Protein AF-0000000084335610 (afdb_homodimer)

Solvent-accessible surface area (backbone atoms only — not comparable to full-atom values): 22487 Å² total; per-residue (Å²): 108,30,34,40,35,42,44,33,24,35,66,58,89,90,45,71,43,28,75,45,29,64,48,76,40,50,71,38,31,37,37,21,41,32,58,59,92,86,17,32,62,68,61,48,51,32,35,76,65,62,72,42,79,67,75,42,62,46,47,30,49,71,84,39,54,59,86,76,44,50,73,69,52,43,52,52,47,38,57,42,37,38,16,58,33,41,46,70,53,57,67,53,63,91,36,26,40,43,55,55,19,24,46,59,32,43,76,72,64,46,53,67,71,61,31,50,51,53,27,48,54,42,32,37,75,68,74,32,60,92,40,41,78,36,32,54,89,75,44,54,72,56,53,42,45,49,41,29,49,35,29,25,44,57,53,64,34,66,35,34,42,28,47,30,61,48,70,78,44,55,72,69,47,29,51,51,51,50,51,47,53,50,46,40,21,73,74,64,48,40,18,35,42,33,38,42,86,51,61,67,58,36,67,70,30,79,38,48,32,35,31,51,81,11,30,67,76,45,110,109,32,34,41,34,40,45,32,23,34,65,58,88,90,44,72,42,29,74,45,28,63,50,74,39,50,71,39,31,36,36,19,39,32,58,60,90,84,17,33,64,67,59,47,51,33,34,76,64,62,73,43,78,67,75,42,63,45,48,30,49,71,85,39,54,59,85,77,45,50,73,69,52,44,52,52,46,39,58,44,37,38,17,59,35,42,47,68,53,57,68,53,64,90,36,27,42,43,56,55,19,25,45,58,31,44,77,73,64,47,54,67,72,60,30,49,51,52,28,48,52,44,31,40,73,69,74,33,61,92,40,41,78,37,33,52,90,76,43,53,72,56,53,42,46,48,42,29,49,36,30,26,43,58,52,62,34,66,37,32,41,28,48,29,61,49,70,78,44,55,73,69,47,28,52,52,51,49,51,46,52,52,46,41,21,74,74,64,46,39,19,38,42,31,38,43,86,48,61,68,58,36,68,70,30,78,39,48,33,35,30,52,81,13,31,67,76,45,109

InterPro domains:
  IPR003439 ABC transporter-like, ATP-binding domain [PF00005] (18-166)
  IPR003439 ABC transporter-like, ATP-binding domain [PS50893] (3-219)
  IPR003593 AAA+ ATPase domain [SM00382] (27-215)
  IPR017871 ABC transporter-like, conserved site [PS00211] (139-153)
  IPR017911 MacB-like, ATP-binding domain [cd03255] (3-216)
  IPR027417 P-loop containing nucleoside triphosphate hydrolase [G3DSA:3.40.50.300] (1-219)
  IPR027417 P-loop containing nucleoside triphosphate hydrolase [SSF52540] (2-218)

pLDDT: mean 96.46, std 2.26, range [85.75, 98.81]

Secondary structure (DSSP, 8-state):
--EEEEEEEEEETTEEEEEEEEEEE-TT-EEEEEE-TTSSHHHHHHHHTTSS--SEEEEEETTEEGGGS-HHHHHHHHHHHEEEEESS----TTS-HHHHHHHHHHHHT--HHHHHHHHHHHHHHTT-GGGTT--GGGS-HHHHHHHHHHHHHTT--SEEEEESTTTTS-HHHHHHHHHHHHHHHHHH--EEEEE---HHHHHHSSEEEEEETTEEEE-/--EEEEEEEEEETTEEEEEEEEEEE-TT-EEEEEE-TTSSHHHHHHHHTTSS--SEEEEEETTEEGGGS-HHHHHHHHHHHEEEEESS----TTS-HHHHHHHHHHHHT--HHHHHHHHHHHHHHTT-GGGTT--GGGS-HHHHHHHHHHHHHTT--SEEEEESTTTTS-HHHHHHHHHHHHHHHHHH--EEEEE---HHHHHHSSEEEEEETTEEEE-

Structure (mmCIF, N/CA/C/O backbone):
data_AF-0000000084335610-model_v1
#
loop_
_entity.id
_entity.type
_entity.pdbx_description
1 polymer 'Lipoprotein-releasing system ATP-binding protein LolD'
#
loop_
_atom_site.group_PDB
_atom_site.id
_atom_site.type_symbol
_atom_site.label_atom_id
_atom_site.label_alt_id
_atom_site.label_comp_id
_atom_site.label_asym_id
_atom_site.label_entity_id
_atom_site.label_seq_id
_atom_site.pdbx_PDB_ins_code
_atom_site.Cartn_x
_atom_site.Cartn_y
_atom_site.Cartn_z
_atom_site.occupancy
_atom_site.B_iso_or_equiv
_atom_site.auth_seq_id
_atom_site.auth_comp_id
_atom_site.auth_asym_id
_atom_site.auth_atom_id
_atom_site.pdbx_PDB_model_num
ATOM 1 N N . MET A 1 1 ? 3.568 28.125 15.492 1 91.31 1 MET A N 1
ATOM 2 C CA . MET A 1 1 ? 2.588 27.859 14.445 1 91.31 1 MET A CA 1
ATOM 3 C C . MET A 1 1 ? 3.047 26.734 13.531 1 91.31 1 MET A C 1
ATOM 5 O O . MET A 1 1 ? 4.211 26.688 13.125 1 91.31 1 MET A O 1
ATOM 9 N N . MET A 1 2 ? 2.125 25.797 13.336 1 96.69 2 MET A N 1
ATOM 10 C CA . MET A 1 2 ? 2.512 24.641 12.547 1 96.69 2 MET A CA 1
ATOM 11 C C . MET A 1 2 ? 2.156 24.828 11.078 1 96.69 2 MET A C 1
ATOM 13 O O . MET A 1 2 ? 2.965 24.547 10.195 1 96.69 2 MET A O 1
ATOM 17 N N . LEU A 1 3 ? 1.013 25.359 10.805 1 98.38 3 LEU A N 1
ATOM 18 C CA . LEU A 1 3 ? 0.555 25.531 9.43 1 98.38 3 LEU A CA 1
ATOM 19 C C . LEU A 1 3 ? -0.14 26.891 9.258 1 98.38 3 LEU A C 1
ATOM 21 O O . LEU A 1 3 ? -0.935 27.281 10.109 1 98.38 3 LEU A O 1
ATOM 25 N N . LYS A 1 4 ? 0.219 27.609 8.234 1 98.38 4 LYS A N 1
ATOM 26 C CA . LYS A 1 4 ? -0.464 28.828 7.805 1 98.38 4 LYS A CA 1
ATOM 27 C C . LYS A 1 4 ? -0.86 28.75 6.336 1 98.38 4 LYS A C 1
ATOM 29 O O . LYS A 1 4 ? -0.006 28.562 5.465 1 98.38 4 LYS A O 1
ATOM 34 N N . ALA A 1 5 ? -2.078 28.797 6.062 1 98.12 5 ALA A N 1
ATOM 35 C CA . ALA A 1 5 ? -2.633 28.891 4.715 1 98.12 5 ALA A CA 1
ATOM 36 C C . ALA A 1 5 ? -3.23 30.266 4.473 1 98.12 5 ALA A C 1
ATOM 38 O O . ALA A 1 5 ? -4.078 30.734 5.242 1 98.12 5 ALA A O 1
ATOM 39 N N . LEU A 1 6 ? -2.779 30.891 3.455 1 98.06 6 LEU A N 1
ATOM 40 C CA . LEU A 1 6 ? -3.195 32.25 3.178 1 98.06 6 LEU A CA 1
ATOM 41 C C . LEU A 1 6 ? -3.83 32.375 1.796 1 98.06 6 LEU A C 1
ATOM 43 O O . LEU A 1 6 ? -3.156 32.156 0.781 1 98.06 6 LEU A O 1
ATOM 47 N N . ASP A 1 7 ? -5.09 32.656 1.798 1 98 7 ASP A N 1
ATOM 48 C CA . ASP A 1 7 ? -5.848 32.969 0.59 1 98 7 ASP A CA 1
ATOM 49 C C . ASP A 1 7 ? -5.715 31.859 -0.442 1 98 7 ASP A C 1
ATOM 51 O O . ASP A 1 7 ? -5.34 32.094 -1.59 1 98 7 ASP A O 1
ATOM 55 N N . ILE A 1 8 ? -5.98 30.641 -0.049 1 98.12 8 ILE A N 1
ATOM 56 C CA . ILE A 1 8 ? -5.844 29.484 -0.924 1 98.12 8 ILE A CA 1
ATOM 57 C C . ILE A 1 8 ? -6.961 29.484 -1.968 1 98.12 8 ILE A C 1
ATOM 59 O O . ILE A 1 8 ? -8.141 29.469 -1.621 1 98.12 8 ILE A O 1
ATOM 63 N N . GLN A 1 9 ? -6.574 29.484 -3.205 1 97.88 9 GLN A N 1
ATOM 64 C CA . GLN A 1 9 ? -7.516 29.453 -4.32 1 97.88 9 GLN A CA 1
ATOM 65 C C . GLN A 1 9 ? -7.258 28.25 -5.219 1 97.88 9 GLN A C 1
ATOM 67 O O . GLN A 1 9 ? -6.105 27.875 -5.457 1 97.88 9 GLN A O 1
ATOM 72 N N . LYS A 1 10 ? -8.25 27.594 -5.668 1 97.25 10 LYS A N 1
ATOM 73 C CA . LYS A 1 10 ? -8.156 26.453 -6.574 1 97.25 10 LYS A CA 1
ATOM 74 C C . LYS A 1 10 ? -9.367 26.391 -7.5 1 97.25 10 LYS A C 1
ATOM 76 O O . LYS A 1 10 ? -10.516 26.469 -7.043 1 97.25 10 LYS A O 1
ATOM 81 N N . LYS A 1 11 ? -9.164 26.297 -8.805 1 94.94 11 LYS A N 1
ATOM 82 C CA . LYS A 1 11 ? -10.203 26.094 -9.82 1 94.94 11 LYS A CA 1
ATOM 83 C C . LYS A 1 11 ? -10.016 24.766 -10.547 1 94.94 11 LYS A C 1
ATOM 85 O O . LYS A 1 11 ? -8.891 24.297 -10.727 1 94.94 11 LYS A O 1
ATOM 90 N N . PHE A 1 12 ? -10.992 24.109 -10.82 1 89.44 12 PHE A N 1
ATOM 91 C CA . PHE A 1 12 ? -11.047 22.969 -11.734 1 89.44 12 PHE A CA 1
ATOM 92 C C . PHE A 1 12 ? -11.883 23.297 -12.961 1 89.44 12 PHE A C 1
ATOM 94 O O . PHE A 1 12 ? -13.117 23.25 -12.906 1 89.44 12 PHE A O 1
ATOM 101 N N . GLY A 1 13 ? -11.219 23.453 -14.109 1 90.06 13 GLY A N 1
ATOM 102 C CA . GLY A 1 13 ? -11.945 24.016 -15.234 1 90.06 13 GLY A CA 1
ATOM 103 C C . GLY A 1 13 ? -12.617 25.328 -14.906 1 90.06 13 GLY A C 1
ATOM 104 O O . GLY A 1 13 ? -11.969 26.266 -14.445 1 90.06 13 GLY A O 1
ATOM 105 N N . ASN A 1 14 ? -13.953 25.312 -15.039 1 91.06 14 ASN A N 1
ATOM 106 C CA . ASN A 1 14 ? -14.703 26.531 -14.773 1 91.06 14 ASN A CA 1
ATOM 107 C C . ASN A 1 14 ? -15.25 26.547 -13.352 1 91.06 14 ASN A C 1
ATOM 109 O O . ASN A 1 14 ? -15.844 27.547 -12.922 1 91.06 14 ASN A O 1
ATOM 113 N N . LEU A 1 15 ? -14.992 25.531 -12.57 1 92.19 15 LEU A N 1
ATOM 114 C CA . LEU A 1 15 ? -15.516 25.438 -11.211 1 92.19 15 LEU A CA 1
ATOM 115 C C . LEU A 1 15 ? -14.508 25.969 -10.203 1 92.19 15 LEU A C 1
ATOM 117 O O . LEU A 1 15 ? -13.383 25.453 -10.109 1 92.19 15 LEU A O 1
ATOM 121 N N . HIS A 1 16 ? -14.883 27.016 -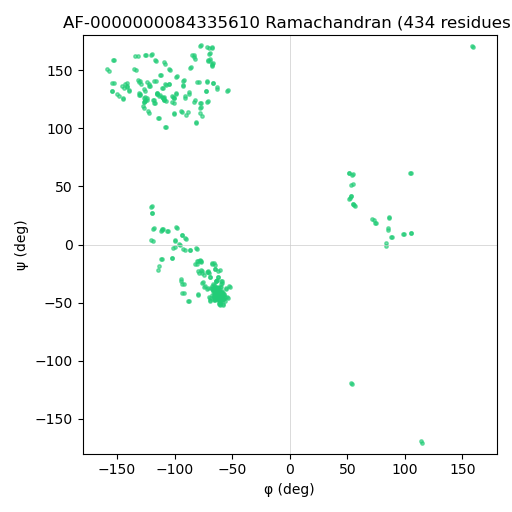9.586 1 95.38 16 HIS A N 1
ATOM 122 C CA . HIS A 1 16 ? -14.055 27.562 -8.516 1 95.38 16 HIS A CA 1
ATOM 123 C C . HIS A 1 16 ? -14.281 26.812 -7.207 1 95.38 16 HIS A C 1
ATOM 125 O O . HIS A 1 16 ? -15.203 27.141 -6.453 1 95.38 16 HIS A O 1
ATOM 131 N N . ILE A 1 17 ? -13.359 25.953 -6.77 1 96.19 17 ILE A N 1
ATOM 132 C CA . ILE A 1 17 ? -13.539 25.016 -5.668 1 96.19 17 ILE A CA 1
ATOM 133 C C . ILE A 1 17 ? -13.148 25.688 -4.352 1 96.19 17 ILE A C 1
ATOM 135 O O . ILE A 1 17 ? -13.867 25.562 -3.354 1 96.19 17 ILE A O 1
ATOM 139 N N . LEU A 1 18 ? -12.023 26.312 -4.316 1 97.81 18 LEU A N 1
ATOM 140 C CA . LEU A 1 18 ? -11.555 27.078 -3.172 1 97.81 18 LEU A CA 1
ATOM 141 C C . LEU A 1 18 ? -11.43 28.562 -3.525 1 97.81 18 LEU A C 1
ATOM 143 O O . LEU A 1 18 ? -10.766 28.906 -4.5 1 97.81 18 LEU A O 1
ATOM 147 N N . LYS A 1 19 ? -11.984 29.438 -2.719 1 97.19 19 LYS A N 1
ATOM 148 C CA . LYS A 1 19 ? -12.219 30.828 -3.102 1 97.19 19 LYS A CA 1
ATOM 149 C C . LYS A 1 19 ? -11.484 31.781 -2.166 1 97.19 19 LYS A C 1
ATOM 151 O O . LYS A 1 19 ? -12.008 32.844 -1.822 1 97.19 19 LYS A O 1
ATOM 156 N N . GLY A 1 20 ? -10.398 31.344 -1.719 1 97.12 20 GLY A N 1
ATOM 157 C CA . GLY A 1 20 ? -9.617 32.188 -0.834 1 97.12 20 GLY A CA 1
ATOM 158 C C . GLY A 1 20 ? -9.688 31.766 0.62 1 97.12 20 GLY A C 1
ATOM 159 O O . GLY A 1 20 ? -10.078 32.562 1.483 1 97.12 20 GLY A O 1
ATOM 160 N N . VAL A 1 21 ? -9.219 30.547 0.874 1 97.44 21 VAL A N 1
ATOM 161 C CA . VAL A 1 21 ? -9.344 29.953 2.203 1 97.44 21 VAL A CA 1
ATOM 162 C C . VAL A 1 21 ? -8.141 30.359 3.057 1 97.44 21 VAL A C 1
ATOM 164 O O . VAL A 1 21 ? -6.996 30.281 2.604 1 97.44 21 VAL A O 1
ATOM 167 N N . ASN A 1 22 ? -8.414 30.859 4.266 1 97.56 22 ASN A N 1
ATOM 168 C CA . ASN A 1 22 ? -7.406 31.094 5.293 1 97.56 22 ASN A CA 1
ATOM 169 C C . ASN A 1 22 ? -7.543 30.125 6.457 1 97.56 22 ASN A C 1
ATOM 171 O O . ASN A 1 22 ? -8.656 29.844 6.91 1 97.56 22 ASN A O 1
ATOM 175 N N . LEU A 1 23 ? -6.387 29.594 6.875 1 97.75 23 LEU A N 1
ATOM 176 C CA . LEU A 1 23 ? -6.406 28.641 7.988 1 97.75 23 LEU A CA 1
ATOM 177 C C . LEU A 1 23 ? -5.062 28.641 8.711 1 97.75 23 LEU A C 1
ATOM 179 O O . LEU A 1 23 ? -4.008 28.594 8.07 1 97.75 23 LEU A O 1
ATOM 183 N N . GLU A 1 24 ? -5.113 28.719 10 1 97.94 24 GLU A N 1
ATOM 184 C CA . GLU A 1 24 ? -3.928 28.562 10.836 1 97.94 24 GLU A CA 1
ATOM 185 C C . GLU A 1 24 ? -4.102 27.422 11.828 1 97.94 24 GLU A C 1
ATOM 187 O O . GLU A 1 24 ? -5.184 27.234 12.391 1 97.94 24 GLU A O 1
ATOM 192 N N . VAL A 1 25 ? -3.045 26.641 11.945 1 98.38 25 VAL A N 1
ATOM 193 C CA . VAL A 1 25 ? -3.066 25.516 12.875 1 98.38 25 VAL A CA 1
ATOM 194 C C . VAL A 1 25 ? -1.814 25.547 13.75 1 98.38 25 VAL A C 1
ATOM 196 O O . VAL A 1 25 ? -0.697 25.656 13.242 1 98.38 25 VAL A O 1
ATOM 199 N N . GLY A 1 26 ? -2.037 25.453 15.062 1 98.25 26 GLY A N 1
ATOM 200 C CA . GLY A 1 26 ? -0.925 25.438 16 1 98.25 26 GLY A CA 1
ATOM 201 C C . GLY A 1 26 ? -0.296 24.062 16.172 1 98.25 26 GLY A C 1
ATOM 202 O O . GLY A 1 26 ? -0.884 23.062 15.773 1 98.25 26 GLY A O 1
ATOM 203 N N . LYS A 1 27 ? 0.998 24.109 16.766 1 97.75 27 LYS A N 1
ATOM 204 C CA . LYS A 1 27 ? 1.646 22.844 17.094 1 97.75 27 LYS A CA 1
ATOM 205 C C . LYS A 1 27 ? 0.855 22.078 18.141 1 97.75 27 LYS A C 1
ATOM 207 O O . LYS A 1 27 ? 0.379 22.672 19.125 1 97.75 27 LYS A O 1
ATOM 212 N N . GLY A 1 28 ? 0.701 20.766 17.891 1 98 28 GLY A N 1
ATOM 213 C CA . GLY A 1 28 ? 0.012 19.906 18.859 1 98 28 GLY A CA 1
ATOM 214 C C . GLY A 1 28 ? -1.484 20.156 18.906 1 98 28 GLY A C 1
ATOM 215 O O . GLY A 1 28 ? -2.131 19.891 19.922 1 98 28 GLY A O 1
ATOM 216 N N . GLU A 1 29 ? -2.006 20.703 17.875 1 98.44 29 GLU A N 1
ATOM 217 C CA . GLU A 1 29 ? -3.438 20.969 17.781 1 98.44 29 GLU A CA 1
ATOM 218 C C . GLU A 1 29 ? -4.133 19.984 16.859 1 98.44 29 GLU A C 1
ATOM 220 O O . GLU A 1 29 ? -3.59 19.609 15.82 1 98.44 29 GLU A O 1
ATOM 225 N N . ILE A 1 30 ? -5.293 19.516 17.266 1 98.56 30 ILE A N 1
ATOM 226 C CA . ILE A 1 30 ? -6.168 18.75 16.375 1 98.56 30 ILE A CA 1
ATOM 227 C C . ILE A 1 30 ? -7.277 19.641 15.836 1 98.56 30 ILE A C 1
ATOM 229 O O . ILE A 1 30 ? -8.125 20.109 16.594 1 98.56 30 ILE A O 1
ATOM 233 N N . VAL A 1 31 ? -7.238 19.906 14.539 1 98.56 31 VAL A N 1
ATOM 234 C CA . VAL A 1 31 ? -8.258 20.719 13.883 1 98.56 31 VAL A CA 1
ATOM 235 C C . VAL A 1 31 ? -9.125 19.844 12.992 1 98.56 31 VAL A C 1
ATOM 237 O O . VAL A 1 31 ? -8.609 19.125 12.125 1 98.56 31 VAL A O 1
ATOM 240 N N . ALA A 1 32 ? -10.414 19.859 13.188 1 98.38 32 ALA A N 1
ATOM 241 C CA . ALA A 1 32 ? -11.375 19.156 12.344 1 98.38 32 ALA A CA 1
ATOM 242 C C . ALA A 1 32 ? -12.039 20.109 11.352 1 98.38 32 ALA A C 1
ATOM 244 O O . ALA A 1 32 ? -12.516 21.172 11.742 1 98.38 32 ALA A O 1
ATOM 245 N N . ILE A 1 33 ? -11.992 19.797 10.133 1 98.06 33 ILE A N 1
ATOM 246 C CA . ILE A 1 33 ? -12.688 20.531 9.094 1 98.06 33 ILE A CA 1
ATOM 247 C C . ILE A 1 33 ? -13.969 19.797 8.703 1 98.06 33 ILE A C 1
ATOM 249 O O . ILE A 1 33 ? -13.922 18.641 8.273 1 98.06 33 ILE A O 1
ATOM 253 N N . VAL A 1 34 ? -15.086 20.453 8.828 1 97.62 34 VAL A N 1
ATOM 254 C CA . VAL A 1 34 ? -16.375 19.859 8.531 1 97.62 34 VAL A CA 1
ATOM 255 C C . VAL A 1 34 ? -17.109 20.719 7.5 1 97.62 34 VAL A C 1
ATOM 257 O O . VAL A 1 34 ? -16.719 21.844 7.227 1 97.62 34 VAL A O 1
ATOM 260 N N . GLY A 1 35 ? -18.125 20.109 6.879 1 95.12 35 GLY A N 1
ATOM 261 C CA . GLY A 1 35 ? -18.906 20.766 5.848 1 95.12 35 GLY A CA 1
ATOM 262 C C . GLY A 1 35 ? -19.641 19.797 4.934 1 95.12 35 GLY A C 1
ATOM 263 O O . GLY A 1 35 ? -19.391 18.594 4.977 1 95.12 35 GLY A O 1
ATOM 264 N N . ALA A 1 36 ? -20.5 20.344 4.129 1 93.19 36 ALA A N 1
ATOM 265 C CA . ALA A 1 36 ? -21.297 19.516 3.232 1 93.19 36 ALA A CA 1
ATOM 266 C C . ALA A 1 36 ?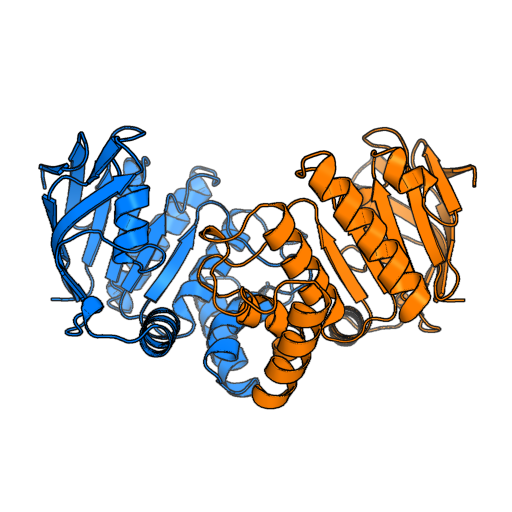 -20.422 18.891 2.141 1 93.19 36 ALA A C 1
ATOM 268 O O . ALA A 1 36 ? -19.297 19.328 1.926 1 93.19 36 ALA A O 1
ATOM 269 N N . SER A 1 37 ? -20.938 17.797 1.543 1 91.94 37 SER A N 1
ATOM 270 C CA . SER A 1 37 ? -20.266 17.234 0.374 1 91.94 37 SER A CA 1
ATOM 271 C C . SER A 1 37 ? -20.078 18.281 -0.716 1 91.94 37 SER A C 1
ATOM 273 O O . SER A 1 37 ? -20.984 19.078 -0.983 1 91.94 37 SER A O 1
ATOM 275 N N . GLY A 1 38 ? -18.938 18.359 -1.238 1 90.88 38 GLY A N 1
ATOM 276 C CA . GLY A 1 38 ? -18.672 19.297 -2.309 1 90.88 38 GLY A CA 1
ATOM 277 C C . GLY A 1 38 ? -18.219 20.656 -1.806 1 90.88 38 GLY A C 1
ATOM 278 O O . GLY A 1 38 ? -17.953 21.562 -2.6 1 90.88 38 GLY A O 1
ATOM 279 N N . ALA A 1 39 ? -18 20.781 -0.539 1 93.94 39 ALA A N 1
ATOM 280 C CA . ALA A 1 39 ? -17.656 22.078 0.035 1 93.94 39 ALA A CA 1
ATOM 281 C C . ALA A 1 39 ? -16.188 22.406 -0.233 1 93.94 39 ALA A C 1
ATOM 283 O O . ALA A 1 39 ? -15.766 23.562 -0.049 1 93.94 39 ALA A O 1
ATOM 284 N N . GLY A 1 40 ? -15.414 21.406 -0.66 1 95.19 40 GLY A N 1
ATOM 285 C CA . GLY A 1 40 ? -14.016 21.641 -0.978 1 95.19 40 GLY A CA 1
ATOM 286 C C . GLY A 1 40 ? -13.07 21.094 0.07 1 95.19 40 GLY A C 1
ATOM 287 O O . GLY A 1 40 ? -11.867 21.375 0.041 1 95.19 40 GLY A O 1
ATOM 288 N N . LYS A 1 41 ? -13.531 20.328 1.01 1 96.44 41 LYS A N 1
ATOM 289 C CA . LYS A 1 41 ? -12.75 19.844 2.145 1 96.44 41 LYS A CA 1
ATOM 290 C C . LYS A 1 41 ? -11.57 19 1.678 1 96.44 41 LYS A C 1
ATOM 292 O O . LYS A 1 41 ? -10.43 19.234 2.074 1 96.44 41 LYS A O 1
ATOM 297 N N . SER A 1 42 ? -11.875 18.016 0.846 1 94.94 42 SER A N 1
ATOM 298 C CA . SER A 1 42 ? -10.828 17.109 0.371 1 94.94 42 SER A CA 1
ATOM 299 C C . SER A 1 42 ? -9.828 17.859 -0.516 1 94.94 42 SER A C 1
ATOM 301 O O . SER A 1 42 ? -8.625 17.578 -0.475 1 94.94 42 SER A O 1
ATOM 303 N N . SER A 1 43 ? -10.312 18.75 -1.364 1 95.31 43 SER A N 1
ATOM 304 C CA . SER A 1 43 ? -9.422 19.562 -2.182 1 95.31 43 SER A CA 1
ATOM 305 C C . SER A 1 43 ? -8.469 20.391 -1.316 1 95.31 43 SER A C 1
ATOM 307 O O . SER A 1 43 ? -7.277 20.469 -1.604 1 95.31 43 SER A O 1
ATOM 309 N N . LEU A 1 44 ? -9.062 21 -0.283 1 97.31 44 LEU A N 1
ATOM 310 C CA . LEU A 1 44 ? -8.234 21.781 0.634 1 97.31 44 LEU A CA 1
ATOM 311 C C . LEU A 1 44 ? -7.188 20.906 1.301 1 97.31 44 LEU A C 1
ATOM 313 O O . LEU A 1 44 ? -6.008 21.266 1.347 1 97.31 44 LEU A O 1
ATOM 317 N N . LEU A 1 45 ? -7.605 19.75 1.803 1 97.44 45 LEU A N 1
ATOM 318 C CA . LEU A 1 45 ? -6.684 18.844 2.469 1 97.44 45 LEU A CA 1
ATOM 319 C C . LEU A 1 45 ? -5.559 18.422 1.529 1 97.44 45 LEU A C 1
ATOM 321 O O . LEU A 1 45 ? -4.391 18.391 1.927 1 97.44 45 LEU A O 1
ATOM 325 N N . ASN A 1 46 ? -5.895 18.109 0.333 1 96.38 46 ASN A N 1
ATOM 326 C CA . ASN A 1 46 ? -4.906 17.688 -0.65 1 96.38 46 ASN A CA 1
ATOM 327 C C . ASN A 1 46 ? -3.904 18.781 -0.964 1 96.38 46 ASN A C 1
ATOM 329 O O . ASN A 1 46 ? -2.721 18.516 -1.175 1 96.38 46 ASN A O 1
ATOM 333 N N . ILE A 1 47 ? -4.375 19.969 -1.041 1 96.69 47 ILE A N 1
ATOM 334 C CA . ILE A 1 47 ? -3.512 21.109 -1.327 1 96.69 47 ILE A CA 1
ATOM 335 C C . ILE A 1 47 ? -2.592 21.359 -0.138 1 96.69 47 ILE A C 1
ATOM 337 O O . ILE A 1 47 ? -1.377 21.5 -0.303 1 96.69 47 ILE A O 1
ATOM 341 N N . LEU A 1 48 ? -3.18 21.375 1.046 1 97.69 48 LEU A N 1
ATOM 342 C CA . LEU A 1 48 ? -2.375 21.594 2.244 1 97.69 48 LEU A CA 1
ATOM 343 C C . LEU A 1 48 ? -1.353 20.469 2.418 1 97.69 48 LEU A C 1
ATOM 345 O O . LEU A 1 48 ? -0.22 20.719 2.836 1 97.69 48 LEU A O 1
ATOM 349 N N . GLY A 1 49 ? -1.746 19.281 2.084 1 97.06 49 GLY A N 1
ATOM 350 C CA . GLY A 1 49 ? -0.874 18.125 2.201 1 97.06 49 GLY A CA 1
ATOM 351 C C . GLY A 1 49 ? 0.088 17.984 1.038 1 97.06 49 GLY A C 1
ATOM 352 O O . GLY A 1 49 ? 0.85 17.016 0.971 1 97.06 49 GLY A O 1
ATOM 353 N N . THR A 1 50 ? -0.004 18.844 0.078 1 96.06 50 THR A N 1
ATOM 354 C CA . THR A 1 50 ? 0.904 18.953 -1.058 1 96.06 50 THR A CA 1
ATOM 355 C C . THR A 1 50 ? 0.671 17.812 -2.045 1 96.06 50 THR A C 1
ATOM 357 O O . THR A 1 50 ? 1.562 17.469 -2.824 1 96.06 50 THR A O 1
ATOM 360 N N . LEU A 1 51 ? -0.404 17.188 -1.997 1 95.12 51 LEU A N 1
ATOM 361 C CA . LEU A 1 51 ? -0.792 16.172 -2.969 1 95.12 51 LEU A CA 1
ATOM 362 C C . LEU A 1 51 ? -1.318 16.812 -4.246 1 95.12 51 LEU A C 1
ATOM 364 O O . LEU A 1 51 ? -1.348 16.172 -5.301 1 95.12 51 LEU A O 1
ATOM 368 N N . ASP A 1 52 ? -1.78 18.047 -4.156 1 93.69 52 ASP A N 1
ATOM 369 C CA . ASP A 1 52 ? -2.242 18.859 -5.273 1 93.69 52 ASP A CA 1
ATOM 370 C C . ASP A 1 52 ? -1.67 20.281 -5.191 1 93.69 52 ASP A C 1
ATOM 372 O O . ASP A 1 52 ? -1.178 20.688 -4.141 1 93.69 52 ASP A O 1
ATOM 376 N N . LYS A 1 53 ? -1.727 20.953 -6.301 1 93.12 53 LYS A N 1
ATOM 377 C CA . LYS A 1 53 ? -1.176 22.312 -6.348 1 93.12 53 LYS A CA 1
ATOM 378 C C . LYS A 1 53 ? -2.275 23.359 -6.188 1 93.12 53 LYS A C 1
ATOM 380 O O . LYS A 1 53 ? -3.398 23.156 -6.656 1 93.12 53 LYS A O 1
ATOM 385 N N . LEU A 1 54 ? -1.891 24.406 -5.516 1 94.69 54 LEU A N 1
ATOM 386 C CA . LEU A 1 54 ? -2.797 25.547 -5.461 1 94.69 54 LEU A CA 1
ATOM 387 C C . LEU A 1 54 ? -2.605 26.453 -6.668 1 94.69 54 LEU A C 1
ATOM 389 O O . LEU A 1 54 ? -1.536 26.453 -7.285 1 94.69 54 LEU A O 1
ATOM 393 N N . ASP A 1 55 ? -3.717 27.172 -7.035 1 96.38 55 ASP A N 1
ATOM 394 C CA . ASP A 1 55 ? -3.609 28.141 -8.125 1 96.38 55 ASP A CA 1
ATOM 395 C C . ASP A 1 55 ? -2.982 29.438 -7.633 1 96.38 55 ASP A C 1
ATOM 397 O O . ASP A 1 55 ? -2.172 30.047 -8.336 1 96.38 55 ASP A O 1
ATOM 401 N N . SER A 1 56 ? -3.41 29.828 -6.523 1 96.94 56 SER A N 1
ATOM 402 C CA . SER A 1 56 ? -2.848 31.016 -5.887 1 96.94 56 SER A CA 1
ATOM 403 C C . SER A 1 56 ? -2.99 30.953 -4.367 1 96.94 56 SER A C 1
ATOM 405 O O . SER A 1 56 ? -3.789 30.172 -3.85 1 96.94 56 SER A O 1
ATOM 407 N N . GLY A 1 57 ? -2.139 31.734 -3.719 1 98 57 GLY A N 1
ATOM 408 C CA . GLY A 1 57 ? -2.061 31.703 -2.268 1 98 57 GLY A CA 1
ATOM 409 C C . GLY A 1 57 ? -0.729 31.188 -1.751 1 98 57 GLY A C 1
ATOM 410 O O . GLY A 1 57 ? 0.26 31.172 -2.486 1 98 57 GLY A O 1
ATOM 411 N N . GLN A 1 58 ? -0.805 31 -0.386 1 98.19 58 GLN A N 1
ATOM 412 C CA . GLN A 1 58 ? 0.443 30.578 0.242 1 98.19 58 GLN A CA 1
ATOM 413 C C . GLN A 1 58 ? 0.185 29.547 1.349 1 98.19 58 GLN A C 1
ATOM 415 O O . GLN A 1 58 ? -0.768 29.688 2.119 1 98.19 58 GLN A O 1
ATOM 420 N N . VAL A 1 59 ? 1.047 28.562 1.367 1 98.25 59 VAL A N 1
ATOM 421 C CA . VAL A 1 59 ? 1.003 27.562 2.434 1 98.25 59 VAL A CA 1
ATOM 422 C C . VAL A 1 59 ? 2.371 27.469 3.104 1 98.25 59 VAL A C 1
ATOM 424 O O . VAL A 1 59 ? 3.383 27.25 2.434 1 98.25 59 VAL A O 1
ATOM 427 N N . ILE A 1 60 ? 2.385 27.672 4.402 1 98.44 60 ILE A N 1
ATOM 428 C CA . ILE A 1 60 ? 3.59 27.531 5.211 1 98.44 60 ILE A CA 1
ATOM 429 C C . ILE A 1 60 ? 3.389 26.422 6.242 1 98.44 60 ILE A C 1
ATOM 431 O O . ILE A 1 60 ? 2.422 26.453 7.008 1 98.44 60 ILE A O 1
ATOM 435 N N . ILE A 1 61 ? 4.289 25.453 6.215 1 98 61 ILE A N 1
ATOM 436 C CA . ILE A 1 61 ? 4.238 24.344 7.176 1 98 61 ILE A CA 1
ATOM 437 C C . ILE A 1 61 ? 5.57 24.25 7.918 1 98 61 ILE A C 1
ATOM 439 O O . ILE A 1 61 ? 6.629 24.125 7.301 1 98 61 ILE A O 1
ATOM 443 N N . ASP A 1 62 ? 5.465 24.297 9.203 1 96.94 62 ASP A N 1
ATOM 444 C CA . ASP A 1 62 ? 6.656 24.203 10.039 1 96.94 62 ASP A CA 1
ATOM 445 C C . ASP A 1 62 ? 7.715 25.219 9.609 1 96.94 62 ASP A C 1
ATOM 447 O O . ASP A 1 62 ? 8.891 24.875 9.484 1 96.94 62 ASP A O 1
ATOM 451 N N . GLY A 1 63 ? 7.293 26.375 9.273 1 96.81 63 GLY A N 1
ATOM 452 C CA . GLY A 1 63 ? 8.164 27.5 8.945 1 96.81 63 GLY A CA 1
ATOM 453 C C . GLY A 1 63 ? 8.641 27.484 7.508 1 96.81 63 GLY A C 1
ATOM 454 O O . GLY A 1 63 ? 9.352 28.391 7.074 1 96.81 63 GLY A O 1
ATOM 455 N N . ILE A 1 64 ? 8.273 26.531 6.762 1 97.38 64 ILE A N 1
ATOM 456 C CA . ILE A 1 64 ? 8.75 26.391 5.387 1 97.38 64 ILE A CA 1
ATOM 457 C C . ILE A 1 64 ? 7.621 26.734 4.414 1 97.38 64 ILE A C 1
ATOM 459 O O . ILE A 1 64 ? 6.539 26.156 4.473 1 97.38 64 ILE A O 1
ATOM 463 N N . ASP A 1 65 ? 7.895 27.688 3.549 1 97.88 65 ASP A N 1
ATOM 464 C CA . ASP A 1 65 ? 6.98 28 2.455 1 97.88 65 ASP A CA 1
ATOM 465 C C . ASP A 1 65 ? 7.078 26.953 1.346 1 97.88 65 ASP A C 1
ATOM 467 O O . ASP A 1 65 ? 8.062 26.922 0.601 1 97.88 65 ASP A O 1
ATOM 471 N N . ILE A 1 66 ? 6.016 26.141 1.177 1 96.5 66 ILE A N 1
ATOM 472 C CA . ILE A 1 66 ? 6.105 24.984 0.287 1 96.5 66 ILE A CA 1
ATOM 473 C C . ILE A 1 66 ? 6.184 25.469 -1.163 1 96.5 66 ILE A C 1
ATOM 475 O O . ILE A 1 66 ? 6.645 24.734 -2.039 1 96.5 66 ILE A O 1
ATOM 479 N N . GLY A 1 67 ? 5.688 26.672 -1.467 1 95.44 67 GLY A N 1
ATOM 480 C CA . GLY A 1 67 ? 5.742 27.234 -2.809 1 95.44 67 GLY A CA 1
ATOM 481 C C . GLY A 1 67 ? 7.156 27.516 -3.277 1 95.44 67 GLY A C 1
ATOM 482 O O . GLY A 1 67 ? 7.395 27.719 -4.469 1 95.44 67 GLY A O 1
ATOM 483 N N . THR A 1 68 ? 8.117 27.547 -2.357 1 96.44 68 THR A N 1
ATOM 484 C CA . THR A 1 68 ? 9.5 27.875 -2.688 1 96.44 68 THR A CA 1
ATOM 485 C C . THR A 1 68 ? 10.289 26.609 -2.988 1 96.44 68 THR A C 1
ATOM 487 O O . THR A 1 68 ? 11.453 26.672 -3.398 1 96.44 68 THR A O 1
ATOM 490 N N . LEU A 1 69 ? 9.688 25.453 -2.844 1 96.38 69 LEU A N 1
ATOM 491 C CA . LEU A 1 69 ? 10.383 24.188 -2.994 1 96.38 69 LEU A CA 1
ATOM 492 C C . LEU A 1 69 ? 10.281 23.672 -4.426 1 96.38 69 LEU A C 1
ATOM 494 O O . LEU A 1 69 ? 9.234 23.797 -5.062 1 96.38 69 LEU A O 1
ATOM 498 N N . SER A 1 70 ? 11.398 23.109 -4.883 1 94.75 70 SER A N 1
ATOM 499 C CA . SER A 1 70 ? 11.352 22.375 -6.141 1 94.75 70 SER A CA 1
ATOM 500 C C . SER A 1 70 ? 10.508 21.109 -6.008 1 94.75 70 SER A C 1
ATOM 502 O O . SER A 1 70 ? 10.148 20.719 -4.898 1 94.75 70 SER A O 1
ATOM 504 N N . SER A 1 71 ? 10.219 20.484 -7.105 1 91.56 71 SER A N 1
ATOM 505 C CA . SER A 1 71 ? 9.43 19.25 -7.094 1 91.56 71 SER A CA 1
ATOM 506 C C . SER A 1 71 ? 10.102 18.188 -6.242 1 91.56 71 SER A C 1
ATOM 508 O O . SER A 1 71 ? 9.438 17.484 -5.465 1 91.56 71 SER A O 1
ATOM 510 N N . LYS A 1 72 ? 11.352 18.094 -6.438 1 91.5 72 LYS A N 1
ATOM 511 C CA . LYS A 1 72 ? 12.117 17.109 -5.688 1 91.5 72 LYS A CA 1
ATOM 512 C C . LYS A 1 72 ? 12.125 17.438 -4.195 1 91.5 72 LYS A C 1
ATOM 514 O O . LYS A 1 72 ? 11.945 16.547 -3.357 1 91.5 72 LYS A O 1
ATOM 519 N N . GLN A 1 73 ? 12.305 18.672 -3.857 1 95.88 73 GLN A N 1
ATOM 520 C CA . GLN A 1 73 ? 12.312 19.109 -2.467 1 95.88 73 GLN A CA 1
ATOM 521 C C . GLN A 1 73 ? 10.945 18.922 -1.823 1 95.88 73 GLN A C 1
ATOM 523 O O . GLN A 1 73 ? 10.844 18.578 -0.645 1 95.88 73 GLN A O 1
ATOM 528 N N . LEU A 1 74 ? 9.945 19.219 -2.611 1 96.12 74 LEU A N 1
ATOM 529 C CA . LEU A 1 74 ? 8.578 19.078 -2.119 1 96.12 74 LEU A CA 1
ATOM 530 C C . LEU A 1 74 ? 8.273 17.609 -1.794 1 96.12 74 LEU A C 1
ATOM 532 O O . LEU A 1 74 ? 7.605 17.328 -0.797 1 96.12 74 LEU A O 1
ATOM 536 N N . SER A 1 75 ? 8.734 16.719 -2.572 1 94.5 75 SER A N 1
ATOM 537 C CA . SER A 1 75 ? 8.562 15.289 -2.32 1 94.5 75 SER A CA 1
ATOM 538 C C . SER A 1 75 ? 9.266 14.867 -1.036 1 94.5 75 SER A C 1
ATOM 540 O O . SER A 1 75 ? 8.711 14.117 -0.235 1 94.5 75 SER A O 1
ATOM 542 N N . ALA A 1 76 ? 10.438 15.336 -0.916 1 95.81 76 ALA A N 1
ATOM 543 C CA . ALA A 1 76 ? 11.188 15.031 0.3 1 95.81 76 ALA A CA 1
ATOM 544 C C . ALA A 1 76 ? 10.508 15.617 1.529 1 95.81 76 ALA A C 1
ATOM 546 O O . ALA A 1 76 ? 10.422 14.969 2.572 1 95.81 76 ALA A O 1
ATOM 547 N N . PHE A 1 77 ? 10.094 16.891 1.368 1 97.5 77 PHE A N 1
ATOM 548 C CA . PHE A 1 77 ? 9.383 17.547 2.451 1 97.5 77 PHE A CA 1
ATOM 549 C C . PHE A 1 77 ? 8.141 16.75 2.854 1 97.5 77 PHE A C 1
ATOM 551 O O . PHE A 1 77 ? 7.918 16.516 4.039 1 97.5 77 PHE A O 1
ATOM 558 N N . ARG A 1 78 ? 7.359 16.281 1.928 1 97.38 78 ARG A N 1
ATOM 559 C CA . ARG A 1 78 ? 6.137 15.516 2.164 1 97.38 78 ARG A CA 1
ATOM 560 C C . ARG A 1 78 ? 6.445 14.211 2.885 1 97.38 78 ARG A C 1
ATOM 562 O O . ARG A 1 78 ? 5.773 13.859 3.857 1 97.38 78 ARG A O 1
ATOM 569 N N . ASN A 1 79 ? 7.402 13.516 2.486 1 97.69 79 ASN A N 1
ATOM 570 C CA . ASN A 1 79 ? 7.785 12.234 3.07 1 97.69 79 ASN A CA 1
ATOM 571 C C . ASN A 1 79 ? 8.242 12.398 4.516 1 97.69 79 ASN A C 1
ATOM 573 O O . ASN A 1 79 ? 7.902 11.578 5.375 1 97.69 79 ASN A O 1
ATOM 577 N N . HIS A 1 80 ? 8.938 13.484 4.781 1 97.44 80 HIS A N 1
ATOM 578 C CA . HIS A 1 80 ? 9.57 13.641 6.086 1 97.44 80 HIS A CA 1
ATOM 579 C C . HIS A 1 80 ? 8.648 14.367 7.062 1 97.44 80 HIS A C 1
ATOM 581 O O . HIS A 1 80 ? 8.672 14.086 8.266 1 97.44 80 HIS A O 1
ATOM 587 N N . LYS A 1 81 ? 7.875 15.281 6.566 1 97.81 81 LYS A N 1
ATOM 588 C CA . LYS A 1 81 ? 7.23 16.219 7.477 1 97.81 81 LYS A CA 1
ATOM 589 C C . LYS A 1 81 ? 5.723 15.992 7.531 1 97.81 81 LYS A C 1
ATOM 591 O O . LYS A 1 81 ? 5.047 16.484 8.438 1 97.81 81 LYS A O 1
ATOM 596 N N . ILE A 1 82 ? 5.25 15.203 6.605 1 98.25 82 ILE A N 1
ATOM 597 C CA . ILE A 1 82 ? 3.801 15.062 6.523 1 98.25 82 ILE A CA 1
ATOM 598 C C . ILE A 1 82 ? 3.42 13.586 6.574 1 98.25 82 ILE A C 1
ATOM 600 O O . ILE A 1 82 ? 4.082 12.75 5.953 1 98.25 82 ILE A O 1
ATOM 604 N N . GLY A 1 83 ? 2.469 13.234 7.348 1 98.25 83 GLY A N 1
ATOM 605 C CA . GLY A 1 83 ? 1.805 11.938 7.305 1 98.25 83 GLY A CA 1
ATOM 606 C C . GLY A 1 83 ? 0.385 12.016 6.773 1 98.25 83 GLY A C 1
ATOM 607 O O . GLY A 1 83 ? -0.259 13.062 6.859 1 98.25 83 GLY A O 1
ATOM 608 N N . PHE A 1 84 ? -0.062 10.891 6.281 1 98.12 84 PHE A N 1
ATOM 609 C CA . PHE A 1 84 ? -1.419 10.836 5.75 1 98.12 84 PHE A CA 1
ATOM 610 C C . PHE A 1 84 ? -2.164 9.625 6.289 1 98.12 84 PHE A C 1
ATOM 612 O O . PHE A 1 84 ? -1.582 8.547 6.438 1 98.12 84 PHE A O 1
ATOM 619 N N . ILE A 1 85 ? -3.402 9.852 6.562 1 97.81 85 ILE A N 1
ATOM 620 C CA . ILE A 1 85 ? -4.344 8.789 6.91 1 97.81 85 ILE A CA 1
ATOM 621 C C . ILE A 1 85 ? -5.613 8.938 6.082 1 97.81 85 ILE A C 1
ATOM 623 O O . ILE A 1 85 ? -6.199 10.016 6.016 1 97.81 85 ILE A O 1
ATOM 627 N N . PHE A 1 86 ? -6.008 7.855 5.441 1 95.62 86 PHE A N 1
ATOM 628 C CA . PHE A 1 86 ? -7.191 7.879 4.59 1 95.62 86 PHE A CA 1
ATOM 629 C C . PHE A 1 86 ? -8.234 6.883 5.086 1 95.62 86 PHE A C 1
ATOM 631 O O . PHE A 1 86 ? -7.926 6.004 5.891 1 95.62 86 PHE A O 1
ATOM 638 N N . GLN A 1 87 ? -9.438 7.148 4.531 1 92.06 87 GLN A N 1
ATOM 639 C CA . GLN A 1 87 ? -10.523 6.215 4.82 1 92.06 87 GLN A CA 1
ATOM 640 C C . GLN A 1 87 ? -10.18 4.809 4.332 1 92.06 87 GLN A C 1
ATOM 642 O O . GLN A 1 87 ? -10.367 3.832 5.059 1 92.06 87 GLN A O 1
ATOM 647 N N . PHE A 1 88 ? -9.672 4.816 3.102 1 90.44 88 PHE A N 1
ATOM 648 C CA . PHE A 1 88 ? -9.109 3.572 2.598 1 90.44 88 PHE A CA 1
ATOM 649 C C . PHE A 1 88 ? -7.637 3.457 2.965 1 90.44 88 PHE A C 1
ATOM 651 O O . PHE A 1 88 ? -6.805 4.215 2.459 1 90.44 88 PHE A O 1
ATOM 658 N N . HIS A 1 89 ? -7.312 2.523 3.771 1 91.19 89 HIS A N 1
ATOM 659 C CA . HIS A 1 89 ? -6.016 2.439 4.438 1 91.19 89 HIS A CA 1
ATOM 660 C C . HIS A 1 89 ? -4.883 2.297 3.428 1 91.19 89 HIS A C 1
ATOM 662 O O . HIS A 1 89 ? -3.729 2.592 3.74 1 91.19 89 HIS A O 1
ATOM 668 N N . HIS A 1 90 ? -5.172 1.811 2.213 1 93.56 90 HIS A N 1
ATOM 669 C CA . HIS A 1 90 ? -4.199 1.626 1.141 1 93.56 90 HIS A CA 1
ATOM 670 C C . HIS A 1 90 ? -3.027 0.766 1.602 1 93.56 90 HIS A C 1
ATOM 672 O O . HIS A 1 90 ? -1.87 1.083 1.317 1 93.56 90 HIS A O 1
ATOM 678 N N . LEU A 1 91 ? -3.352 -0.156 2.436 1 97.06 91 LEU A N 1
ATOM 679 C CA . LEU A 1 91 ? -2.301 -1.107 2.781 1 97.06 91 LEU A CA 1
ATOM 680 C C . LEU A 1 91 ? -2.01 -2.043 1.612 1 97.06 91 LEU A C 1
ATOM 682 O O . LEU A 1 91 ? -2.928 -2.461 0.903 1 97.06 91 LEU A O 1
ATOM 686 N N . LEU A 1 92 ? -0.76 -2.328 1.397 1 97.06 92 LEU A N 1
ATOM 687 C CA . LEU A 1 92 ? -0.371 -3.318 0.4 1 97.06 92 LEU A CA 1
ATOM 688 C C . LEU A 1 92 ? -0.592 -4.734 0.924 1 97.06 92 LEU A C 1
ATOM 690 O O . LEU A 1 92 ? 0.046 -5.148 1.896 1 97.06 92 LEU A O 1
ATOM 694 N N . VAL A 1 93 ? -1.359 -5.512 0.29 1 94.56 93 VAL A N 1
ATOM 695 C CA . VAL A 1 93 ? -1.962 -6.727 0.828 1 94.56 93 VAL A CA 1
ATOM 696 C C . VAL A 1 93 ? -0.918 -7.84 0.885 1 94.56 93 VAL A C 1
ATOM 698 O O . VAL A 1 93 ? -1.056 -8.789 1.661 1 94.56 93 VAL A O 1
ATOM 701 N N . GLU A 1 94 ? 0.127 -7.75 0.09 1 94.94 94 GLU A N 1
ATOM 702 C CA . GLU A 1 94 ? 1.126 -8.812 0.025 1 94.94 94 GLU A CA 1
ATOM 703 C C . GLU A 1 94 ? 2.195 -8.633 1.098 1 94.94 94 GLU A C 1
ATOM 705 O O . GLU A 1 94 ? 3.027 -9.516 1.31 1 94.94 94 GLU A O 1
ATOM 710 N N . PHE A 1 95 ? 2.094 -7.527 1.825 1 97.12 95 PHE A N 1
ATOM 711 C CA . PHE A 1 95 ? 3.111 -7.254 2.834 1 97.12 95 PHE A CA 1
ATOM 712 C C . PHE A 1 95 ? 2.5 -7.238 4.23 1 97.12 95 PHE A C 1
ATOM 714 O O . PHE A 1 95 ? 1.295 -7.027 4.383 1 97.12 95 PHE A O 1
ATOM 721 N N . THR A 1 96 ? 3.381 -7.438 5.227 1 97.5 96 THR A N 1
ATOM 722 C CA . THR A 1 96 ? 2.941 -7.48 6.617 1 97.5 96 THR A CA 1
ATOM 723 C C . THR A 1 96 ? 2.682 -6.074 7.148 1 97.5 96 THR A C 1
ATOM 725 O O . THR A 1 96 ? 3.004 -5.086 6.488 1 97.5 96 THR A O 1
ATOM 728 N N . ALA A 1 97 ? 2.09 -6.078 8.359 1 98.38 97 ALA A N 1
ATOM 729 C CA . ALA A 1 97 ? 1.895 -4.797 9.031 1 98.38 97 ALA A CA 1
ATOM 730 C C . ALA A 1 97 ? 3.219 -4.055 9.195 1 98.38 97 ALA A C 1
ATOM 732 O O . ALA A 1 97 ? 3.314 -2.867 8.883 1 98.38 97 ALA A O 1
ATOM 733 N N . LEU A 1 98 ? 4.203 -4.734 9.672 1 98.56 98 LEU A N 1
ATOM 734 C CA . LEU 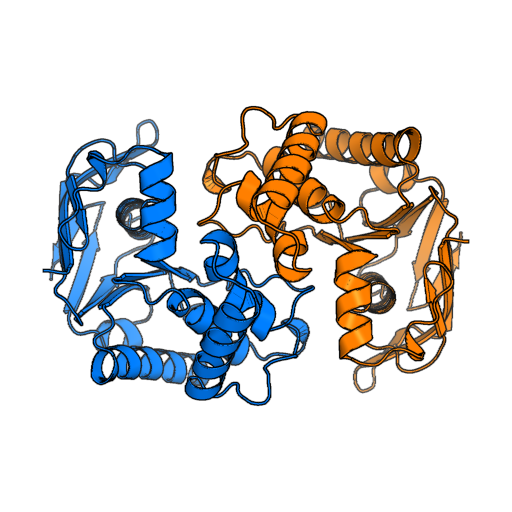A 1 98 ? 5.523 -4.152 9.891 1 98.56 98 LEU A CA 1
ATOM 735 C C . LEU A 1 98 ? 6.086 -3.582 8.594 1 98.56 98 LEU A C 1
ATOM 737 O O . LEU A 1 98 ? 6.574 -2.449 8.57 1 98.56 98 LEU A O 1
ATOM 741 N N . GLU A 1 99 ? 5.996 -4.34 7.527 1 98.38 99 GLU A N 1
ATOM 742 C CA . GLU A 1 99 ? 6.531 -3.918 6.238 1 98.38 99 GLU A CA 1
ATOM 743 C C . GLU A 1 99 ? 5.77 -2.709 5.699 1 98.38 99 GLU A C 1
ATOM 745 O O . GLU A 1 99 ? 6.375 -1.781 5.152 1 98.38 99 GLU A O 1
ATOM 750 N N . ASN A 1 100 ? 4.5 -2.723 5.824 1 98.62 100 ASN A N 1
ATOM 751 C CA . ASN A 1 100 ? 3.686 -1.587 5.398 1 98.62 100 ASN A CA 1
ATOM 752 C C . ASN A 1 100 ? 4.098 -0.304 6.117 1 98.62 100 ASN A C 1
ATOM 754 O O . ASN A 1 100 ? 4.215 0.751 5.492 1 98.62 100 ASN A O 1
ATOM 758 N N . VAL A 1 101 ? 4.355 -0.39 7.359 1 98.81 101 VAL A N 1
ATOM 759 C CA . VAL A 1 101 ? 4.68 0.774 8.18 1 98.81 101 VAL A CA 1
ATOM 760 C C . VAL A 1 101 ? 6.055 1.313 7.785 1 98.81 101 VAL A C 1
ATOM 762 O O . VAL A 1 101 ? 6.285 2.525 7.816 1 98.81 101 VAL A O 1
ATOM 765 N N . CYS A 1 102 ? 6.918 0.489 7.305 1 98.75 102 CYS A N 1
ATOM 766 C CA . CYS A 1 102 ? 8.297 0.869 7.027 1 98.75 102 CYS A CA 1
ATOM 767 C C . CYS A 1 102 ? 8.406 1.612 5.699 1 98.75 102 CYS A C 1
ATOM 769 O O . CYS A 1 102 ? 9.414 2.256 5.422 1 98.75 102 CYS A O 1
ATOM 771 N N . ILE A 1 103 ? 7.438 1.584 4.875 1 98.56 103 ILE A N 1
ATOM 772 C CA . ILE A 1 103 ? 7.516 1.984 3.473 1 98.56 103 ILE A CA 1
ATOM 773 C C . ILE A 1 103 ? 7.996 3.432 3.375 1 98.56 103 ILE A C 1
ATOM 775 O O . ILE A 1 103 ? 8.969 3.725 2.676 1 98.56 103 ILE A O 1
ATOM 779 N N . PRO A 1 104 ? 7.352 4.398 4.137 1 98.69 104 PRO A N 1
ATOM 780 C CA . PRO A 1 104 ? 7.836 5.777 4.012 1 98.69 104 PRO A CA 1
ATOM 781 C C . PRO A 1 104 ? 9.297 5.93 4.426 1 98.69 104 PRO A C 1
ATOM 783 O O . PRO A 1 104 ? 10.031 6.727 3.832 1 98.69 104 PRO A O 1
ATOM 786 N N . ALA A 1 105 ? 9.727 5.23 5.41 1 98.69 105 ALA A N 1
ATOM 787 C CA . ALA A 1 105 ? 11.109 5.289 5.867 1 98.69 105 ALA A CA 1
ATOM 788 C C . ALA A 1 105 ? 12.062 4.773 4.793 1 98.69 105 ALA A C 1
ATOM 790 O O . ALA A 1 105 ? 13.133 5.352 4.574 1 98.69 105 ALA A O 1
ATOM 791 N N . PHE A 1 106 ? 11.672 3.689 4.113 1 98.19 106 PHE A N 1
ATOM 792 C CA . PHE A 1 106 ? 12.484 3.154 3.029 1 98.19 106 PHE A CA 1
ATOM 793 C C . PHE A 1 106 ? 12.617 4.172 1.901 1 98.19 106 PHE A C 1
ATOM 795 O O . PHE A 1 106 ? 13.703 4.359 1.353 1 98.19 106 PHE A O 1
ATOM 802 N N . ILE A 1 107 ? 11.555 4.785 1.581 1 97.44 107 ILE A N 1
ATOM 803 C CA . ILE A 1 107 ? 11.547 5.781 0.514 1 97.44 107 ILE A CA 1
ATOM 804 C C . ILE A 1 107 ? 12.438 6.957 0.902 1 97.44 107 ILE A C 1
ATOM 806 O O . ILE A 1 107 ? 13.125 7.535 0.052 1 97.44 107 ILE A O 1
ATOM 810 N N . ALA A 1 108 ? 12.539 7.262 2.184 1 97 108 ALA A N 1
ATOM 811 C CA . ALA A 1 108 ? 13.375 8.344 2.697 1 97 108 ALA A CA 1
ATOM 812 C C . ALA A 1 108 ? 14.844 7.938 2.738 1 97 108 ALA A C 1
ATOM 814 O O . ALA A 1 108 ? 15.727 8.773 2.959 1 97 108 ALA A O 1
ATOM 815 N N . GLY A 1 109 ? 15.125 6.656 2.598 1 96 109 GLY A N 1
ATOM 816 C CA . GLY A 1 109 ? 16.5 6.18 2.568 1 96 109 GLY A CA 1
ATOM 817 C C . GLY A 1 109 ? 16.969 5.637 3.904 1 96 109 GLY A C 1
ATOM 818 O O . GLY A 1 109 ? 18.172 5.402 4.098 1 96 109 GLY A O 1
ATOM 819 N N . THR A 1 110 ? 16.078 5.508 4.801 1 97.06 110 THR A N 1
ATOM 820 C CA . THR A 1 110 ? 16.406 4.926 6.098 1 97.06 110 THR A CA 1
ATOM 821 C C . THR A 1 110 ? 16.766 3.453 5.953 1 97.06 110 THR A C 1
ATOM 823 O O . THR A 1 110 ? 16.125 2.717 5.207 1 97.06 110 THR A O 1
ATOM 826 N N . SER A 1 111 ? 17.812 3.004 6.691 1 95.75 111 SER A N 1
ATOM 827 C CA . SER A 1 111 ? 18.234 1.608 6.613 1 95.75 111 SER A CA 1
ATOM 828 C C . SER A 1 111 ? 17.172 0.677 7.199 1 95.75 111 SER A C 1
ATOM 830 O O . SER A 1 111 ? 16.406 1.075 8.078 1 95.75 111 SER A O 1
ATOM 832 N N . LYS A 1 112 ? 17.172 -0.566 6.738 1 95.25 112 LYS A N 1
ATOM 833 C CA . LYS A 1 112 ? 16.141 -1.543 7.102 1 95.25 112 LYS A CA 1
ATOM 834 C C . LYS A 1 112 ? 16.125 -1.785 8.609 1 95.25 112 LYS A C 1
ATOM 836 O O . LYS A 1 112 ? 15.062 -1.738 9.234 1 95.25 112 LYS A O 1
ATOM 841 N N . PRO A 1 113 ? 17.281 -1.945 9.312 1 96.69 113 PRO A N 1
ATOM 842 C CA . PRO A 1 113 ? 17.234 -2.189 10.75 1 96.69 113 PRO A CA 1
ATOM 843 C C . PRO A 1 113 ? 16.641 -1.01 11.531 1 96.69 113 PRO A C 1
ATOM 845 O O . PRO A 1 113 ? 15.883 -1.207 12.477 1 96.69 113 PRO A O 1
ATOM 848 N N . VAL A 1 114 ? 16.984 0.158 11.133 1 98 114 VAL A N 1
ATOM 849 C CA . VAL A 1 114 ? 16.5 1.357 11.82 1 98 114 VAL A CA 1
ATOM 850 C C . VAL A 1 114 ? 15.008 1.531 11.578 1 98 114 VAL A C 1
ATOM 852 O O . VAL A 1 114 ? 14.258 1.816 12.516 1 98 114 VAL A O 1
ATOM 855 N N . ALA A 1 115 ? 14.57 1.38 10.328 1 98.25 115 ALA A N 1
ATOM 856 C CA . ALA A 1 115 ? 13.164 1.513 9.969 1 98.25 115 ALA A CA 1
ATOM 857 C C . ALA A 1 115 ? 12.312 0.48 10.711 1 98.25 115 ALA A C 1
ATOM 859 O O . ALA A 1 115 ? 11.25 0.809 11.242 1 98.25 115 ALA A O 1
ATOM 860 N N . GLU A 1 116 ? 12.766 -0.776 10.75 1 98.12 116 GLU A N 1
ATOM 861 C CA . GLU A 1 116 ? 12 -1.854 11.375 1 98.12 116 GLU A CA 1
ATOM 862 C C . GLU A 1 116 ? 11.906 -1.667 12.883 1 98.12 116 GLU A C 1
ATOM 864 O O . GLU A 1 116 ? 10.883 -1.979 13.492 1 98.12 116 GLU A O 1
ATOM 869 N N . LYS A 1 117 ? 12.961 -1.204 13.477 1 98.56 117 LYS A N 1
ATOM 870 C CA . LYS A 1 117 ? 12.93 -0.929 14.914 1 98.56 117 LYS A CA 1
ATOM 871 C C . LYS A 1 117 ? 11.883 0.128 15.242 1 98.56 117 LYS A C 1
ATOM 873 O O . LYS A 1 117 ? 11.055 -0.072 16.141 1 98.56 117 LYS A O 1
ATOM 878 N N . ARG A 1 118 ? 11.953 1.225 14.523 1 98.44 118 ARG A N 1
ATOM 879 C CA . ARG A 1 118 ? 11 2.311 14.727 1 98.44 118 ARG A CA 1
ATOM 880 C C . ARG A 1 118 ? 9.57 1.843 14.477 1 98.44 118 ARG A C 1
ATOM 882 O O . ARG A 1 118 ? 8.664 2.135 15.266 1 98.44 118 ARG A O 1
ATOM 889 N N . ALA A 1 119 ? 9.352 1.161 13.422 1 98.75 119 ALA A N 1
ATOM 890 C CA . ALA A 1 119 ? 8.031 0.65 13.062 1 98.75 119 ALA A CA 1
ATOM 891 C C . ALA A 1 119 ? 7.5 -0.309 14.125 1 98.75 119 ALA A C 1
ATOM 893 O O . ALA A 1 119 ? 6.32 -0.27 14.477 1 98.75 119 ALA A O 1
ATOM 894 N N . THR A 1 120 ? 8.383 -1.165 14.57 1 98.69 120 THR A N 1
ATOM 895 C CA . THR A 1 120 ? 8.008 -2.115 15.617 1 98.69 120 THR A CA 1
ATOM 896 C C . THR A 1 120 ? 7.562 -1.385 16.875 1 98.69 120 THR A C 1
ATOM 898 O O . THR A 1 120 ? 6.523 -1.709 17.453 1 98.69 120 THR A O 1
ATOM 901 N N . GLU A 1 121 ? 8.312 -0.424 17.281 1 98.5 121 GLU A N 1
ATOM 902 C CA . GLU A 1 121 ? 7.973 0.367 18.469 1 98.5 121 GLU A CA 1
ATOM 903 C C . GLU A 1 121 ? 6.613 1.041 18.297 1 98.5 121 GLU A C 1
ATOM 905 O O . GLU A 1 121 ? 5.809 1.055 19.234 1 98.5 121 GLU A O 1
ATOM 910 N N . LEU A 1 122 ? 6.363 1.578 17.172 1 98.25 122 LEU A N 1
ATOM 911 C CA . LEU A 1 122 ? 5.102 2.264 16.906 1 98.25 122 LEU A CA 1
ATOM 912 C C . LEU A 1 122 ? 3.934 1.285 16.938 1 98.25 122 LEU A C 1
ATOM 914 O O . LEU A 1 122 ? 2.893 1.578 17.531 1 98.25 122 LEU A O 1
ATOM 918 N N . LEU A 1 123 ? 4.137 0.135 16.281 1 98.62 123 LEU A N 1
ATOM 919 C CA . LEU A 1 123 ? 3.07 -0.862 16.25 1 98.62 123 LEU A CA 1
ATOM 920 C C . LEU A 1 123 ? 2.758 -1.369 17.656 1 98.62 123 LEU A C 1
ATOM 922 O O . LEU A 1 123 ? 1.592 -1.567 18 1 98.62 123 LEU A O 1
ATOM 926 N N . ILE A 1 124 ? 3.756 -1.575 18.453 1 98.25 124 ILE A N 1
ATOM 927 C CA . ILE A 1 124 ? 3.561 -1.993 19.828 1 98.25 124 ILE A CA 1
ATOM 928 C C . ILE A 1 124 ? 2.785 -0.918 20.594 1 98.25 124 ILE A C 1
ATOM 930 O O . ILE A 1 124 ? 1.812 -1.22 21.281 1 98.25 124 ILE A O 1
ATOM 934 N N . LYS A 1 125 ? 3.174 0.281 20.469 1 96.25 125 LYS A N 1
ATOM 935 C CA . LYS A 1 125 ? 2.52 1.401 21.141 1 96.25 125 LYS A CA 1
ATOM 936 C C . LYS A 1 125 ? 1.052 1.503 20.734 1 96.25 125 LYS A C 1
ATOM 938 O O . LYS A 1 125 ? 0.21 1.914 21.531 1 96.25 125 LYS A O 1
ATOM 943 N N . LEU A 1 126 ? 0.771 1.105 19.531 1 96.88 126 LEU A N 1
ATOM 944 C CA . LEU A 1 126 ? -0.586 1.241 19.016 1 96.88 126 LEU A CA 1
ATOM 945 C C . LEU A 1 126 ? -1.386 -0.037 19.25 1 96.88 126 LEU A C 1
ATOM 947 O O . LEU A 1 126 ? -2.467 -0.209 18.672 1 96.88 126 LEU A O 1
ATOM 951 N N . GLY A 1 127 ? -0.876 -0.961 19.969 1 96.12 127 GLY A N 1
ATOM 952 C CA . GLY A 1 127 ? -1.596 -2.152 20.391 1 96.12 127 GLY A CA 1
ATOM 953 C C . GLY A 1 127 ? -1.539 -3.275 19.375 1 96.12 127 GLY A C 1
ATOM 954 O O . GLY A 1 127 ? -2.41 -4.148 19.344 1 96.12 127 GLY A O 1
ATOM 955 N N . LEU A 1 128 ? -0.512 -3.209 18.547 1 97.94 128 LEU A N 1
ATOM 956 C CA . LEU A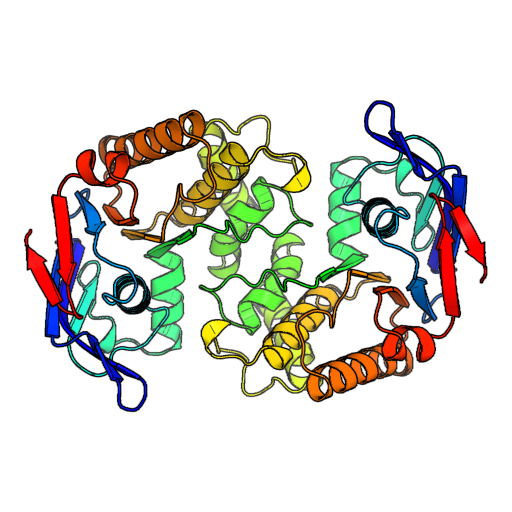 1 128 ? -0.418 -4.199 17.484 1 97.94 128 LEU A CA 1
ATOM 957 C C . LEU A 1 128 ? 0.862 -5.016 17.609 1 97.94 128 LEU A C 1
ATOM 959 O O . LEU A 1 128 ? 1.401 -5.492 16.609 1 97.94 128 LEU A O 1
ATOM 963 N N . GLY A 1 129 ? 1.367 -5.137 18.797 1 97.81 129 GLY A N 1
ATOM 964 C CA . GLY A 1 129 ? 2.609 -5.855 19.031 1 97.81 129 GLY A CA 1
ATOM 965 C C . GLY A 1 129 ? 2.557 -7.305 18.578 1 97.81 129 GLY A C 1
ATOM 966 O O . GLY A 1 129 ? 3.564 -7.859 18.141 1 97.81 129 GLY A O 1
ATOM 967 N N . GLU A 1 130 ? 1.388 -7.879 18.703 1 97.31 130 GLU A N 1
ATOM 968 C CA . GLU A 1 130 ? 1.233 -9.281 18.328 1 97.31 130 GLU A CA 1
ATOM 969 C C . GLU A 1 130 ? 0.823 -9.43 16.875 1 97.31 130 GLU A C 1
ATOM 971 O O . GLU A 1 130 ? 0.544 -10.531 16.406 1 97.31 130 GLU A O 1
ATOM 976 N N . ARG A 1 131 ? 0.778 -8.32 16.109 1 97.19 131 ARG A N 1
ATOM 977 C CA . ARG A 1 131 ? 0.27 -8.328 14.742 1 97.19 131 ARG A CA 1
ATOM 978 C C . ARG A 1 131 ? 1.351 -7.902 13.758 1 97.19 131 ARG A C 1
ATOM 980 O O . ARG A 1 131 ? 1.066 -7.66 12.578 1 97.19 131 ARG A O 1
ATOM 987 N N . LEU A 1 132 ? 2.58 -7.863 14.203 1 97.62 132 LEU A N 1
ATOM 988 C CA . LEU A 1 132 ? 3.676 -7.312 13.414 1 97.62 132 LEU A CA 1
ATOM 989 C C . LEU A 1 132 ? 3.766 -8 12.055 1 97.62 132 LEU A C 1
ATOM 991 O O . LEU A 1 132 ? 4.012 -7.352 11.039 1 97.62 132 LEU A O 1
ATOM 995 N N . HIS A 1 133 ? 3.512 -9.289 12.031 1 96.25 133 HIS A N 1
ATOM 996 C CA . HIS A 1 133 ? 3.797 -10.07 10.828 1 96.25 133 HIS A CA 1
ATOM 997 C C . HIS A 1 133 ? 2.51 -10.547 10.164 1 96.25 133 HIS A C 1
ATOM 999 O O . HIS A 1 133 ? 2.547 -11.391 9.273 1 96.25 133 HIS A O 1
ATOM 1005 N N . HIS A 1 134 ? 1.419 -10.047 10.578 1 96.31 134 HIS A N 1
ATOM 1006 C CA . HIS A 1 134 ? 0.139 -10.328 9.938 1 96.31 134 HIS A CA 1
ATOM 1007 C C . HIS A 1 134 ? -0.041 -9.492 8.672 1 96.31 134 HIS A C 1
ATOM 1009 O O . HIS A 1 134 ? 0.354 -8.328 8.633 1 96.31 134 HIS A O 1
ATOM 1015 N N . LYS A 1 135 ? -0.573 -10.125 7.699 1 96 135 LYS A N 1
ATOM 1016 C CA . LYS A 1 135 ? -0.972 -9.391 6.504 1 96 135 LYS A CA 1
ATOM 1017 C C . LYS A 1 135 ? -2.336 -8.734 6.691 1 96 135 LYS A C 1
ATOM 1019 O O . LYS A 1 135 ? -3.088 -9.102 7.598 1 96 135 LYS A O 1
ATOM 1024 N N . PRO A 1 136 ? -2.619 -7.711 5.852 1 96.06 136 PRO A N 1
ATOM 1025 C CA . PRO A 1 136 ? -3.857 -6.949 6.016 1 96.06 136 PRO A CA 1
ATOM 1026 C C . PRO A 1 136 ? -5.094 -7.84 6.086 1 96.06 136 PRO A C 1
ATOM 1028 O O . PRO A 1 136 ? -5.996 -7.594 6.891 1 96.06 136 PRO A O 1
ATOM 1031 N N . ALA A 1 137 ? -5.145 -8.945 5.336 1 92.75 137 ALA A N 1
ATOM 1032 C CA . ALA A 1 137 ? -6.305 -9.828 5.309 1 92.75 137 ALA A CA 1
ATOM 1033 C C . ALA A 1 137 ? -6.492 -10.531 6.652 1 92.75 137 ALA A C 1
ATOM 1035 O O . ALA A 1 137 ? -7.566 -11.062 6.938 1 92.75 137 ALA A O 1
ATOM 1036 N N . GLN A 1 138 ? -5.52 -10.516 7.445 1 94.56 138 GLN A N 1
ATOM 1037 C CA . GLN A 1 138 ? -5.547 -11.188 8.742 1 94.56 138 GLN A CA 1
ATOM 1038 C C . GLN A 1 138 ? -5.832 -10.195 9.867 1 94.56 138 GLN A C 1
ATOM 1040 O O . GLN A 1 138 ? -5.777 -10.555 11.047 1 94.56 138 GLN A O 1
ATOM 1045 N N . LEU A 1 139 ? -6.07 -8.961 9.531 1 96.38 139 LEU A N 1
ATOM 1046 C CA . LEU A 1 139 ? -6.32 -7.891 10.492 1 96.38 139 LEU A CA 1
ATOM 1047 C C . LEU A 1 139 ? -7.766 -7.414 10.414 1 96.38 139 LEU A C 1
ATOM 1049 O O . LEU A 1 139 ? -8.359 -7.402 9.328 1 96.38 139 LEU A O 1
ATOM 1053 N N . SER A 1 140 ? -8.289 -7.035 11.586 1 95.62 140 SER A N 1
ATOM 1054 C CA . SER A 1 140 ? -9.594 -6.375 11.57 1 95.62 140 SER A CA 1
ATOM 1055 C C . SER A 1 140 ? -9.5 -4.98 10.961 1 95.62 140 SER A C 1
ATOM 1057 O O . SER A 1 140 ? -8.398 -4.449 10.781 1 95.62 140 SER A O 1
ATOM 1059 N N . GLY A 1 141 ? -10.641 -4.438 10.609 1 95.31 141 GLY A N 1
ATOM 1060 C CA . GLY A 1 141 ? -10.664 -3.084 10.086 1 95.31 141 GLY A CA 1
ATOM 1061 C C . GLY A 1 141 ? -9.977 -2.078 10.992 1 95.31 141 GLY A C 1
ATOM 1062 O O . GLY A 1 141 ? -9.219 -1.229 10.523 1 95.31 141 GLY A O 1
ATOM 1063 N N . GLY A 1 142 ? -10.289 -2.166 12.242 1 96.06 142 GLY A N 1
ATOM 1064 C CA . GLY A 1 142 ? -9.664 -1.288 13.219 1 96.06 142 GLY A CA 1
ATOM 1065 C C . GLY A 1 142 ? -8.156 -1.463 13.289 1 96.06 142 GLY A C 1
ATOM 1066 O O . GLY A 1 142 ? -7.422 -0.485 13.43 1 96.06 142 GLY A O 1
ATOM 1067 N N . GLU A 1 143 ? -7.723 -2.73 13.234 1 97.5 143 GLU A N 1
ATOM 1068 C CA . GLU A 1 143 ? -6.289 -3.012 13.25 1 97.5 143 GLU A CA 1
ATOM 1069 C C . GLU A 1 143 ? -5.605 -2.455 12.008 1 97.5 143 GLU A C 1
ATOM 1071 O O . GLU A 1 143 ? -4.512 -1.896 12.094 1 97.5 143 GLU A O 1
ATOM 1076 N N . GLN A 1 144 ? -6.262 -2.613 10.852 1 97.94 144 GLN A N 1
ATOM 1077 C CA . GLN A 1 144 ? -5.715 -2.074 9.617 1 97.94 144 GLN A CA 1
ATOM 1078 C C . GLN A 1 144 ? -5.555 -0.56 9.695 1 97.94 144 GLN A C 1
ATOM 1080 O O . GLN A 1 144 ? -4.547 -0.012 9.242 1 97.94 144 GLN A O 1
ATOM 1085 N N . GLN A 1 145 ? -6.527 0.107 10.266 1 97.56 145 GLN A N 1
ATOM 1086 C CA . GLN A 1 145 ? -6.465 1.558 10.414 1 97.56 145 GLN A CA 1
ATOM 1087 C C . GLN A 1 145 ? -5.316 1.97 11.328 1 97.56 145 GLN A C 1
ATOM 1089 O O . GLN A 1 145 ? -4.648 2.975 11.078 1 97.56 145 GLN A O 1
ATOM 1094 N N . ARG A 1 146 ? -5.094 1.229 12.391 1 97.62 146 ARG A N 1
ATOM 1095 C CA . ARG A 1 146 ? -3.992 1.533 13.297 1 97.62 146 ARG A CA 1
ATOM 1096 C C . ARG A 1 146 ? -2.645 1.32 12.617 1 97.62 146 ARG A C 1
ATOM 1098 O O . ARG A 1 146 ? -1.682 2.039 12.891 1 97.62 146 ARG A O 1
ATOM 1105 N N . VAL A 1 147 ? -2.572 0.317 11.711 1 98.56 147 VAL A N 1
ATOM 1106 C CA . VAL A 1 147 ? -1.368 0.138 10.906 1 98.56 147 VAL A CA 1
ATOM 1107 C C . VAL A 1 147 ? -1.145 1.368 10.031 1 98.56 147 VAL A C 1
ATOM 1109 O O . VAL A 1 147 ? -0.017 1.851 9.898 1 98.56 147 VAL A O 1
ATOM 1112 N N . ALA A 1 148 ? -2.227 1.866 9.445 1 98.38 148 ALA A N 1
ATOM 1113 C CA . ALA A 1 148 ? -2.139 3.064 8.617 1 98.38 148 ALA A CA 1
ATOM 1114 C C . ALA A 1 148 ? -1.677 4.266 9.438 1 98.38 148 ALA A C 1
ATOM 1116 O O . ALA A 1 148 ? -0.915 5.105 8.945 1 98.38 148 ALA A O 1
ATOM 1117 N N . VAL A 1 149 ? -2.109 4.375 10.648 1 98.31 149 VAL A N 1
ATOM 1118 C CA . VAL A 1 149 ? -1.682 5.441 11.547 1 98.31 149 VAL A CA 1
ATOM 1119 C C . VAL A 1 149 ? -0.19 5.305 11.844 1 98.31 149 VAL A C 1
ATOM 1121 O O . VAL A 1 149 ? 0.55 6.289 11.805 1 98.31 149 VAL A O 1
ATOM 1124 N N . ALA A 1 150 ? 0.223 4.078 12.109 1 98.62 150 ALA A N 1
ATOM 1125 C CA . ALA A 1 150 ? 1.642 3.828 12.352 1 98.62 150 ALA A CA 1
ATOM 1126 C C . ALA A 1 150 ? 2.484 4.234 11.148 1 98.62 150 ALA A C 1
ATOM 1128 O O . ALA A 1 150 ? 3.553 4.828 11.297 1 98.62 150 ALA A O 1
ATOM 1129 N N . ARG A 1 151 ? 2.023 3.902 10.008 1 98.69 151 ARG A N 1
ATOM 1130 C CA . ARG A 1 151 ? 2.73 4.254 8.781 1 98.69 151 ARG A CA 1
ATOM 1131 C C . ARG A 1 151 ? 2.875 5.766 8.641 1 98.69 151 ARG A C 1
ATOM 1133 O O . ARG A 1 151 ? 3.93 6.262 8.234 1 98.69 151 ARG A O 1
ATOM 1140 N N . ALA A 1 152 ? 1.826 6.477 8.984 1 98.5 152 ALA A N 1
ATOM 1141 C CA . ALA A 1 152 ? 1.828 7.938 8.906 1 98.5 152 ALA A CA 1
ATOM 1142 C C . ALA A 1 152 ? 2.838 8.539 9.883 1 98.5 152 ALA A C 1
ATOM 1144 O O . ALA A 1 152 ? 3.342 9.641 9.664 1 98.5 152 ALA A O 1
ATOM 1145 N N . LEU A 1 153 ? 3.24 7.801 10.914 1 98.56 153 LEU A N 1
ATOM 1146 C CA . LEU A 1 153 ? 4.027 8.336 12.023 1 98.56 153 LEU A CA 1
ATOM 1147 C C . LEU A 1 153 ? 5.492 7.938 11.883 1 98.56 153 LEU A C 1
ATOM 1149 O O . LEU A 1 153 ? 6.355 8.484 12.578 1 98.56 153 LEU A O 1
ATOM 1153 N N . VAL A 1 154 ? 5.801 7.047 11.008 1 98.69 154 VAL A N 1
ATOM 1154 C CA . VAL A 1 154 ? 7.066 6.324 11.055 1 98.69 154 VAL A CA 1
ATOM 1155 C C . VAL A 1 154 ? 8.227 7.301 10.859 1 98.69 154 VAL A C 1
ATOM 1157 O O . VAL A 1 154 ? 9.312 7.105 11.414 1 98.69 154 VAL A O 1
ATOM 1160 N N . ASN A 1 155 ? 8.016 8.367 10.102 1 98.38 155 ASN A N 1
ATOM 1161 C CA . ASN A 1 155 ? 9.086 9.336 9.859 1 98.38 155 ASN A CA 1
ATOM 1162 C C . ASN A 1 155 ? 8.977 10.539 10.797 1 98.38 155 ASN A C 1
ATOM 1164 O O . ASN A 1 155 ? 9.555 11.594 10.523 1 98.38 155 ASN A O 1
ATOM 1168 N N . SER A 1 156 ? 8.141 10.398 11.867 1 97.69 156 SER A N 1
ATOM 1169 C CA . SER A 1 156 ? 7.969 11.438 12.883 1 97.69 156 SER A CA 1
ATOM 1170 C C . SER A 1 156 ? 7.562 12.758 12.242 1 97.69 156 SER A C 1
ATOM 1172 O O . SER A 1 156 ? 8.234 13.781 12.43 1 97.69 156 SER A O 1
ATOM 1174 N N . PRO A 1 157 ? 6.438 12.781 11.562 1 98.31 157 PRO A N 1
ATOM 1175 C CA . PRO A 1 157 ? 6 13.977 10.836 1 98.31 157 PRO A CA 1
ATOM 1176 C C . PRO A 1 157 ? 5.629 15.133 11.766 1 98.31 157 PRO A C 1
ATOM 1178 O O . PRO A 1 157 ? 5.285 14.906 12.93 1 98.31 157 PRO A O 1
ATOM 1181 N N . ALA A 1 158 ? 5.73 16.344 11.211 1 97.5 158 ALA A N 1
ATOM 1182 C CA . ALA A 1 158 ? 5.293 17.531 11.945 1 97.5 158 ALA A CA 1
ATOM 1183 C C . ALA A 1 158 ? 3.771 17.625 11.977 1 97.5 158 ALA A C 1
ATOM 1185 O O . ALA A 1 158 ? 3.193 18.141 12.938 1 97.5 158 ALA A O 1
ATOM 1186 N N . LEU A 1 159 ? 3.189 17.141 10.922 1 98.44 159 LEU A N 1
ATOM 1187 C CA . LEU A 1 159 ? 1.754 17.297 10.719 1 98.44 159 LEU A CA 1
ATOM 1188 C C . LEU A 1 159 ? 1.16 16.078 10.023 1 98.44 159 LEU A C 1
ATOM 1190 O O . LEU A 1 159 ? 1.758 15.539 9.094 1 98.44 159 LEU A O 1
ATOM 1194 N N . ILE A 1 160 ? 0.007 15.617 10.508 1 98.62 160 ILE A N 1
ATOM 1195 C CA . ILE A 1 160 ? -0.713 14.516 9.883 1 98.62 160 ILE A CA 1
ATOM 1196 C C . ILE A 1 160 ? -2.033 15.023 9.305 1 98.62 160 ILE A C 1
ATOM 1198 O O . ILE A 1 160 ? -2.795 15.711 9.992 1 98.62 160 ILE A O 1
ATOM 1202 N N . PHE A 1 161 ? -2.264 14.727 8.047 1 98.69 161 PHE A N 1
ATOM 1203 C CA . PHE A 1 161 ? -3.541 14.969 7.391 1 98.69 161 PHE A CA 1
ATOM 1204 C C . PHE A 1 161 ? -4.375 13.695 7.344 1 98.69 161 PHE A C 1
ATOM 1206 O O . PHE A 1 161 ? -3.879 12.633 6.961 1 98.69 161 PHE A O 1
ATOM 1213 N N . ALA A 1 162 ? -5.59 13.797 7.75 1 98.31 162 ALA A N 1
ATOM 1214 C CA . ALA A 1 162 ? -6.48 12.641 7.719 1 98.31 162 ALA A CA 1
ATOM 1215 C C . ALA A 1 162 ? -7.773 12.961 6.977 1 98.31 162 ALA A C 1
ATOM 1217 O O . ALA A 1 162 ? -8.398 13.992 7.227 1 98.31 162 ALA A O 1
ATOM 1218 N N . ASP A 1 163 ? -8.109 12.188 6.008 1 97.25 163 ASP A N 1
ATOM 1219 C CA . ASP A 1 163 ? -9.352 12.312 5.246 1 97.25 163 ASP A CA 1
ATOM 1220 C C . ASP A 1 163 ? -10.328 11.195 5.594 1 97.25 163 ASP A C 1
ATOM 1222 O O . ASP A 1 163 ? -10.195 10.07 5.102 1 97.25 163 ASP A O 1
ATOM 1226 N N . GLU A 1 164 ? -11.281 11.5 6.395 1 97 164 GLU A N 1
ATOM 1227 C CA . GLU A 1 164 ? -12.305 10.578 6.879 1 97 164 GLU A CA 1
ATOM 1228 C C . GLU A 1 164 ? -11.68 9.312 7.453 1 97 164 GLU A C 1
ATOM 1230 O O . GLU A 1 164 ? -12.031 8.203 7.051 1 97 164 GLU A O 1
ATOM 1235 N N . PRO A 1 165 ? -10.891 9.453 8.492 1 97.19 165 PRO A N 1
ATOM 1236 C CA . PRO A 1 165 ? -10.078 8.328 8.953 1 97.19 165 PRO A CA 1
ATOM 1237 C C . PRO A 1 165 ? -10.914 7.227 9.602 1 97.19 165 PRO A C 1
ATOM 1239 O O . PRO A 1 165 ? -10.461 6.082 9.695 1 97.19 165 PRO A O 1
ATOM 1242 N N . SER A 1 166 ? -12.078 7.52 10.102 1 96.25 166 SER A N 1
ATOM 1243 C CA . SER A 1 166 ? -12.883 6.5 10.766 1 96.25 166 SER A CA 1
ATOM 1244 C C . SER A 1 166 ? -14.109 6.145 9.93 1 96.25 166 SER A C 1
ATOM 1246 O O . SER A 1 166 ? -15.047 5.523 10.438 1 96.25 166 SER A O 1
ATOM 1248 N N . GLY A 1 167 ? -14.141 6.562 8.68 1 93.06 167 GLY A N 1
ATOM 1249 C CA . GLY A 1 167 ? -15.328 6.418 7.848 1 93.06 167 GLY A CA 1
ATOM 1250 C C . GLY A 1 167 ? -15.727 4.973 7.633 1 93.06 167 GLY A C 1
ATOM 1251 O O . GLY A 1 167 ? -16.906 4.676 7.434 1 93.06 167 GLY A O 1
ATOM 1252 N N . ASN A 1 168 ? -14.852 4.062 7.664 1 91.5 168 ASN A N 1
ATOM 1253 C CA . ASN A 1 168 ? -15.148 2.662 7.375 1 91.5 168 ASN A CA 1
ATOM 1254 C C . ASN A 1 168 ? -15.156 1.815 8.641 1 91.5 168 ASN A C 1
ATOM 1256 O O . ASN A 1 168 ? -15.172 0.585 8.578 1 91.5 168 ASN A O 1
ATOM 1260 N N . LEU A 1 169 ? -15.141 2.443 9.758 1 95.19 169 LEU A N 1
ATOM 1261 C CA . LEU A 1 169 ? -15.039 1.705 11.008 1 95.19 169 LEU A CA 1
ATOM 1262 C C . LEU A 1 169 ? -16.391 1.654 11.727 1 95.19 169 LEU A C 1
ATOM 1264 O O . LEU A 1 169 ? -17.188 2.578 11.602 1 95.19 169 LEU A O 1
ATOM 1268 N N . ASP A 1 170 ? -16.547 0.566 12.477 1 94.69 170 ASP A N 1
ATOM 1269 C CA . ASP A 1 170 ? -17.703 0.55 13.375 1 94.69 170 ASP A CA 1
ATOM 1270 C C . ASP A 1 170 ? -17.5 1.521 14.539 1 94.69 170 ASP A C 1
ATOM 1272 O O . ASP A 1 170 ? -16.422 2.1 14.695 1 94.69 170 ASP A O 1
ATOM 1276 N N . SER A 1 171 ? -18.594 1.714 15.273 1 94.38 171 SER A N 1
ATOM 1277 C CA . SER A 1 171 ? -18.609 2.748 16.297 1 94.38 171 SER A CA 1
ATOM 1278 C C . SER A 1 171 ? -17.516 2.5 17.344 1 94.38 171 SER A C 1
ATOM 1280 O O . SER A 1 171 ? -16.844 3.436 17.766 1 94.38 171 SER A O 1
ATOM 1282 N N . ALA A 1 172 ? -17.391 1.32 17.719 1 95.06 172 ALA A N 1
ATOM 1283 C CA . ALA A 1 172 ? -16.406 1.005 18.75 1 95.06 172 ALA A CA 1
ATOM 1284 C C . ALA A 1 172 ? -14.984 1.279 18.266 1 95.06 172 ALA A C 1
ATOM 1286 O O . ALA A 1 172 ? -14.195 1.92 18.969 1 95.06 172 ALA A O 1
ATOM 1287 N N . ASN A 1 173 ? -14.656 0.847 17.141 1 95 173 ASN A N 1
ATOM 1288 C CA . ASN A 1 173 ? -13.344 1.056 16.562 1 95 173 ASN A CA 1
ATOM 1289 C C . ASN A 1 173 ? -13.094 2.527 16.234 1 95 173 ASN A C 1
ATOM 1291 O O . ASN A 1 173 ? -11.969 3.014 16.359 1 95 173 ASN A O 1
ATOM 1295 N N . ALA A 1 174 ? -14.125 3.133 15.828 1 96.5 174 ALA A N 1
ATOM 1296 C CA . ALA A 1 174 ? -14.008 4.566 15.57 1 96.5 174 ALA A CA 1
ATOM 1297 C C . ALA A 1 174 ? -13.656 5.328 16.844 1 96.5 174 ALA A C 1
ATOM 1299 O O . ALA A 1 174 ? -12.773 6.191 16.828 1 96.5 174 ALA A O 1
ATOM 1300 N N . ARG A 1 175 ? -14.289 5.035 17.875 1 96.06 175 ARG A N 1
ATOM 1301 C CA . ARG A 1 175 ? -14.016 5.684 19.156 1 96.06 175 ARG A CA 1
ATOM 1302 C C . ARG A 1 175 ? -12.578 5.434 19.609 1 96.06 175 ARG A C 1
ATOM 1304 O O . ARG A 1 175 ? -11.906 6.344 20.094 1 96.06 175 ARG A O 1
ATOM 1311 N N . GLU A 1 176 ? -12.188 4.219 19.391 1 96.38 176 GLU A N 1
ATOM 1312 C CA . GLU A 1 176 ? -10.82 3.877 19.766 1 96.38 176 GLU A CA 1
ATOM 1313 C C . GLU A 1 176 ? -9.805 4.68 18.953 1 96.38 176 GLU A C 1
ATOM 1315 O O . GLU A 1 176 ? -8.789 5.133 19.484 1 96.38 176 GLU A O 1
ATOM 1320 N N . LEU A 1 177 ? -10.078 4.766 17.75 1 96.5 177 LEU A N 1
ATOM 1321 C CA . LEU A 1 177 ? -9.195 5.543 16.875 1 96.5 177 LEU A CA 1
ATOM 1322 C C . LEU A 1 177 ? -9.156 7.004 17.312 1 96.5 177 LEU A C 1
ATOM 1324 O O . LEU A 1 177 ? -8.094 7.625 17.328 1 96.5 177 LEU A O 1
ATOM 1328 N N . HIS A 1 178 ? -10.312 7.574 17.625 1 97.38 178 HIS A N 1
ATOM 1329 C CA . HIS A 1 178 ? -10.391 8.961 18.062 1 97.38 178 HIS A CA 1
ATOM 1330 C C . HIS A 1 178 ? -9.586 9.18 19.328 1 97.38 178 HIS A C 1
ATOM 1332 O O . HIS A 1 178 ? -8.844 10.164 19.438 1 97.38 178 HIS A O 1
ATOM 1338 N N . GLU A 1 179 ? -9.695 8.281 20.188 1 97.19 179 GLU A N 1
ATOM 1339 C CA . GLU A 1 179 ? -8.93 8.352 21.422 1 97.19 179 GLU A CA 1
ATOM 1340 C C . GLU A 1 179 ? -7.43 8.258 21.156 1 97.19 179 GLU A C 1
ATOM 1342 O O . GLU A 1 179 ? -6.629 8.898 21.828 1 97.19 179 GLU A O 1
ATOM 1347 N N . LEU A 1 180 ? -7.172 7.43 20.234 1 97.12 180 LEU A N 1
ATOM 1348 C CA . LEU A 1 180 ? -5.773 7.297 19.844 1 97.12 180 LEU A CA 1
ATOM 1349 C C . LEU A 1 180 ? -5.219 8.633 19.359 1 97.12 180 LEU A C 1
ATOM 1351 O O . LEU A 1 180 ? -4.086 8.992 19.672 1 97.12 180 LEU A O 1
ATOM 1355 N N . PHE A 1 181 ? -5.965 9.367 18.578 1 97.88 181 PHE A N 1
ATOM 1356 C CA . PHE A 1 181 ? -5.531 10.672 18.078 1 97.88 181 PHE A CA 1
ATOM 1357 C C . PHE A 1 181 ? -5.27 11.625 19.234 1 97.88 181 PHE A C 1
ATOM 1359 O O . PHE A 1 181 ? -4.266 12.344 19.25 1 97.88 181 PHE A O 1
ATOM 1366 N N . LEU A 1 182 ? -6.113 11.594 20.188 1 97.94 182 LEU A N 1
ATOM 1367 C CA . LEU A 1 182 ? -5.953 12.445 21.359 1 97.94 182 LEU A CA 1
ATOM 1368 C C . LEU A 1 182 ? -4.691 12.07 22.125 1 97.94 182 LEU A C 1
ATOM 1370 O O . LEU A 1 182 ? -3.955 12.953 22.594 1 97.94 182 LEU A O 1
ATOM 1374 N N . GLN A 1 183 ? -4.504 10.82 22.234 1 97.25 183 GLN A N 1
ATOM 1375 C CA . GLN A 1 183 ? -3.318 10.336 22.938 1 97.25 183 GLN A CA 1
ATOM 1376 C C . GLN A 1 183 ? -2.041 10.789 22.234 1 97.25 183 GLN A C 1
ATOM 1378 O O . GLN A 1 183 ? -1.091 11.227 22.891 1 97.25 183 GLN A O 1
ATOM 1383 N N . LEU A 1 184 ? -2.039 10.633 20.953 1 97.5 184 LEU A N 1
ATOM 1384 C CA . LEU A 1 184 ? -0.867 11.031 20.188 1 97.5 184 LEU A CA 1
ATOM 1385 C C . LEU A 1 184 ? -0.621 12.531 20.297 1 97.5 184 LEU A C 1
ATOM 1387 O O . LEU A 1 184 ? 0.528 12.969 20.391 1 97.5 184 LEU A O 1
ATOM 1391 N N . ARG A 1 185 ? -1.659 13.32 20.328 1 97.12 185 ARG A N 1
ATOM 1392 C CA . ARG A 1 185 ? -1.552 14.758 20.531 1 97.12 185 ARG A CA 1
ATOM 1393 C C . ARG A 1 185 ? -1.013 15.07 21.922 1 97.12 185 ARG A C 1
ATOM 1395 O O . ARG A 1 185 ? -0.034 15.805 22.062 1 97.12 185 ARG A O 1
ATOM 1402 N N . ASP A 1 186 ? -1.545 14.43 22.891 1 97.06 186 ASP A N 1
ATOM 1403 C CA . ASP A 1 186 ? -1.242 14.758 24.281 1 97.06 186 ASP A CA 1
ATOM 1404 C C . ASP A 1 186 ? 0.147 14.258 24.672 1 97.06 186 ASP A C 1
ATOM 1406 O O . ASP A 1 186 ? 0.875 14.938 25.406 1 97.06 186 ASP A O 1
ATOM 1410 N N . GLU A 1 187 ? 0.501 13.133 24.156 1 94.69 187 GLU A N 1
ATOM 1411 C CA . GLU A 1 187 ? 1.742 12.508 24.594 1 94.69 187 GLU A CA 1
ATOM 1412 C C . GLU A 1 187 ? 2.908 12.875 23.688 1 94.69 187 GLU A C 1
ATOM 1414 O O . GLU A 1 187 ? 4.047 13 24.141 1 94.69 187 GLU A O 1
ATOM 1419 N N . PHE A 1 188 ? 2.582 13.094 22.406 1 93.81 188 PHE A N 1
ATOM 1420 C CA . PHE A 1 188 ? 3.674 13.305 21.469 1 93.81 188 PHE A CA 1
ATOM 1421 C C . PHE A 1 188 ? 3.576 14.68 20.828 1 93.81 188 PHE A C 1
ATOM 1423 O O . PHE A 1 188 ? 4.41 15.039 19.984 1 93.81 188 PHE A O 1
ATOM 1430 N N . ASN A 1 189 ? 2.652 15.445 21.219 1 97.25 189 ASN A N 1
ATOM 1431 C CA . ASN A 1 189 ? 2.426 16.766 20.672 1 97.25 189 ASN A CA 1
ATOM 1432 C C . ASN A 1 189 ? 2.219 16.719 19.156 1 97.25 189 ASN A C 1
ATOM 1434 O O . ASN A 1 189 ? 2.67 17.609 18.438 1 97.25 189 ASN A O 1
ATOM 1438 N N . GLN A 1 190 ? 1.617 15.641 18.703 1 98.06 190 GLN A N 1
ATOM 1439 C CA . GLN A 1 190 ? 1.375 15.461 17.281 1 98.06 190 GLN A CA 1
ATOM 1440 C C . GLN A 1 190 ? 0.264 16.391 16.797 1 98.06 190 GLN A C 1
ATOM 1442 O O . GLN A 1 190 ? -0.772 16.516 17.438 1 98.06 190 GLN A O 1
ATOM 1447 N N . THR A 1 191 ? 0.491 17.078 15.703 1 98.75 191 THR A N 1
ATOM 1448 C CA . THR A 1 191 ? -0.489 17.969 15.102 1 98.75 191 THR A CA 1
ATOM 1449 C C . THR A 1 191 ? -1.316 17.234 14.055 1 98.75 191 THR A C 1
ATOM 1451 O O . THR A 1 191 ? -0.778 16.453 13.266 1 98.75 191 THR A O 1
ATOM 1454 N N . PHE A 1 192 ? -2.703 17.469 14.055 1 98.69 192 PHE A N 1
ATOM 1455 C CA . PHE A 1 192 ? -3.594 16.812 13.109 1 98.69 192 PHE A CA 1
ATOM 1456 C C . PHE A 1 192 ? -4.492 17.844 12.414 1 98.69 192 PHE A C 1
ATOM 1458 O O . PHE A 1 192 ? -4.969 18.781 13.047 1 98.69 192 PHE A O 1
ATOM 1465 N N . ILE A 1 193 ? -4.691 17.703 11.148 1 98.75 193 ILE A N 1
ATOM 1466 C CA . ILE A 1 193 ? -5.809 18.281 10.406 1 98.75 193 ILE A CA 1
ATOM 1467 C C . ILE A 1 193 ? -6.676 17.172 9.828 1 98.75 193 ILE A C 1
ATOM 1469 O O . ILE A 1 193 ? -6.207 16.359 9.023 1 98.75 193 ILE A O 1
ATOM 1473 N N . ILE A 1 194 ? -7.973 17.172 10.211 1 98.5 194 ILE A N 1
ATOM 1474 C CA . ILE A 1 194 ? -8.852 16.047 9.891 1 98.5 194 ILE A CA 1
ATOM 1475 C C . ILE A 1 194 ? -10.102 16.562 9.18 1 98.5 194 ILE A C 1
ATOM 1477 O O . ILE A 1 194 ? -10.773 17.469 9.664 1 98.5 194 ILE A O 1
ATOM 1481 N N . VAL A 1 195 ? -10.289 16.031 8.023 1 97.81 195 VAL A N 1
ATOM 1482 C CA . VAL A 1 195 ? -11.578 16.219 7.371 1 97.81 195 VAL A CA 1
ATOM 1483 C C . VAL A 1 195 ? -12.523 15.078 7.75 1 97.81 195 VAL A C 1
ATOM 1485 O O . VAL A 1 195 ? -12.172 13.906 7.605 1 97.81 195 VAL A O 1
ATOM 1488 N N . THR A 1 196 ? -13.766 15.422 8.25 1 97.31 196 THR A N 1
ATOM 1489 C CA . THR A 1 196 ? -14.633 14.344 8.703 1 97.31 196 THR A CA 1
ATOM 1490 C C . THR A 1 196 ? -16.094 14.797 8.727 1 97.31 196 THR A C 1
ATOM 1492 O O . THR A 1 196 ? -16.375 15.984 8.891 1 97.31 196 THR A O 1
ATOM 1495 N N . HIS A 1 197 ? -16.875 13.867 8.539 1 94.75 197 HIS A N 1
ATOM 1496 C CA . HIS A 1 197 ? -18.297 14.07 8.773 1 94.75 197 HIS A CA 1
ATOM 1497 C C . HIS A 1 197 ? -18.719 13.477 10.117 1 94.75 197 HIS A C 1
ATOM 1499 O O . HIS A 1 197 ? -19.891 13.586 10.508 1 94.75 197 HIS A O 1
ATOM 1505 N N . ASN A 1 198 ? -17.844 12.883 10.766 1 94.12 198 ASN A N 1
ATOM 1506 C CA . ASN A 1 198 ? -18.125 12.281 12.062 1 94.12 198 ASN A CA 1
ATOM 1507 C C . ASN A 1 198 ? -18.203 13.328 13.164 1 94.12 198 ASN A C 1
ATOM 1509 O O . ASN A 1 198 ? -17.172 13.875 13.57 1 94.12 198 ASN A O 1
ATOM 1513 N N . GLU A 1 199 ? -19.297 13.43 13.766 1 93.81 199 GLU A N 1
ATOM 1514 C CA . GLU A 1 199 ? -19.531 14.492 14.742 1 93.81 199 GLU A CA 1
ATOM 1515 C C . GLU A 1 199 ? -18.734 14.234 16.031 1 93.81 199 GLU A C 1
ATOM 1517 O O . GLU A 1 199 ? -18.297 15.18 16.688 1 93.81 199 GLU A O 1
ATOM 1522 N N . ASP A 1 200 ? -18.672 13.039 16.375 1 95.12 200 ASP A N 1
ATOM 1523 C CA . ASP A 1 200 ? -17.938 12.719 17.594 1 95.12 200 ASP A CA 1
ATOM 1524 C C . ASP A 1 200 ? -16.469 13.141 17.469 1 95.12 200 ASP A C 1
ATOM 1526 O O . ASP A 1 200 ? -15.922 13.773 18.375 1 95.12 200 ASP A O 1
ATOM 1530 N N . LEU A 1 201 ? -15.93 12.727 16.391 1 95.56 201 LEU A N 1
ATOM 1531 C CA . LEU A 1 201 ? -14.539 13.094 16.141 1 95.56 201 LEU A CA 1
ATOM 1532 C C . LEU A 1 201 ? -14.391 14.609 16.047 1 95.56 201 LEU A C 1
ATOM 1534 O O . LEU A 1 201 ? -13.445 15.18 16.609 1 95.56 201 LEU A O 1
ATOM 1538 N N . ALA A 1 202 ? -15.234 15.289 15.352 1 96.75 202 ALA A N 1
ATOM 1539 C CA . ALA A 1 202 ? -15.203 16.734 15.211 1 96.75 202 ALA A CA 1
ATOM 1540 C C . ALA A 1 202 ? -15.305 17.422 16.562 1 96.75 202 ALA A C 1
ATOM 1542 O O . ALA A 1 202 ? -14.586 18.391 16.844 1 96.75 202 ALA A O 1
ATOM 1543 N N . ASN A 1 203 ? -16.125 16.891 17.391 1 96.31 203 ASN A N 1
ATOM 1544 C CA . ASN A 1 203 ? -16.375 17.484 18.688 1 96.31 203 ASN A CA 1
ATOM 1545 C C . ASN A 1 203 ? -15.234 17.234 19.672 1 96.31 203 ASN A C 1
ATOM 1547 O O . ASN A 1 203 ? -15.023 18 20.609 1 96.31 203 ASN A O 1
ATOM 1551 N N . LEU A 1 204 ? -14.5 16.203 19.438 1 95.88 204 LEU A N 1
ATOM 1552 C CA . LEU A 1 204 ? -13.375 15.859 20.297 1 95.88 204 LEU A CA 1
ATOM 1553 C C . LEU A 1 204 ? -12.141 16.672 19.922 1 95.88 204 LEU A C 1
ATOM 1555 O O . LEU A 1 204 ? -11.18 16.734 20.703 1 95.88 204 LEU A O 1
ATOM 1559 N N . SER A 1 205 ? -12.164 17.234 18.781 1 97.38 205 SER A N 1
ATOM 1560 C CA . SER A 1 205 ? -11.016 17.984 18.297 1 97.38 205 SER A CA 1
ATOM 1561 C C . SER A 1 205 ? -10.844 19.297 19.062 1 97.38 205 SER A C 1
ATOM 1563 O O . SER A 1 205 ? -11.789 19.781 19.688 1 97.38 205 SER A O 1
ATOM 1565 N N . ASP A 1 206 ? -9.625 19.844 19.031 1 98.06 206 ASP A N 1
ATOM 1566 C CA . ASP A 1 206 ? -9.367 21.109 19.734 1 98.06 206 ASP A CA 1
ATOM 1567 C C . ASP A 1 206 ? -10.148 22.25 19.094 1 98.06 206 ASP A C 1
ATOM 1569 O O . ASP A 1 206 ? -10.555 23.188 19.797 1 98.06 206 ASP A O 1
ATOM 1573 N N . ARG A 1 207 ? -10.227 22.234 17.844 1 97.44 207 ARG A N 1
ATOM 1574 C CA . ARG A 1 207 ? -10.945 23.266 17.094 1 97.44 207 ARG A CA 1
ATOM 1575 C C . ARG A 1 207 ? -11.703 22.656 15.922 1 97.44 207 ARG A C 1
ATOM 1577 O O . ARG A 1 207 ? -11.18 21.766 15.234 1 97.44 207 ARG A O 1
ATOM 1584 N N . LYS A 1 208 ? -12.883 23.062 15.742 1 97.12 208 LYS A N 1
ATOM 1585 C CA . LYS A 1 208 ? -13.734 22.656 14.625 1 97.12 208 LYS A CA 1
ATOM 1586 C C . LYS A 1 208 ? -13.93 23.812 13.648 1 97.12 208 LYS A C 1
ATOM 1588 O O . LYS A 1 208 ? -14.312 24.922 14.047 1 97.12 208 LYS A O 1
ATOM 1593 N N . VAL A 1 209 ? -13.641 23.547 12.414 1 96.94 209 VAL A N 1
ATOM 1594 C CA . VAL A 1 209 ? -13.734 24.547 11.352 1 96.94 209 VAL A CA 1
ATOM 1595 C C . VAL A 1 209 ? -14.805 24.141 10.344 1 96.94 209 VAL A C 1
ATOM 1597 O O . VAL A 1 209 ? -14.781 23.016 9.828 1 96.94 209 VAL A O 1
ATOM 1600 N N . LEU A 1 210 ? -15.727 25.047 10.008 1 97.25 210 LEU A N 1
ATOM 1601 C CA . LEU A 1 210 ? -16.797 24.766 9.062 1 97.25 210 LEU A CA 1
ATOM 1602 C C . LEU A 1 210 ? -16.484 25.359 7.695 1 97.25 210 LEU A C 1
ATOM 1604 O O . LEU A 1 210 ? -16.219 26.547 7.574 1 97.25 210 LEU A O 1
ATOM 1608 N N . MET A 1 211 ? -16.562 24.5 6.773 1 96.88 211 MET A N 1
ATOM 1609 C CA . MET A 1 211 ? -16.391 24.922 5.391 1 96.88 211 MET A CA 1
ATOM 1610 C C . MET A 1 211 ? -17.719 24.906 4.641 1 96.88 211 MET A C 1
ATOM 1612 O O . MET A 1 211 ? -18.516 23.984 4.812 1 96.88 211 MET A O 1
ATOM 1616 N N . ARG A 1 212 ? -17.891 26 3.842 1 95.5 212 ARG A N 1
ATOM 1617 C CA . ARG A 1 212 ? -19.062 26.141 2.982 1 95.5 212 ARG A CA 1
ATOM 1618 C C . ARG A 1 212 ? -18.703 26.828 1.672 1 95.5 212 ARG A C 1
ATOM 1620 O O . ARG A 1 212 ? -18.109 27.906 1.678 1 95.5 212 ARG A O 1
ATOM 1627 N N . ASP A 1 213 ? -19.031 26.172 0.58 1 93.5 213 ASP A N 1
ATOM 1628 C CA . ASP A 1 213 ? -18.891 26.734 -0.758 1 93.5 213 ASP A CA 1
ATOM 1629 C C . ASP A 1 213 ? -17.469 27.25 -0.994 1 93.5 213 ASP A C 1
ATOM 1631 O O . ASP A 1 213 ? -17.281 28.359 -1.474 1 93.5 213 ASP A O 1
ATOM 1635 N N . GLY A 1 214 ? -16.547 26.469 -0.53 1 94.75 214 GLY A N 1
ATOM 1636 C CA . GLY A 1 214 ? -15.148 26.734 -0.857 1 94.75 214 GLY A CA 1
ATOM 1637 C C . GLY A 1 214 ? -14.5 27.734 0.078 1 94.75 214 GLY A C 1
ATOM 1638 O O . GLY A 1 214 ? -13.406 28.25 -0.203 1 94.75 214 GLY A O 1
ATOM 1639 N N . LEU A 1 215 ? -15.188 28.031 1.203 1 94.56 215 LEU A N 1
ATOM 1640 C CA . LEU A 1 215 ? -14.68 28.984 2.186 1 94.56 215 LEU A CA 1
ATOM 1641 C C . LEU A 1 215 ? -14.805 28.422 3.6 1 94.56 215 LEU A C 1
ATOM 1643 O O . LEU A 1 215 ? -15.641 27.547 3.855 1 94.56 215 LEU A O 1
ATOM 1647 N N . ILE A 1 216 ? -13.906 28.844 4.422 1 93.06 216 ILE A N 1
ATOM 1648 C CA . ILE A 1 216 ? -14.102 28.625 5.852 1 93.06 216 ILE A CA 1
ATOM 1649 C C . ILE A 1 216 ? -15.023 29.703 6.418 1 93.06 216 ILE A C 1
ATOM 1651 O O . ILE A 1 216 ? -14.719 30.891 6.324 1 93.06 216 ILE A O 1
ATOM 1655 N N . VAL A 1 217 ? -16.078 29.297 7.027 1 91.06 217 VAL A N 1
ATOM 1656 C CA . VAL A 1 217 ? -17.109 30.266 7.379 1 91.06 217 VAL A CA 1
ATOM 1657 C C . VAL A 1 217 ? -17.219 30.375 8.898 1 91.06 217 VAL A C 1
ATOM 1659 O O . VAL A 1 217 ? -17.812 31.328 9.422 1 91.06 217 VAL A O 1
ATOM 1662 N N . GLN A 1 218 ? -16.781 29.391 9.609 1 85.88 218 GLN A N 1
ATOM 1663 C CA . GLN A 1 218 ? -16.844 29.422 11.062 1 85.88 218 GLN A CA 1
ATOM 1664 C C . GLN A 1 218 ? -15.742 28.578 11.688 1 85.88 218 GLN A C 1
ATOM 1666 O O . GLN A 1 218 ? -15.336 27.562 11.133 1 85.88 218 GLN A O 1
ATOM 1671 N N . GLU A 1 219 ? -15.242 29.188 12.719 1 85.94 219 GLU A N 1
ATOM 1672 C CA . GLU A 1 219 ? -14.281 28.438 13.523 1 85.94 219 GLU A CA 1
ATOM 1673 C C . GLU A 1 219 ? -14.719 28.359 14.977 1 85.94 219 GLU A C 1
ATOM 1675 O O . GLU A 1 219 ? -15.344 29.297 15.492 1 85.94 219 GLU A O 1
ATOM 1680 N N . MET B 1 1 ? 8.477 -26.625 -15.305 1 91.38 1 MET B N 1
ATOM 1681 C CA . MET B 1 1 ? 7.207 -26.359 -14.641 1 91.38 1 MET B CA 1
ATOM 1682 C C . MET B 1 1 ? 7.348 -25.234 -13.617 1 91.38 1 MET B C 1
ATOM 1684 O O . MET B 1 1 ? 8.312 -25.203 -12.852 1 91.38 1 MET B O 1
ATOM 1688 N N . MET B 1 2 ? 6.441 -24.281 -13.758 1 96.88 2 MET B N 1
ATOM 1689 C CA . MET B 1 2 ? 6.559 -23.125 -12.883 1 96.88 2 MET B CA 1
ATOM 1690 C C . MET B 1 2 ? 5.734 -23.312 -11.617 1 96.88 2 MET B C 1
ATOM 1692 O O . MET B 1 2 ? 6.207 -23.016 -10.516 1 96.88 2 MET B O 1
ATOM 1696 N N . LEU B 1 3 ? 4.555 -23.828 -11.719 1 98.38 3 LEU B N 1
ATOM 1697 C CA . LEU B 1 3 ? 3.666 -24 -10.578 1 98.38 3 LEU B CA 1
ATOM 1698 C C . LEU B 1 3 ? 2.939 -25.344 -10.648 1 98.38 3 LEU B C 1
ATOM 1700 O O . LEU B 1 3 ? 2.467 -25.734 -11.719 1 98.38 3 LEU B O 1
ATOM 1704 N N . LYS B 1 4 ? 2.922 -26.047 -9.562 1 98.38 4 LYS B N 1
ATOM 1705 C CA . LYS B 1 4 ? 2.127 -27.25 -9.391 1 98.38 4 LYS B CA 1
ATOM 1706 C C . LYS B 1 4 ? 1.273 -27.172 -8.133 1 98.38 4 LYS B C 1
ATOM 1708 O O . LYS B 1 4 ? 1.798 -27 -7.031 1 98.38 4 LYS B O 1
ATOM 1713 N N . ALA B 1 5 ? 0.045 -27.234 -8.273 1 98.06 5 ALA B N 1
ATOM 1714 C CA . ALA B 1 5 ? -0.923 -27.328 -7.18 1 98.06 5 ALA B CA 1
ATOM 1715 C C . ALA B 1 5 ? -1.584 -28.703 -7.152 1 98.06 5 ALA B C 1
ATOM 1717 O O . ALA B 1 5 ? -2.119 -29.172 -8.164 1 98.06 5 ALA B O 1
ATOM 1718 N N . LEU B 1 6 ? -1.518 -29.312 -6.039 1 98.06 6 LEU B N 1
ATOM 1719 C CA . LEU B 1 6 ? -2.018 -30.672 -5.914 1 98.06 6 LEU B CA 1
ATOM 1720 C C . LEU B 1 6 ? -3.072 -30.766 -4.816 1 98.06 6 LEU B C 1
ATOM 1722 O O . LEU B 1 6 ? -2.766 -30.578 -3.639 1 98.06 6 LEU B O 1
ATOM 1726 N N . ASP B 1 7 ? -4.254 -31.062 -5.219 1 97.94 7 ASP B N 1
ATOM 1727 C CA . ASP B 1 7 ? -5.371 -31.359 -4.328 1 97.94 7 ASP B CA 1
ATOM 1728 C C . ASP B 1 7 ? -5.566 -30.234 -3.307 1 97.94 7 ASP B C 1
ATOM 1730 O O . ASP B 1 7 ? -5.586 -30.484 -2.1 1 97.94 7 ASP B O 1
ATOM 1734 N N . ILE B 1 8 ? -5.648 -29.031 -3.773 1 98.12 8 ILE B N 1
ATOM 1735 C CA . ILE B 1 8 ? -5.797 -27.875 -2.9 1 98.12 8 ILE B CA 1
ATOM 1736 C C . ILE B 1 8 ? -7.195 -27.859 -2.281 1 98.12 8 ILE B C 1
ATOM 1738 O O . ILE B 1 8 ? -8.195 -27.828 -2.998 1 98.12 8 ILE B O 1
ATOM 1742 N N . GLN B 1 9 ? -7.273 -27.828 -0.988 1 97.88 9 GLN B N 1
ATOM 1743 C CA . GLN B 1 9 ? -8.531 -27.781 -0.245 1 97.88 9 GLN B CA 1
ATOM 1744 C C . GLN B 1 9 ? -8.57 -26.578 0.697 1 97.88 9 GLN B C 1
ATOM 1746 O O . GLN B 1 9 ? -7.551 -26.234 1.299 1 97.88 9 GLN B O 1
ATOM 1751 N N . LYS B 1 10 ? -9.617 -25.969 0.797 1 97.25 10 LYS B N 1
ATOM 1752 C CA . LYS B 1 10 ? -9.82 -24.828 1.682 1 97.25 10 LYS B CA 1
ATOM 1753 C C . LYS B 1 10 ? -11.266 -24.75 2.156 1 97.25 10 LYS B C 1
ATOM 1755 O O . LYS B 1 10 ? -12.195 -24.828 1.348 1 97.25 10 LYS B O 1
ATOM 1760 N N . LYS B 1 11 ? -11.539 -24.625 3.471 1 94.81 11 LYS B N 1
ATOM 1761 C CA . LYS B 1 11 ? -12.852 -24.422 4.086 1 94.81 11 LYS B CA 1
ATOM 1762 C C . LYS B 1 11 ? -12.898 -23.078 4.832 1 94.81 11 LYS B C 1
ATOM 1764 O O . LYS B 1 11 ? -11.891 -22.641 5.383 1 94.81 11 LYS B O 1
ATOM 1769 N N . PHE B 1 12 ? -13.867 -22.438 4.773 1 89.31 12 PHE B N 1
ATOM 1770 C CA . PHE B 1 12 ? -14.203 -21.297 5.621 1 89.31 12 PHE B CA 1
ATOM 1771 C C . PHE B 1 12 ? -15.414 -21.609 6.496 1 89.31 12 PHE B C 1
ATOM 1773 O O . PHE B 1 12 ? -16.562 -21.531 6.039 1 89.31 12 PHE B O 1
ATOM 1780 N N . GLY B 1 13 ? -15.164 -21.766 7.785 1 90 13 GLY B N 1
ATOM 1781 C CA . GLY B 1 13 ? -16.234 -22.312 8.602 1 90 13 GLY B CA 1
ATOM 1782 C C . GLY B 1 13 ? -16.781 -23.625 8.07 1 90 13 GLY B C 1
ATOM 1783 O O . GLY B 1 13 ? -16.016 -24.578 7.855 1 90 13 GLY B O 1
ATOM 1784 N N . ASN B 1 14 ? -18.078 -23.578 7.777 1 91 14 ASN B N 1
ATOM 1785 C CA . ASN B 1 14 ? -18.719 -24.781 7.281 1 91 14 ASN B CA 1
ATOM 1786 C C . ASN B 1 14 ? -18.766 -24.812 5.758 1 91 14 ASN B C 1
ATOM 1788 O O . ASN B 1 14 ? -19.203 -25.797 5.16 1 91 14 ASN B O 1
ATOM 1792 N N . LEU B 1 15 ? -18.281 -23.828 5.102 1 92.19 15 LEU B N 1
ATOM 1793 C CA . LEU B 1 15 ? -18.312 -23.719 3.646 1 92.19 15 LEU B CA 1
ATOM 1794 C C . LEU B 1 15 ? -17.031 -24.266 3.021 1 92.19 15 LEU B C 1
ATOM 1796 O O . LEU B 1 15 ? -15.945 -23.766 3.305 1 92.19 15 LEU B O 1
ATOM 1800 N N . HIS B 1 16 ? -17.156 -25.297 2.318 1 95.44 16 HIS B N 1
ATOM 1801 C CA . HIS B 1 16 ? -16.031 -25.859 1.583 1 95.44 16 HIS B CA 1
ATOM 1802 C C . HIS B 1 16 ? -15.805 -25.109 0.271 1 95.44 16 HIS B C 1
ATOM 1804 O O . HIS B 1 16 ? -16.422 -25.438 -0.749 1 95.44 16 HIS B O 1
ATOM 1810 N N . ILE B 1 17 ? -14.805 -24.25 0.146 1 96.12 17 ILE B N 1
ATOM 1811 C CA . ILE B 1 17 ? -14.602 -23.312 -0.956 1 96.12 17 ILE B CA 1
ATOM 1812 C C . ILE B 1 17 ? -13.812 -23.984 -2.07 1 96.12 17 ILE B C 1
ATOM 1814 O O . ILE B 1 17 ? -14.148 -23.859 -3.248 1 96.12 17 ILE B O 1
ATOM 1818 N N . LEU B 1 18 ? -12.727 -24.625 -1.725 1 97.75 18 LEU B N 1
ATOM 1819 C CA . LEU B 1 18 ? -11.922 -25.406 -2.654 1 97.75 18 LEU B CA 1
ATOM 1820 C C . LEU B 1 18 ? -11.938 -26.891 -2.279 1 97.75 18 LEU B C 1
ATOM 1822 O O . LEU B 1 18 ? -11.633 -27.25 -1.14 1 97.75 18 LEU B O 1
ATOM 1826 N N . LYS B 1 19 ? -12.219 -27.766 -3.23 1 97.19 19 LYS B N 1
ATOM 1827 C CA . LYS B 1 19 ? -12.578 -29.141 -2.947 1 97.19 19 LYS B CA 1
ATOM 1828 C C . LYS B 1 19 ? -11.594 -30.109 -3.592 1 97.19 19 LYS B C 1
ATOM 1830 O O . LYS B 1 19 ? -11.984 -31.172 -4.094 1 97.19 19 LYS B O 1
ATOM 1835 N N . GLY B 1 20 ? -10.414 -29.688 -3.646 1 97.06 20 GLY B N 1
ATOM 1836 C CA . GLY B 1 20 ? -9.391 -30.547 -4.223 1 97.06 20 GLY B CA 1
ATOM 1837 C C . GLY B 1 20 ? -8.977 -30.125 -5.621 1 97.06 20 GLY B C 1
ATOM 1838 O O . GLY B 1 20 ? -9.086 -30.906 -6.57 1 97.06 20 GLY B O 1
ATOM 1839 N N . VAL B 1 21 ? -8.438 -28.922 -5.719 1 97.44 21 VAL B N 1
ATOM 1840 C CA . VAL B 1 21 ? -8.109 -28.328 -7.012 1 97.44 21 VAL B CA 1
ATOM 1841 C C . VAL B 1 21 ? -6.699 -28.75 -7.422 1 97.44 21 VAL B C 1
ATOM 1843 O O . VAL B 1 21 ? -5.766 -28.688 -6.617 1 97.44 21 VAL B O 1
ATOM 1846 N N . ASN B 1 22 ? -6.547 -29.219 -8.648 1 97.56 22 ASN B N 1
ATOM 1847 C CA . ASN B 1 22 ? -5.262 -29.484 -9.289 1 97.56 22 ASN B CA 1
ATOM 1848 C C . ASN B 1 22 ? -4.992 -28.5 -10.43 1 97.56 22 ASN B C 1
ATOM 1850 O O . ASN B 1 22 ? -5.895 -28.203 -11.219 1 97.56 22 ASN B O 1
ATOM 1854 N N . LEU B 1 23 ? -3.785 -27.984 -10.453 1 97.81 23 LEU B N 1
ATOM 1855 C CA . LEU B 1 23 ? -3.428 -27.031 -11.508 1 97.81 23 LEU B CA 1
ATOM 1856 C C . LEU B 1 23 ? -1.923 -27.047 -11.75 1 97.81 23 LEU B C 1
ATOM 1858 O O . LEU B 1 23 ? -1.136 -27.031 -10.805 1 97.81 23 LEU B O 1
ATOM 1862 N N . GLU B 1 24 ? -1.523 -27.125 -12.977 1 97.94 24 GLU B N 1
ATOM 1863 C CA . GLU B 1 24 ? -0.127 -26.984 -13.383 1 97.94 24 GLU B CA 1
ATOM 1864 C C . GLU B 1 24 ? 0.048 -25.828 -14.375 1 97.94 24 GLU B C 1
ATOM 1866 O O . GLU B 1 24 ? -0.79 -25.641 -15.258 1 97.94 24 GLU B O 1
ATOM 1871 N N . VAL B 1 25 ? 1.072 -25.078 -14.148 1 98.38 25 VAL B N 1
ATOM 1872 C CA . VAL B 1 25 ? 1.369 -23.953 -15.031 1 98.38 25 VAL B CA 1
ATOM 1873 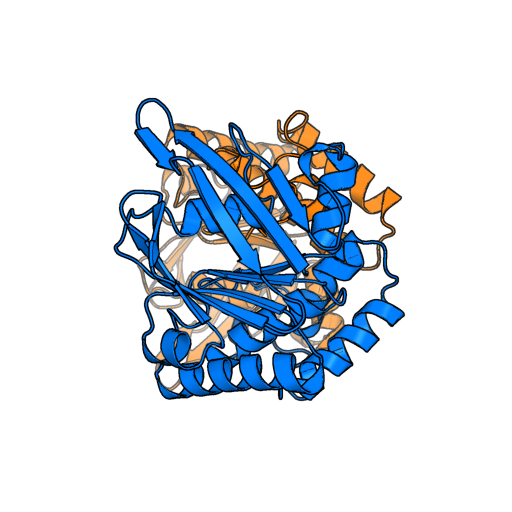C C . VAL B 1 25 ? 2.84 -24 -15.438 1 98.38 25 VAL B C 1
ATOM 1875 O O . VAL B 1 25 ? 3.725 -24.125 -14.586 1 98.38 25 VAL B O 1
ATOM 1878 N N . GLY B 1 26 ? 3.08 -23.875 -16.766 1 98.25 26 GLY B N 1
ATOM 1879 C CA . GLY B 1 26 ? 4.438 -23.891 -17.281 1 98.25 26 GLY B CA 1
ATOM 1880 C C . GLY B 1 26 ? 5.102 -22.516 -17.219 1 98.25 26 GLY B C 1
ATOM 1881 O O . GLY B 1 26 ? 4.426 -21.5 -17.062 1 98.25 26 GLY B O 1
ATOM 1882 N N . LYS B 1 27 ? 6.531 -22.578 -17.344 1 97.75 27 LYS B N 1
ATOM 1883 C CA . LYS B 1 27 ? 7.262 -21.328 -17.438 1 97.75 27 LYS B CA 1
ATOM 1884 C C . LYS B 1 27 ? 6.875 -20.547 -18.688 1 97.75 27 LYS B C 1
ATOM 1886 O O . LYS B 1 27 ? 6.75 -21.141 -19.766 1 97.75 27 LYS B O 1
ATOM 1891 N N . GLY B 1 28 ? 6.633 -19.219 -18.531 1 98 28 GLY B N 1
ATOM 1892 C CA . GLY B 1 28 ? 6.309 -18.375 -19.672 1 98 28 GLY B CA 1
ATOM 1893 C C . GLY B 1 28 ? 4.91 -18.609 -20.203 1 98 28 GLY B C 1
ATOM 1894 O O . GLY B 1 28 ? 4.629 -18.312 -21.375 1 98 28 GLY B O 1
ATOM 1895 N N . GLU B 1 29 ? 4.059 -19.156 -19.391 1 98.44 29 GLU B N 1
ATOM 1896 C CA . GLU B 1 29 ? 2.676 -19.422 -19.781 1 98.44 29 GLU B CA 1
ATOM 1897 C C . GLU B 1 29 ? 1.726 -18.406 -19.125 1 98.44 29 GLU B C 1
ATOM 1899 O O . GLU B 1 29 ? 1.899 -18.031 -17.969 1 98.44 29 GLU B O 1
ATOM 1904 N N . ILE B 1 30 ? 0.779 -17.938 -19.891 1 98.56 30 ILE B N 1
ATOM 1905 C CA . ILE B 1 30 ? -0.328 -17.156 -19.344 1 98.56 30 ILE B CA 1
ATOM 1906 C C . ILE B 1 30 ? -1.562 -18.047 -19.203 1 98.56 30 ILE B C 1
ATOM 1908 O O . ILE B 1 30 ? -2.119 -18.5 -20.188 1 98.56 30 ILE B O 1
ATOM 1912 N N . VAL B 1 31 ? -1.956 -18.297 -17.969 1 98.56 31 VAL B N 1
ATOM 1913 C CA . VAL B 1 31 ? -3.145 -19.094 -17.688 1 98.56 31 VAL B CA 1
ATOM 1914 C C . VAL B 1 31 ? -4.246 -18.188 -17.125 1 98.56 31 VAL B C 1
ATOM 1916 O O . VAL B 1 31 ? -4.031 -17.469 -16.141 1 98.56 31 VAL B O 1
ATOM 1919 N N . ALA B 1 32 ? -5.398 -18.219 -17.719 1 98.38 32 ALA B N 1
ATOM 1920 C CA . ALA B 1 32 ? -6.578 -17.5 -17.234 1 98.38 32 ALA B CA 1
ATOM 1921 C C . ALA B 1 32 ? -7.543 -18.453 -16.516 1 98.38 32 ALA B C 1
ATOM 1923 O O . ALA B 1 32 ? -7.879 -19.516 -17.047 1 98.38 32 ALA B O 1
ATOM 1924 N N . ILE B 1 33 ? -7.895 -18.109 -15.375 1 98.06 33 ILE B N 1
ATOM 1925 C CA . ILE B 1 33 ? -8.906 -18.844 -14.617 1 98.06 33 ILE B CA 1
ATOM 1926 C C . ILE B 1 33 ? -10.234 -18.094 -14.68 1 98.06 33 ILE B C 1
ATOM 1928 O O . ILE B 1 33 ? -10.32 -16.938 -14.258 1 98.06 33 ILE B O 1
ATOM 1932 N N . VAL B 1 34 ? -11.25 -18.75 -15.148 1 97.56 34 VAL B N 1
ATOM 1933 C CA . VAL B 1 34 ? -12.57 -18.141 -15.289 1 97.56 34 VAL B CA 1
ATOM 1934 C C . VAL B 1 34 ? -13.609 -18.984 -14.562 1 97.56 34 VAL B C 1
ATOM 1936 O O . VAL B 1 34 ? -13.336 -20.125 -14.18 1 97.56 34 VAL B O 1
ATOM 1939 N N . GLY B 1 35 ? -14.766 -18.359 -14.312 1 95.06 35 GLY B N 1
ATOM 1940 C CA . GLY B 1 35 ? -15.859 -19.016 -13.602 1 95.06 35 GLY B CA 1
ATOM 1941 C C . GLY B 1 35 ? -16.828 -18.031 -12.977 1 95.06 35 GLY B C 1
ATOM 1942 O O . GLY B 1 35 ? -16.562 -16.828 -12.922 1 95.06 35 GLY B O 1
ATOM 1943 N N . ALA B 1 36 ? -17.922 -18.562 -12.484 1 93.19 36 ALA B N 1
ATOM 1944 C CA . ALA B 1 36 ? -18.953 -17.734 -11.891 1 93.19 36 ALA B CA 1
ATOM 1945 C C . ALA B 1 36 ? -18.484 -17.125 -10.57 1 93.19 36 ALA B C 1
ATOM 1947 O O . ALA B 1 36 ? -17.484 -17.562 -9.992 1 93.19 36 ALA B O 1
ATOM 1948 N N . SER B 1 37 ? -19.125 -16.031 -10.172 1 91.88 37 SER B N 1
ATOM 1949 C CA . SER B 1 37 ? -18.875 -15.477 -8.844 1 91.88 37 SER B CA 1
ATOM 1950 C C . SER B 1 37 ? -19.078 -16.531 -7.762 1 91.88 37 SER B C 1
ATOM 1952 O O . SER B 1 37 ? -20.031 -17.312 -7.816 1 91.88 37 SER B O 1
ATOM 1954 N N . GLY B 1 38 ? -18.172 -16.609 -6.891 1 90.69 38 GLY B N 1
ATOM 1955 C CA . GLY B 1 38 ? -18.281 -17.562 -5.801 1 90.69 38 GLY B CA 1
ATOM 1956 C C . GLY B 1 38 ? -17.703 -18.922 -6.141 1 90.69 38 GLY B C 1
ATOM 1957 O O . GLY B 1 38 ? -17.703 -19.828 -5.305 1 90.69 38 GLY B O 1
ATOM 1958 N N . ALA B 1 39 ? -17.094 -19.047 -7.25 1 93.88 39 ALA B N 1
ATOM 1959 C CA . ALA B 1 39 ? -16.578 -20.344 -7.684 1 93.88 39 ALA B CA 1
ATOM 1960 C C . ALA B 1 39 ? -15.289 -20.703 -6.949 1 93.88 39 ALA B C 1
ATOM 1962 O O . ALA B 1 39 ? -14.844 -21.844 -6.98 1 93.88 39 ALA B O 1
ATOM 1963 N N . GLY B 1 40 ? -14.688 -19.703 -6.297 1 95.19 40 GLY B N 1
ATOM 1964 C CA . GLY B 1 40 ? -13.469 -19.938 -5.535 1 95.19 40 GLY B CA 1
ATOM 1965 C C . GLY B 1 40 ? -12.227 -19.406 -6.211 1 95.19 40 GLY B C 1
ATOM 1966 O O . GLY B 1 40 ? -11.102 -19.703 -5.785 1 95.19 40 GLY B O 1
ATOM 1967 N N . LYS B 1 41 ? -12.344 -18.641 -7.258 1 96.44 41 LYS B N 1
ATOM 1968 C CA . LYS B 1 41 ? -11.227 -18.172 -8.07 1 96.44 41 LYS B CA 1
ATOM 1969 C C . LYS B 1 41 ? -10.258 -17.328 -7.246 1 96.44 41 LYS B C 1
ATOM 1971 O O . LYS B 1 41 ? -9.055 -17.594 -7.246 1 96.44 41 LYS B O 1
ATOM 1976 N N . SER B 1 42 ? -10.82 -16.328 -6.547 1 94.88 42 SER B N 1
ATOM 1977 C CA . SER B 1 42 ? -9.969 -15.438 -5.754 1 94.88 42 SER B CA 1
ATOM 1978 C C . SER B 1 42 ? -9.328 -16.188 -4.586 1 94.88 42 SER B C 1
ATOM 1980 O O . SER B 1 42 ? -8.18 -15.914 -4.23 1 94.88 42 SER B O 1
ATOM 1982 N N . SER B 1 43 ? -10.078 -17.078 -3.969 1 95.31 43 SER B N 1
ATOM 1983 C CA . SER B 1 43 ? -9.508 -17.891 -2.902 1 95.31 43 SER B CA 1
ATOM 1984 C C . SER B 1 43 ? -8.336 -18.734 -3.408 1 95.31 43 SER B C 1
ATOM 1986 O O . SER B 1 43 ? -7.305 -18.828 -2.742 1 95.31 43 SER B O 1
ATOM 1988 N N . LEU B 1 44 ? -8.578 -19.344 -4.547 1 97.25 44 LEU B N 1
ATOM 1989 C CA . LEU B 1 44 ? -7.5 -20.125 -5.141 1 97.25 44 LEU B CA 1
ATOM 1990 C C . LEU B 1 44 ? -6.281 -19.266 -5.426 1 97.25 44 LEU B C 1
ATOM 1992 O O . LEU B 1 44 ? -5.156 -19.641 -5.086 1 97.25 44 LEU B O 1
ATOM 1996 N N . LEU B 1 45 ? -6.469 -18.141 -6.066 1 97.44 45 LEU B N 1
ATOM 1997 C CA . LEU B 1 45 ? -5.367 -17.25 -6.395 1 97.44 45 LEU B CA 1
ATOM 1998 C C . LEU B 1 45 ? -4.609 -16.828 -5.137 1 97.44 45 LEU B C 1
ATOM 2000 O O . LEU B 1 45 ? -3.375 -16.812 -5.129 1 97.44 45 LEU B O 1
ATOM 2004 N N . ASN B 1 46 ? -5.34 -16.5 -4.094 1 96.38 46 ASN B N 1
ATOM 2005 C CA . ASN B 1 46 ? -4.727 -16.062 -2.842 1 96.38 46 ASN B CA 1
ATOM 2006 C C . ASN B 1 46 ? -3.895 -17.188 -2.215 1 96.38 46 ASN B C 1
ATOM 2008 O O . ASN B 1 46 ? -2.842 -16.922 -1.628 1 96.38 46 ASN B O 1
ATOM 2012 N N . ILE B 1 47 ? -4.379 -18.344 -2.316 1 96.62 47 ILE B N 1
ATOM 2013 C CA . ILE B 1 47 ? -3.668 -19.5 -1.76 1 96.62 47 ILE B CA 1
ATOM 2014 C C . ILE B 1 47 ? -2.41 -19.766 -2.58 1 96.62 47 ILE B C 1
ATOM 2016 O O . ILE B 1 47 ? -1.32 -19.922 -2.023 1 96.62 47 ILE B O 1
ATOM 2020 N N . LEU B 1 48 ? -2.574 -19.797 -3.867 1 97.69 48 LEU B N 1
ATOM 2021 C CA . LEU B 1 48 ? -1.421 -20.016 -4.734 1 97.69 48 LEU B CA 1
ATOM 2022 C C . LEU B 1 48 ? -0.387 -18.906 -4.559 1 97.69 48 LEU B C 1
ATOM 2024 O O . LEU B 1 48 ? 0.818 -19.172 -4.586 1 97.69 48 LEU B O 1
ATOM 2028 N N . GLY B 1 49 ? -0.844 -17.703 -4.395 1 97.06 49 GLY B N 1
ATOM 2029 C CA . GLY B 1 49 ? 0.032 -16.562 -4.215 1 97.06 49 GLY B CA 1
ATOM 2030 C C . GLY B 1 49 ? 0.559 -16.422 -2.799 1 97.06 49 GLY B C 1
ATOM 2031 O O . GLY B 1 49 ? 1.271 -15.469 -2.484 1 97.06 49 GLY B O 1
ATOM 2032 N N . THR B 1 50 ? 0.127 -17.266 -1.924 1 96.06 50 THR B N 1
ATOM 2033 C CA . THR B 1 50 ? 0.606 -17.375 -0.552 1 96.06 50 THR B CA 1
ATOM 2034 C C . THR B 1 50 ? 0.075 -16.234 0.304 1 96.06 50 THR B C 1
ATOM 2036 O O . THR B 1 50 ? 0.662 -15.898 1.335 1 96.06 50 THR B O 1
ATOM 2039 N N . LEU B 1 51 ? -0.883 -15.617 -0.092 1 95.06 51 LEU B N 1
ATOM 2040 C CA . LEU B 1 51 ? -1.557 -14.594 0.698 1 95.06 51 LEU B CA 1
ATOM 2041 C C . LEU B 1 51 ? -2.482 -15.227 1.732 1 95.06 51 LEU B C 1
ATOM 2043 O O . LEU B 1 51 ? -2.846 -14.586 2.721 1 95.06 51 LEU B O 1
ATOM 2047 N N . ASP B 1 52 ? -2.951 -16.453 1.489 1 93.69 52 ASP B N 1
ATOM 2048 C CA . ASP B 1 52 ? -3.756 -17.266 2.395 1 93.69 52 ASP B CA 1
ATOM 2049 C C . ASP B 1 52 ? -3.201 -18.688 2.5 1 93.69 52 ASP B C 1
ATOM 2051 O O . ASP B 1 52 ? -2.393 -19.109 1.67 1 93.69 52 ASP B O 1
ATOM 2055 N N . LYS B 1 53 ? -3.602 -19.375 3.523 1 93 53 LYS B N 1
ATOM 2056 C CA . LYS B 1 53 ? -3.115 -20.734 3.748 1 93 53 LYS B CA 1
ATOM 2057 C C . LYS B 1 53 ? -4.113 -21.766 3.238 1 93 53 LYS B C 1
ATOM 2059 O O . LYS B 1 53 ? -5.328 -21.547 3.316 1 93 53 LYS B O 1
ATOM 2064 N N . LEU B 1 54 ? -3.547 -22.828 2.738 1 94.69 54 LEU B N 1
ATOM 2065 C CA . LEU B 1 54 ? -4.395 -23.953 2.387 1 94.69 54 LEU B CA 1
ATOM 2066 C C . LEU B 1 54 ? -4.617 -24.859 3.594 1 94.69 54 LEU B C 1
ATOM 2068 O O . LEU B 1 54 ? -3.811 -24.875 4.527 1 94.69 54 LEU B O 1
ATOM 2072 N N . ASP B 1 55 ? -5.793 -25.547 3.574 1 96.38 55 ASP B N 1
ATOM 2073 C CA . ASP B 1 55 ? -6.059 -26.516 4.637 1 96.38 55 ASP B CA 1
ATOM 2074 C C . ASP B 1 55 ? -5.324 -27.828 4.379 1 96.38 55 ASP B C 1
ATOM 2076 O O . ASP B 1 55 ? -4.809 -28.453 5.309 1 96.38 55 ASP B O 1
ATOM 2080 N N . SER B 1 56 ? -5.379 -28.219 3.191 1 96.94 56 SER B N 1
ATOM 2081 C CA . SER B 1 56 ? -4.652 -29.422 2.77 1 96.94 56 SER B CA 1
ATOM 2082 C C . SER B 1 56 ? -4.285 -29.344 1.292 1 96.94 56 SER B C 1
ATOM 2084 O O . SER B 1 56 ? -4.859 -28.562 0.541 1 96.94 56 SER B O 1
ATOM 2086 N N . GLY B 1 57 ? -3.268 -30.156 0.947 1 98 57 GLY B N 1
ATOM 2087 C CA . GLY B 1 57 ? -2.717 -30.141 -0.399 1 98 57 GLY B CA 1
ATOM 2088 C C . GLY B 1 57 ? -1.283 -29.641 -0.448 1 98 57 GLY B C 1
ATOM 2089 O O . GLY B 1 57 ? -0.597 -29.609 0.575 1 98 57 GLY B O 1
ATOM 2090 N N . GLN B 1 58 ? -0.897 -29.422 -1.748 1 98.25 58 GLN B N 1
ATOM 2091 C CA . GLN B 1 58 ? 0.493 -29.031 -1.931 1 98.25 58 GLN B CA 1
ATOM 2092 C C . GLN B 1 58 ? 0.626 -28 -3.059 1 98.25 58 GLN B C 1
ATOM 2094 O O . GLN B 1 58 ? -0.028 -28.125 -4.098 1 98.25 58 GLN B O 1
ATOM 2099 N N . VAL B 1 59 ? 1.445 -27.031 -2.816 1 98.25 59 VAL B N 1
ATOM 2100 C CA . VAL B 1 59 ? 1.763 -26.031 -3.836 1 98.25 59 VAL B CA 1
ATOM 2101 C C . VAL B 1 59 ? 3.275 -25.953 -4.02 1 98.25 59 VAL B C 1
ATOM 2103 O O . VAL B 1 59 ? 4.016 -25.75 -3.053 1 98.25 59 VAL B O 1
ATOM 2106 N N . ILE B 1 60 ? 3.719 -26.141 -5.223 1 98.44 60 ILE B N 1
ATOM 2107 C CA . ILE B 1 60 ? 5.125 -26.016 -5.59 1 98.44 60 ILE B CA 1
ATOM 2108 C C . ILE B 1 60 ? 5.285 -24.906 -6.633 1 98.44 60 ILE B C 1
ATOM 2110 O O . ILE B 1 60 ? 4.613 -24.922 -7.668 1 98.44 60 ILE B O 1
ATOM 2114 N N . ILE B 1 61 ? 6.125 -23.953 -6.328 1 98.06 61 ILE B N 1
ATOM 2115 C CA . ILE B 1 61 ? 6.406 -22.859 -7.246 1 98.06 61 ILE B CA 1
ATOM 2116 C C . ILE B 1 61 ? 7.906 -22.781 -7.512 1 98.06 61 ILE B C 1
ATOM 2118 O O . ILE B 1 61 ? 8.703 -22.672 -6.578 1 98.06 61 ILE B O 1
ATOM 2122 N N . ASP B 1 62 ? 8.25 -22.797 -8.75 1 96.94 62 ASP B N 1
ATOM 2123 C CA . ASP B 1 62 ? 9.648 -22.703 -9.148 1 96.94 62 ASP B CA 1
ATOM 2124 C C . ASP B 1 62 ? 10.492 -23.734 -8.398 1 96.94 62 ASP B C 1
ATOM 2126 O O . ASP B 1 62 ? 11.578 -23.406 -7.902 1 96.94 62 ASP B O 1
ATOM 2130 N N . GLY B 1 63 ? 9.953 -24.891 -8.227 1 96.81 63 GLY B N 1
ATOM 2131 C CA . GLY B 1 63 ? 10.656 -26.016 -7.637 1 96.81 63 GLY B CA 1
ATOM 2132 C C . GLY B 1 63 ? 10.648 -26 -6.121 1 96.81 63 GLY B C 1
ATOM 2133 O O . GLY B 1 63 ? 11.164 -26.922 -5.48 1 96.81 63 GLY B O 1
ATOM 2134 N N . ILE B 1 64 ? 10.062 -25.094 -5.508 1 97.38 64 ILE B N 1
ATOM 2135 C CA . ILE B 1 64 ? 10.062 -24.953 -4.055 1 97.38 64 ILE B CA 1
ATOM 2136 C C . ILE B 1 64 ? 8.68 -25.281 -3.508 1 97.38 64 ILE B C 1
ATOM 2138 O O . ILE B 1 64 ? 7.68 -24.688 -3.924 1 97.38 64 ILE B O 1
ATOM 2142 N N . ASP B 1 65 ? 8.664 -26.188 -2.613 1 97.81 65 ASP B N 1
ATOM 2143 C CA . ASP B 1 65 ? 7.434 -26.484 -1.882 1 97.81 65 ASP B CA 1
ATOM 2144 C C . ASP B 1 65 ? 7.176 -25.438 -0.8 1 97.81 65 ASP B C 1
ATOM 2146 O O . ASP B 1 65 ? 7.863 -25.406 0.222 1 97.81 65 ASP B O 1
ATOM 2150 N N . ILE B 1 66 ? 6.109 -24.672 -0.993 1 96.5 66 ILE B N 1
ATOM 2151 C CA . ILE B 1 66 ? 5.914 -23.516 -0.12 1 96.5 66 ILE B CA 1
ATOM 2152 C C . ILE B 1 66 ? 5.504 -23.984 1.273 1 96.5 66 ILE B C 1
ATOM 2154 O O . ILE B 1 66 ? 5.668 -23.266 2.254 1 96.5 66 ILE B O 1
ATOM 2158 N N . GLY B 1 67 ? 4.934 -25.156 1.405 1 95.38 67 GLY B N 1
ATOM 2159 C CA . GLY B 1 67 ? 4.543 -25.719 2.689 1 95.38 67 GLY B CA 1
ATOM 2160 C C . GLY B 1 67 ? 5.723 -26.016 3.594 1 95.38 67 GLY B C 1
ATOM 2161 O O . GLY B 1 67 ? 5.551 -26.219 4.801 1 95.38 67 GLY B O 1
ATOM 2162 N N . THR B 1 68 ? 6.906 -26.078 3.033 1 96.38 68 THR B N 1
ATOM 2163 C CA . THR B 1 68 ? 8.102 -26.406 3.801 1 96.38 68 THR B CA 1
ATOM 2164 C C . THR B 1 68 ? 8.766 -25.156 4.348 1 96.38 68 THR B C 1
ATOM 2166 O O . THR B 1 68 ? 9.727 -25.234 5.121 1 96.38 68 THR B O 1
ATOM 2169 N N . LEU B 1 69 ? 8.289 -24 4.016 1 96.31 69 LEU B N 1
ATOM 2170 C CA . LEU B 1 69 ? 8.914 -22.734 4.387 1 96.31 69 LEU B CA 1
ATOM 2171 C C . LEU B 1 69 ? 8.344 -22.219 5.707 1 96.31 69 LEU B C 1
ATOM 2173 O O . LEU B 1 69 ? 7.145 -22.344 5.965 1 96.31 69 LEU B O 1
ATOM 2177 N N . SER B 1 70 ? 9.234 -21.656 6.504 1 94.75 70 SER B N 1
ATOM 2178 C CA . SER B 1 70 ? 8.781 -20.906 7.672 1 94.75 70 SER B CA 1
ATOM 2179 C C . SER B 1 70 ? 8.039 -19.641 7.27 1 94.75 70 SER B C 1
ATOM 2181 O O . SER B 1 70 ? 8.078 -19.234 6.105 1 94.75 70 SER B O 1
ATOM 2183 N N . SER B 1 71 ? 7.422 -19 8.227 1 91.56 71 SER B N 1
ATOM 2184 C CA . SER B 1 71 ? 6.695 -17.75 7.961 1 91.56 71 SER B CA 1
ATOM 2185 C C . SER B 1 71 ? 7.617 -16.688 7.375 1 91.56 71 SER B C 1
ATOM 2187 O O . SER B 1 71 ? 7.25 -15.992 6.426 1 91.56 71 SER B O 1
ATOM 2189 N N . LYS B 1 72 ? 8.742 -16.641 7.953 1 91.5 72 LYS B N 1
ATOM 2190 C CA . LYS B 1 72 ? 9.719 -15.664 7.492 1 91.5 72 LYS B CA 1
ATOM 2191 C C . LYS B 1 72 ? 10.211 -15.992 6.086 1 91.5 72 LYS B C 1
ATOM 2193 O O . LYS B 1 72 ? 10.328 -15.109 5.238 1 91.5 72 LYS B O 1
ATOM 2198 N N . GLN B 1 73 ? 10.492 -17.219 5.828 1 95.81 73 GLN B N 1
ATOM 2199 C CA . GLN B 1 73 ? 10.945 -17.672 4.52 1 95.81 73 GLN B CA 1
ATOM 2200 C C . GLN B 1 73 ? 9.859 -17.469 3.461 1 95.81 73 GLN B C 1
ATOM 2202 O O . GLN B 1 73 ? 10.164 -17.125 2.316 1 95.81 73 GLN B O 1
ATOM 2207 N N . LEU B 1 74 ? 8.648 -17.75 3.883 1 96.12 74 LEU B N 1
ATOM 2208 C CA . LEU B 1 74 ? 7.523 -17.594 2.971 1 96.12 74 LEU B CA 1
ATOM 2209 C C . LEU B 1 74 ? 7.355 -16.125 2.562 1 96.12 74 LEU B C 1
ATOM 2211 O O . LEU B 1 74 ? 7.055 -15.836 1.403 1 96.12 74 LEU B O 1
ATOM 2215 N N . SER B 1 75 ? 7.551 -15.234 3.457 1 94.56 75 SER B N 1
ATOM 2216 C CA . SER B 1 75 ? 7.488 -13.805 3.168 1 94.56 75 SER B CA 1
ATOM 2217 C C . SER B 1 75 ? 8.578 -13.391 2.188 1 94.56 75 SER B C 1
ATOM 2219 O O . SER B 1 75 ? 8.328 -12.633 1.25 1 94.56 75 SER B O 1
ATOM 2221 N N . ALA B 1 76 ? 9.727 -13.867 2.43 1 95.81 76 ALA B N 1
ATOM 2222 C CA . ALA B 1 76 ? 10.844 -13.578 1.529 1 95.81 76 ALA B CA 1
ATOM 2223 C C . ALA B 1 76 ? 10.594 -14.164 0.144 1 95.81 76 ALA B C 1
ATOM 2225 O O . ALA B 1 76 ? 10.867 -13.523 -0.87 1 95.81 76 ALA B O 1
ATOM 2226 N N . PHE B 1 77 ? 10.125 -15.406 0.167 1 97.5 77 PHE B N 1
ATOM 2227 C CA . PHE B 1 77 ? 9.805 -16.078 -1.091 1 97.5 77 PHE B CA 1
ATOM 2228 C C . PHE B 1 77 ? 8.773 -15.266 -1.877 1 97.5 77 PHE B C 1
ATOM 2230 O O . PHE B 1 77 ? 8.945 -15.031 -3.074 1 97.5 77 PHE B O 1
ATOM 2237 N N . ARG B 1 78 ? 7.719 -14.82 -1.253 1 97.38 78 ARG B N 1
ATOM 2238 C CA . ARG B 1 78 ? 6.652 -14.047 -1.872 1 97.38 78 ARG B CA 1
ATOM 2239 C C . ARG B 1 78 ? 7.191 -12.742 -2.453 1 97.38 78 ARG B C 1
ATOM 2241 O O . ARG B 1 78 ? 6.867 -12.383 -3.586 1 97.38 78 ARG B O 1
ATOM 2248 N N . ASN B 1 79 ? 8.016 -12.008 -1.763 1 97.69 79 ASN B N 1
ATOM 2249 C CA . ASN B 1 79 ? 8.586 -10.734 -2.184 1 97.69 79 ASN B CA 1
ATOM 2250 C C . ASN B 1 79 ? 9.492 -10.906 -3.398 1 97.69 79 ASN B C 1
ATOM 2252 O O . ASN B 1 79 ? 9.469 -10.078 -4.316 1 97.69 79 ASN B O 1
ATOM 2256 N N . HIS B 1 80 ? 10.195 -12.008 -3.447 1 97.44 80 HIS B N 1
ATOM 2257 C CA . HIS B 1 80 ? 11.219 -12.18 -4.469 1 97.44 80 HIS B CA 1
ATOM 2258 C C . HIS B 1 80 ? 10.664 -12.898 -5.695 1 97.44 80 HIS B C 1
ATOM 2260 O O . HIS B 1 80 ? 11.094 -12.633 -6.82 1 97.44 80 HIS B O 1
ATOM 2266 N N . LYS B 1 81 ? 9.742 -13.805 -5.488 1 97.81 81 LYS B N 1
ATOM 2267 C CA . LYS B 1 81 ? 9.422 -14.742 -6.562 1 97.81 81 LYS B CA 1
ATOM 2268 C C . LYS B 1 81 ? 8.016 -14.5 -7.105 1 97.81 81 LYS B C 1
ATOM 2270 O O . LYS B 1 81 ? 7.668 -14.984 -8.188 1 97.81 81 LYS B O 1
ATOM 2275 N N . ILE B 1 82 ? 7.293 -13.695 -6.34 1 98.19 82 ILE B N 1
ATOM 2276 C CA . ILE B 1 82 ? 5.898 -13.539 -6.734 1 98.19 82 ILE B CA 1
ATOM 2277 C C . ILE B 1 82 ? 5.57 -12.055 -6.895 1 98.19 82 ILE B C 1
ATOM 2279 O O . ILE B 1 82 ? 6.008 -11.227 -6.094 1 98.19 82 ILE B O 1
ATOM 2283 N N . GLY B 1 83 ? 4.918 -11.695 -8.008 1 98.19 83 GLY B N 1
ATOM 2284 C CA . GLY B 1 83 ? 4.285 -10.398 -8.18 1 98.19 83 GLY B CA 1
ATOM 2285 C C . GLY B 1 83 ? 2.77 -10.469 -8.148 1 98.19 83 GLY B C 1
ATOM 2286 O O . GLY B 1 83 ? 2.182 -11.508 -8.445 1 98.19 83 GL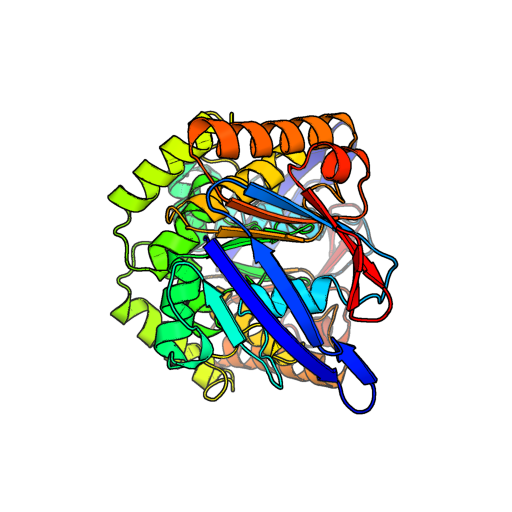Y B O 1
ATOM 2287 N N . PHE B 1 84 ? 2.184 -9.336 -7.781 1 98.06 84 PHE B N 1
ATOM 2288 C CA . PHE B 1 84 ? 0.729 -9.266 -7.73 1 98.06 84 PHE B CA 1
ATOM 2289 C C . PHE B 1 84 ? 0.215 -8.047 -8.484 1 98.06 84 PHE B C 1
ATOM 2291 O O . PHE B 1 84 ? 0.826 -6.973 -8.43 1 98.06 84 PHE B O 1
ATOM 2298 N N . ILE B 1 85 ? -0.847 -8.258 -9.156 1 97.81 85 ILE B N 1
ATOM 2299 C CA . ILE B 1 85 ? -1.606 -7.18 -9.789 1 97.81 85 ILE B CA 1
ATOM 2300 C C . ILE B 1 85 ? -3.084 -7.309 -9.422 1 97.81 85 ILE B C 1
ATOM 2302 O O . ILE B 1 85 ? -3.674 -8.383 -9.562 1 97.81 85 ILE B O 1
ATOM 2306 N N . PHE B 1 86 ? -3.658 -6.23 -8.953 1 95.56 86 PHE B N 1
ATOM 2307 C CA . PHE B 1 86 ? -5.055 -6.234 -8.539 1 95.56 86 PHE B CA 1
ATOM 2308 C C . PHE B 1 86 ? -5.867 -5.23 -9.344 1 95.56 86 PHE B C 1
ATOM 2310 O O . PHE B 1 86 ? -5.301 -4.352 -10 1 95.56 86 PHE B O 1
ATOM 2317 N N . GLN B 1 87 ? -7.191 -5.5 -9.211 1 91.88 87 GLN B N 1
ATOM 2318 C CA . GLN B 1 87 ? -8.109 -4.555 -9.836 1 91.88 87 GLN B CA 1
ATOM 2319 C C . GLN B 1 87 ? -7.938 -3.152 -9.258 1 91.88 87 GLN B C 1
ATOM 2321 O O . GLN B 1 87 ? -7.863 -2.172 -10.008 1 91.88 87 GLN B O 1
ATOM 2326 N N . PHE B 1 88 ? -7.84 -3.145 -7.941 1 90.25 88 PHE B N 1
ATOM 2327 C CA . PHE B 1 88 ? -7.473 -1.902 -7.27 1 90.25 88 PHE B CA 1
ATOM 2328 C C . PHE B 1 88 ? -5.961 -1.797 -7.113 1 90.25 88 PHE B C 1
ATOM 2330 O O . PHE B 1 88 ? -5.359 -2.531 -6.328 1 90.25 88 PHE B O 1
ATOM 2337 N N . HIS B 1 89 ? -5.363 -0.91 -7.793 1 90.88 89 HIS B N 1
ATOM 2338 C CA . HIS B 1 89 ? -3.922 -0.846 -7.992 1 90.88 89 HIS B CA 1
ATOM 2339 C C . HIS B 1 89 ? -3.188 -0.695 -6.664 1 90.88 89 HIS B C 1
ATOM 2341 O O . HIS B 1 89 ? -1.995 -0.995 -6.574 1 90.88 89 HIS B O 1
ATOM 2347 N N . HIS B 1 90 ? -3.855 -0.201 -5.617 1 93.5 90 HIS B N 1
ATOM 2348 C CA . HIS B 1 90 ? -3.295 -0.013 -4.285 1 93.5 90 HIS B CA 1
ATOM 2349 C C . HIS B 1 90 ? -2.025 0.833 -4.336 1 93.5 90 HIS B C 1
ATOM 2351 O O . HIS B 1 90 ? -1.029 0.504 -3.689 1 93.5 90 HIS B O 1
ATOM 2357 N N . LEU B 1 91 ? -2.045 1.745 -5.219 1 97.06 91 LEU B N 1
ATOM 2358 C CA . LEU B 1 91 ? -0.927 2.684 -5.199 1 97.06 91 LEU B CA 1
ATOM 2359 C C . LEU B 1 91 ? -1.022 3.617 -4 1 97.06 91 LEU B C 1
ATOM 2361 O O . LEU B 1 91 ? -2.117 4.051 -3.629 1 97.06 91 LEU B O 1
ATOM 2365 N N . LEU B 1 92 ? 0.08 3.908 -3.402 1 97.12 92 LEU B N 1
ATOM 2366 C CA . LEU B 1 92 ? 0.132 4.895 -2.328 1 97.12 92 LEU B CA 1
ATOM 2367 C C . LEU B 1 92 ? 0.11 6.312 -2.889 1 97.12 92 LEU B C 1
ATOM 2369 O O . LEU B 1 92 ? 1.038 6.723 -3.59 1 97.12 92 LEU B O 1
ATOM 2373 N N . VAL B 1 93 ? -0.811 7.105 -2.541 1 94.75 93 VAL B N 1
ATOM 2374 C CA . VAL B 1 93 ? -1.187 8.32 -3.254 1 94.75 93 VAL B CA 1
ATOM 2375 C C . VAL B 1 93 ? -0.173 9.422 -2.963 1 94.75 93 VAL B C 1
ATOM 2377 O O . VAL B 1 93 ? -0.039 10.375 -3.74 1 94.75 93 VAL B O 1
ATOM 2380 N N . GLU B 1 94 ? 0.563 9.344 -1.878 1 95.06 94 GLU B N 1
ATOM 2381 C CA . GLU B 1 94 ? 1.501 10.391 -1.487 1 95.06 94 GLU B CA 1
ATOM 2382 C C . GLU B 1 94 ? 2.861 10.188 -2.148 1 95.06 94 GLU B C 1
ATOM 2384 O O . GLU B 1 94 ? 3.73 11.062 -2.07 1 95.06 94 GLU B O 1
ATOM 2389 N N . PHE B 1 95 ? 2.971 9.07 -2.859 1 97.12 95 PHE B N 1
ATOM 2390 C CA . PHE B 1 95 ? 4.258 8.781 -3.477 1 97.12 95 PHE B CA 1
ATOM 2391 C C . PHE B 1 95 ? 4.141 8.766 -4.996 1 97.12 95 PHE B C 1
ATOM 2393 O O . PHE B 1 95 ? 3.051 8.562 -5.535 1 97.12 95 PHE B O 1
ATOM 2400 N N . THR B 1 96 ? 5.301 8.969 -5.656 1 97.5 96 THR B N 1
ATOM 2401 C CA . THR B 1 96 ? 5.344 9.016 -7.113 1 97.5 96 THR B CA 1
ATOM 2402 C C . THR B 1 96 ? 5.258 7.609 -7.703 1 97.5 96 THR B C 1
ATOM 2404 O O . THR B 1 96 ? 5.336 6.617 -6.973 1 97.5 96 THR B O 1
ATOM 2407 N N . ALA B 1 97 ? 5.105 7.59 -9.047 1 98.38 97 ALA B N 1
ATOM 2408 C CA . ALA B 1 97 ? 5.133 6.309 -9.75 1 98.38 97 ALA B CA 1
ATOM 2409 C C . ALA B 1 97 ? 6.434 5.559 -9.469 1 98.38 97 ALA B C 1
ATOM 2411 O O . ALA B 1 97 ? 6.41 4.367 -9.148 1 98.38 97 ALA B O 1
ATOM 2412 N N . LEU B 1 98 ? 7.512 6.262 -9.578 1 98.56 98 LEU B N 1
ATOM 2413 C CA . LEU B 1 98 ? 8.82 5.664 -9.352 1 98.56 98 LEU B CA 1
ATOM 2414 C C . LEU B 1 98 ? 8.922 5.086 -7.941 1 98.56 98 LEU B C 1
ATOM 2416 O O . LEU B 1 98 ? 9.359 3.947 -7.762 1 98.56 98 LEU B O 1
ATOM 2420 N N . GLU B 1 99 ? 8.508 5.836 -6.969 1 98.38 99 GLU B N 1
ATOM 2421 C CA . GLU B 1 99 ? 8.578 5.406 -5.574 1 98.38 99 GLU B CA 1
ATOM 2422 C C . GLU B 1 99 ? 7.672 4.207 -5.316 1 98.38 99 GLU B C 1
ATOM 2424 O O . GLU B 1 99 ? 8.055 3.273 -4.609 1 98.38 99 GLU B O 1
ATOM 2429 N N . ASN B 1 100 ? 6.508 4.23 -5.84 1 98.62 100 ASN B N 1
ATOM 2430 C CA . ASN B 1 100 ? 5.59 3.105 -5.707 1 98.62 100 ASN B CA 1
ATOM 2431 C C . ASN B 1 100 ? 6.199 1.817 -6.25 1 98.62 100 ASN B C 1
ATOM 2433 O O . ASN B 1 100 ? 6.09 0.761 -5.625 1 98.62 100 ASN B O 1
ATOM 2437 N N . VAL B 1 101 ? 6.848 1.898 -7.359 1 98.81 101 VAL B N 1
ATOM 2438 C CA . VAL B 1 101 ? 7.41 0.727 -8.023 1 98.81 101 VAL B CA 1
ATOM 2439 C C . VAL B 1 101 ? 8.57 0.174 -7.203 1 98.81 101 VAL B C 1
ATOM 2441 O O . VAL B 1 101 ? 8.781 -1.04 -7.152 1 98.81 101 VAL B O 1
ATOM 2444 N N . CYS B 1 102 ? 9.242 1.005 -6.461 1 98.75 102 CYS B N 1
ATOM 2445 C CA . CYS B 1 102 ? 10.453 0.609 -5.746 1 98.75 102 CYS B CA 1
ATOM 2446 C C . CYS B 1 102 ? 10.109 -0.135 -4.461 1 98.75 102 CYS B C 1
ATOM 2448 O O . CYS B 1 102 ? 10.969 -0.793 -3.869 1 98.75 102 CYS B O 1
ATOM 2450 N N . ILE B 1 103 ? 8.93 -0.099 -4.004 1 98.56 103 ILE B N 1
ATOM 2451 C CA . ILE B 1 103 ? 8.539 -0.498 -2.654 1 98.56 103 ILE B CA 1
ATOM 2452 C C . ILE B 1 103 ? 8.945 -1.949 -2.408 1 98.56 103 ILE B C 1
ATOM 2454 O O . ILE B 1 103 ? 9.625 -2.252 -1.423 1 98.56 103 ILE B O 1
ATOM 2458 N N . PRO B 1 104 ? 8.57 -2.916 -3.316 1 98.69 104 PRO B N 1
ATOM 2459 C CA . PRO B 1 104 ? 8.977 -4.297 -3.039 1 98.69 104 PRO B CA 1
ATOM 2460 C C . PRO B 1 104 ? 10.492 -4.461 -2.947 1 98.69 104 PRO B C 1
ATOM 2462 O O . PRO B 1 104 ? 10.977 -5.262 -2.146 1 98.69 104 PRO B O 1
ATOM 2465 N N . ALA B 1 105 ? 11.234 -3.736 -3.777 1 98.69 105 ALA B N 1
ATOM 2466 C CA . ALA B 1 105 ? 12.688 -3.818 -3.748 1 98.69 105 ALA B CA 1
ATOM 2467 C C . ALA B 1 105 ? 13.242 -3.312 -2.418 1 98.69 105 ALA B C 1
ATOM 2469 O O . ALA B 1 105 ? 14.164 -3.904 -1.856 1 98.69 105 ALA B O 1
ATOM 2470 N N . PHE B 1 106 ? 12.656 -2.229 -1.886 1 98.19 106 PHE B N 1
ATOM 2471 C CA . PHE B 1 106 ? 13.07 -1.701 -0.592 1 98.19 106 PHE B CA 1
ATOM 2472 C C . PHE B 1 106 ? 12.82 -2.717 0.515 1 98.19 106 PHE B C 1
ATOM 2474 O O . PHE B 1 106 ? 13.664 -2.916 1.39 1 98.19 106 PHE B O 1
ATOM 2481 N N . ILE B 1 107 ? 11.703 -3.328 0.483 1 97.5 107 ILE B N 1
ATOM 2482 C CA . ILE B 1 107 ? 11.344 -4.316 1.491 1 97.5 107 ILE B CA 1
ATOM 2483 C C . ILE B 1 107 ? 12.297 -5.504 1.418 1 97.5 107 ILE B C 1
ATOM 2485 O O . ILE B 1 107 ? 12.656 -6.082 2.445 1 97.5 107 ILE B O 1
ATOM 2489 N N . ALA B 1 108 ? 12.812 -5.824 0.219 1 97 108 ALA B N 1
ATOM 2490 C CA . ALA B 1 108 ? 13.758 -6.918 0.011 1 97 108 ALA B CA 1
ATOM 2491 C C . ALA B 1 108 ? 15.164 -6.52 0.459 1 97 108 ALA B C 1
ATOM 2493 O O . ALA B 1 108 ? 16.062 -7.363 0.538 1 97 108 ALA B O 1
ATOM 2494 N N . GLY B 1 109 ? 15.398 -5.242 0.678 1 96.06 109 GLY B N 1
ATOM 2495 C CA . GLY B 1 109 ? 16.688 -4.773 1.158 1 96.06 109 GLY B CA 1
ATOM 2496 C C . GLY B 1 109 ? 17.578 -4.234 0.054 1 96.06 109 GLY B C 1
ATOM 2497 O O . GLY B 1 109 ? 18.766 -4.004 0.266 1 96.06 109 GLY B O 1
ATOM 2498 N N . THR B 1 110 ? 17.031 -4.094 -1.09 1 97.06 110 THR B N 1
ATOM 2499 C CA . THR B 1 110 ? 17.766 -3.518 -2.205 1 97.06 110 THR B CA 1
ATOM 2500 C C . THR B 1 110 ? 18.078 -2.047 -1.946 1 97.06 110 THR B C 1
ATOM 2502 O O . THR B 1 110 ? 17.219 -1.302 -1.461 1 97.06 110 THR B O 1
ATOM 2505 N N . SER B 1 111 ? 19.297 -1.601 -2.291 1 95.75 111 SER B N 1
ATOM 2506 C CA . SER B 1 111 ? 19.688 -0.209 -2.076 1 95.75 111 SER B CA 1
ATOM 2507 C C . SER B 1 111 ? 18.891 0.73 -2.979 1 95.75 111 SER B C 1
ATOM 2509 O O . SER B 1 111 ? 18.453 0.336 -4.059 1 95.75 111 SER B O 1
ATOM 2511 N N . LYS B 1 112 ? 18.734 1.955 -2.547 1 95.25 112 LYS B N 1
ATOM 2512 C CA . LYS B 1 112 ? 17.906 2.939 -3.229 1 95.25 112 LYS B CA 1
ATOM 2513 C C . LYS B 1 112 ? 18.375 3.176 -4.656 1 95.25 112 LYS B C 1
ATOM 2515 O O . LYS B 1 112 ? 17.594 3.135 -5.598 1 95.25 112 LYS B O 1
ATOM 2520 N N . PRO B 1 113 ? 19.719 3.338 -4.941 1 96.69 113 PRO B N 1
ATOM 2521 C CA . PRO B 1 113 ? 20.141 3.58 -6.316 1 96.69 113 PRO B CA 1
ATOM 2522 C C . PRO B 1 113 ? 19.844 2.404 -7.246 1 96.69 113 PRO B C 1
ATOM 2524 O O . PRO B 1 113 ? 19.438 2.605 -8.391 1 96.69 113 PRO B O 1
ATOM 2527 N N . VAL B 1 114 ? 20 1.221 -6.77 1 98 114 VAL B N 1
ATOM 2528 C CA . VAL B 1 114 ? 19.766 0.024 -7.574 1 98 114 VAL B CA 1
ATOM 2529 C C . VAL B 1 114 ? 18.266 -0.137 -7.844 1 98 114 VAL B C 1
ATOM 2531 O O . VAL B 1 114 ? 17.859 -0.42 -8.977 1 98 114 VAL B O 1
ATOM 2534 N N . ALA B 1 115 ? 17.453 0.04 -6.793 1 98.25 115 ALA B N 1
ATOM 2535 C CA . ALA B 1 115 ? 16 -0.079 -6.922 1 98.25 115 ALA B CA 1
ATOM 2536 C C . ALA B 1 115 ? 15.453 0.959 -7.898 1 98.25 115 ALA B C 1
ATOM 2538 O O . ALA B 1 115 ? 14.625 0.639 -8.75 1 98.25 115 ALA B O 1
ATOM 2539 N N . GLU B 1 116 ? 15.906 2.207 -7.793 1 98.06 116 GLU B N 1
ATOM 2540 C CA . GLU B 1 116 ? 15.398 3.293 -8.633 1 98.06 116 GLU B CA 1
ATOM 2541 C C . GLU B 1 116 ? 15.805 3.102 -10.086 1 98.06 116 GLU B C 1
ATOM 2543 O O . GLU B 1 116 ? 15.047 3.426 -11 1 98.06 116 GLU B O 1
ATOM 2548 N N . LYS B 1 117 ? 17 2.613 -10.297 1 98.5 117 LYS B N 1
ATOM 2549 C CA . LYS B 1 117 ? 17.438 2.338 -11.664 1 98.5 117 LYS B CA 1
ATOM 2550 C C . LYS B 1 117 ? 16.547 1.289 -12.328 1 98.5 117 LYS B C 1
ATOM 2552 O O . LYS B 1 117 ? 16.062 1.496 -13.438 1 98.5 117 LYS B O 1
ATOM 2557 N N . ARG B 1 118 ? 16.359 0.193 -11.633 1 98.44 118 ARG B N 1
ATOM 2558 C CA . ARG B 1 118 ? 15.508 -0.886 -12.141 1 98.44 118 ARG B CA 1
ATOM 2559 C C . ARG B 1 118 ? 14.086 -0.404 -12.367 1 98.44 118 ARG B C 1
ATOM 2561 O O . ARG B 1 118 ? 13.484 -0.692 -13.406 1 98.44 118 ARG B O 1
ATOM 2568 N N . ALA B 1 119 ? 13.539 0.3 -11.43 1 98.75 119 ALA B N 1
ATOM 2569 C CA . ALA B 1 119 ? 12.18 0.826 -11.523 1 98.75 119 ALA B CA 1
ATOM 2570 C C . ALA B 1 119 ? 12.039 1.789 -12.703 1 98.75 119 ALA B C 1
ATOM 2572 O O . ALA B 1 119 ? 11.039 1.764 -13.422 1 98.75 119 ALA B O 1
ATOM 2573 N N . THR B 1 120 ? 13.023 2.625 -12.844 1 98.69 120 THR B N 1
ATOM 2574 C CA . THR B 1 120 ? 13.023 3.578 -13.945 1 98.69 120 THR B CA 1
ATOM 2575 C C . THR B 1 120 ? 13.016 2.852 -15.289 1 98.69 120 THR B C 1
ATOM 2577 O O . THR B 1 120 ? 12.227 3.188 -16.172 1 98.69 120 THR B O 1
ATOM 2580 N N . GLU B 1 121 ? 13.836 1.866 -15.43 1 98.5 121 GLU B N 1
ATOM 2581 C CA . GLU B 1 121 ? 13.898 1.077 -16.656 1 98.5 121 GLU B CA 1
ATOM 2582 C C . GLU B 1 121 ? 12.555 0.417 -16.953 1 98.5 121 GLU B C 1
ATOM 2584 O O . GLU B 1 121 ? 12.102 0.411 -18.094 1 98.5 121 GLU B O 1
ATOM 2589 N N . LEU B 1 122 ? 11.938 -0.101 -15.953 1 98.25 122 LEU B N 1
ATOM 2590 C CA . LEU B 1 122 ? 10.648 -0.769 -16.109 1 98.25 122 LEU B CA 1
ATOM 2591 C C . LEU B 1 122 ? 9.57 0.223 -16.531 1 98.25 122 LEU B C 1
ATOM 2593 O O . LEU B 1 122 ? 8.773 -0.061 -17.438 1 98.25 122 LEU B O 1
ATOM 2597 N N . LEU B 1 123 ? 9.562 1.364 -15.859 1 98.56 123 LEU B N 1
ATOM 2598 C CA . LEU B 1 123 ? 8.562 2.375 -16.172 1 98.56 123 LEU B CA 1
ATOM 2599 C C . LEU B 1 123 ? 8.734 2.885 -17.594 1 98.56 123 LEU B C 1
ATOM 2601 O O . LEU B 1 123 ? 7.746 3.104 -18.312 1 98.56 123 LEU B O 1
ATOM 2605 N N . ILE B 1 124 ? 9.938 3.07 -18.031 1 98.25 124 ILE B N 1
ATOM 2606 C CA . ILE B 1 124 ? 10.219 3.49 -19.406 1 98.25 124 ILE B CA 1
ATOM 2607 C C . ILE B 1 124 ? 9.727 2.424 -20.375 1 98.25 124 ILE B C 1
ATOM 2609 O O . ILE B 1 124 ? 9.039 2.736 -21.359 1 98.25 124 ILE B O 1
ATOM 2613 N N . LYS B 1 125 ? 10.016 1.224 -20.125 1 96.19 125 LYS B N 1
ATOM 2614 C CA . LYS B 1 125 ? 9.602 0.111 -20.969 1 96.19 125 LYS B CA 1
ATOM 2615 C C . LYS B 1 125 ? 8.086 0.023 -21.078 1 96.19 125 LYS B C 1
ATOM 2617 O O . LYS B 1 125 ? 7.547 -0.384 -22.109 1 96.19 125 LYS B O 1
ATOM 2622 N N . LEU B 1 126 ? 7.441 0.425 -20.031 1 96.81 126 LEU B N 1
ATOM 2623 C CA . LEU B 1 126 ? 5.988 0.305 -19.984 1 96.81 126 LEU B CA 1
ATOM 2624 C C . LEU B 1 126 ? 5.324 1.592 -20.469 1 96.81 126 LEU B C 1
ATOM 2626 O O . LEU B 1 126 ? 4.117 1.777 -20.281 1 96.81 126 LEU B O 1
ATOM 2630 N N . GLY B 1 127 ? 6.047 2.504 -20.984 1 96.06 127 GLY B N 1
ATOM 2631 C CA . GLY B 1 127 ? 5.516 3.703 -21.609 1 96.06 127 GLY B CA 1
ATOM 2632 C C . GLY B 1 127 ? 5.246 4.824 -20.625 1 96.06 127 GLY B C 1
ATOM 2633 O O . GLY B 1 127 ? 4.434 5.711 -20.891 1 96.06 127 GLY B O 1
ATOM 2634 N N . LEU B 1 128 ? 5.965 4.742 -19.5 1 97.94 128 LEU B N 1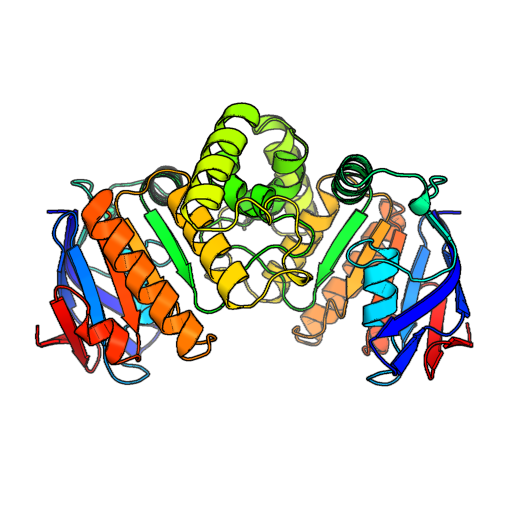
ATOM 2635 C CA . LEU B 1 128 ? 5.711 5.73 -18.453 1 97.94 128 LEU B CA 1
ATOM 2636 C C . LEU B 1 128 ? 6.973 6.535 -18.156 1 97.94 128 LEU B C 1
ATOM 2638 O O . LEU B 1 128 ? 7.152 7.008 -17.031 1 97.94 128 LEU B O 1
ATOM 2642 N N . GLY B 1 129 ? 7.816 6.648 -19.141 1 97.81 129 GLY B N 1
ATOM 2643 C CA . GLY B 1 129 ? 9.078 7.355 -18.953 1 97.81 129 GLY B CA 1
ATOM 2644 C C . GLY B 1 129 ? 8.891 8.805 -18.531 1 97.81 129 GLY B C 1
ATOM 2645 O O . GLY B 1 129 ? 9.703 9.352 -17.781 1 97.81 129 GLY B O 1
ATOM 2646 N N . GLU B 1 130 ? 7.867 9.398 -19.016 1 97.38 130 GLU B N 1
ATOM 2647 C CA . GLU B 1 130 ? 7.609 10.805 -18.719 1 97.38 130 GLU B CA 1
ATOM 2648 C C . GLU B 1 130 ? 6.742 10.961 -17.469 1 97.38 130 GLU B C 1
ATOM 2650 O O . GLU B 1 130 ? 6.34 12.07 -17.125 1 97.38 130 GLU B O 1
ATOM 2655 N N . ARG B 1 131 ? 6.434 9.844 -16.781 1 97.19 131 ARG B N 1
ATOM 2656 C CA . ARG B 1 131 ? 5.504 9.859 -15.648 1 97.19 131 ARG B CA 1
ATOM 2657 C C . ARG B 1 131 ? 6.195 9.422 -14.367 1 97.19 131 ARG B C 1
ATOM 2659 O O . ARG B 1 131 ? 5.539 9.188 -13.352 1 97.19 131 ARG B O 1
ATOM 2666 N N . LEU B 1 132 ? 7.492 9.383 -14.398 1 97.62 132 LEU B N 1
ATOM 2667 C CA . LEU B 1 132 ? 8.258 8.82 -13.289 1 97.62 132 LEU B CA 1
ATOM 2668 C C . LEU B 1 132 ? 7.902 9.508 -11.977 1 97.62 132 LEU B C 1
ATOM 2670 O O . LEU B 1 132 ? 7.797 8.859 -10.938 1 97.62 132 LEU B O 1
ATOM 2674 N N . HIS B 1 133 ? 7.691 10.805 -12.031 1 96.25 133 HIS B N 1
ATOM 2675 C CA . HIS B 1 133 ? 7.578 11.578 -10.805 1 96.25 133 HIS B CA 1
ATOM 2676 C C . HIS B 1 133 ? 6.148 12.07 -10.602 1 96.25 133 HIS B C 1
ATOM 2678 O O . HIS B 1 133 ? 5.898 12.922 -9.742 1 96.25 133 HIS B O 1
ATOM 2684 N N . HIS B 1 134 ? 5.238 11.578 -11.336 1 96.38 134 HIS B N 1
ATOM 2685 C CA . HIS B 1 134 ? 3.822 11.875 -11.148 1 96.38 134 HIS B CA 1
ATOM 2686 C C . HIS B 1 134 ? 3.229 11.039 -10.023 1 96.38 134 HIS B C 1
ATOM 2688 O O . HIS B 1 134 ? 3.578 9.867 -9.859 1 96.38 134 HIS B O 1
ATOM 2694 N N . LYS B 1 135 ? 2.414 11.672 -9.281 1 96 135 LYS B N 1
ATOM 2695 C CA . LYS B 1 135 ? 1.639 10.938 -8.289 1 96 135 LYS B CA 1
ATOM 2696 C C . LYS B 1 135 ? 0.401 10.305 -8.914 1 96 135 LYS B C 1
ATOM 2698 O O . LYS B 1 135 ? -0.009 10.68 -10.016 1 96 135 LYS B O 1
ATOM 2703 N N . PRO B 1 136 ? -0.17 9.297 -8.203 1 96.06 136 PRO B N 1
ATOM 2704 C CA . PRO B 1 136 ? -1.296 8.547 -8.766 1 96.06 136 PRO B CA 1
ATOM 2705 C C . PRO B 1 136 ? -2.432 9.453 -9.234 1 96.06 136 PRO B C 1
ATOM 2707 O O . PRO B 1 136 ? -3.02 9.219 -10.297 1 96.06 136 PRO B O 1
ATOM 2710 N N . ALA B 1 137 ? -2.701 10.547 -8.555 1 92.75 137 ALA B N 1
ATOM 2711 C CA . ALA B 1 137 ? -3.795 11.445 -8.906 1 92.75 137 ALA B CA 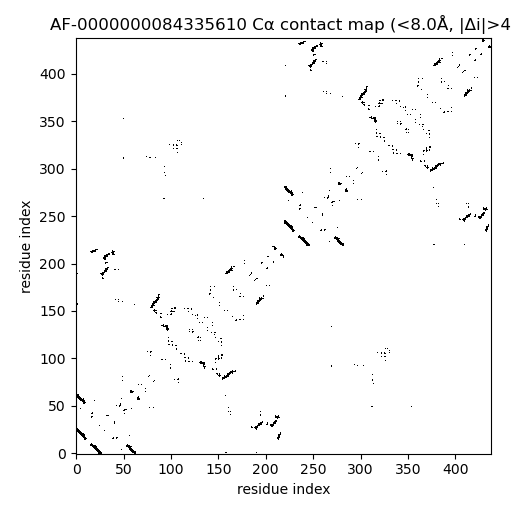1
ATOM 2712 C C . ALA B 1 137 ? -3.523 12.148 -10.234 1 92.75 137 ALA B C 1
ATOM 2714 O O . ALA B 1 137 ? -4.438 12.695 -10.852 1 92.75 137 ALA B O 1
ATOM 2715 N N . GLN B 1 138 ? -2.34 12.133 -10.664 1 94.5 138 GLN B N 1
ATOM 2716 C CA . GLN B 1 138 ? -1.93 12.805 -11.891 1 94.5 138 GLN B CA 1
ATOM 2717 C C . GLN B 1 138 ? -1.831 11.812 -13.047 1 94.5 138 GLN B C 1
ATOM 2719 O O . GLN B 1 138 ? -1.385 12.172 -14.141 1 94.5 138 GLN B O 1
ATOM 2724 N N . LEU B 1 139 ? -2.191 10.57 -12.812 1 96.38 139 LEU B N 1
ATOM 2725 C CA . LEU B 1 139 ? -2.121 9.508 -13.805 1 96.38 139 LEU B CA 1
ATOM 2726 C C . LEU B 1 139 ? -3.52 9.039 -14.203 1 96.38 139 LEU B C 1
ATOM 2728 O O . LEU B 1 139 ? -4.438 9.039 -13.375 1 96.38 139 LEU B O 1
ATOM 2732 N N . SER B 1 140 ? -3.629 8.672 -15.5 1 95.62 140 SER B N 1
ATOM 2733 C CA . SER B 1 140 ? -4.871 8.031 -15.914 1 95.62 140 SER B CA 1
ATOM 2734 C C . SER B 1 140 ? -5 6.637 -15.305 1 95.62 140 SER B C 1
ATOM 2736 O O . SER B 1 140 ? -4.027 6.09 -14.773 1 95.62 140 SER B O 1
ATOM 2738 N N . GLY B 1 141 ? -6.199 6.086 -15.352 1 95.25 141 GLY B N 1
ATOM 2739 C CA . GLY B 1 141 ? -6.414 4.73 -14.859 1 95.25 141 GLY B CA 1
ATOM 2740 C C . GLY B 1 141 ? -5.48 3.717 -15.492 1 95.25 141 GLY B C 1
ATOM 2741 O O . GLY B 1 141 ? -4.926 2.857 -14.805 1 95.25 141 GLY B O 1
ATOM 2742 N N . GLY B 1 142 ? -5.359 3.822 -16.781 1 95.94 142 GLY B N 1
ATOM 2743 C CA . GLY B 1 142 ? -4.457 2.934 -17.484 1 95.94 142 GLY B CA 1
ATOM 2744 C C . GLY B 1 142 ? -3.008 3.092 -17.062 1 95.94 142 GLY B C 1
ATOM 2745 O O . GLY B 1 142 ? -2.277 2.105 -16.953 1 95.94 142 GLY B O 1
ATOM 2746 N N . GLU B 1 143 ? -2.6 4.355 -16.875 1 97.5 143 GLU B N 1
ATOM 2747 C CA . GLU B 1 143 ? -1.239 4.621 -16.406 1 97.5 143 GLU B CA 1
ATOM 2748 C C . GLU B 1 143 ? -1.008 4.059 -15.016 1 97.5 143 GLU B C 1
ATOM 2750 O O . GLU B 1 143 ? 0.047 3.486 -14.734 1 97.5 143 GLU B O 1
ATOM 2755 N N . GLN B 1 144 ? -2.012 4.219 -14.141 1 97.88 144 GLN B N 1
ATOM 2756 C CA . GLN B 1 144 ? -1.907 3.676 -12.789 1 97.88 144 GLN B CA 1
ATOM 2757 C C . GLN B 1 144 ? -1.746 2.158 -12.82 1 97.88 144 GLN B C 1
ATOM 2759 O O . GLN B 1 144 ? -0.949 1.599 -12.062 1 97.88 144 GLN B O 1
ATOM 2764 N N . GLN B 1 145 ? -2.477 1.518 -13.68 1 97.44 145 GLN B N 1
ATOM 2765 C CA . GLN B 1 145 ? -2.387 0.066 -13.797 1 97.44 145 GLN B CA 1
ATOM 2766 C C . GLN B 1 145 ? -1.005 -0.361 -14.281 1 97.44 145 GLN B C 1
ATOM 2768 O O . GLN B 1 145 ? -0.465 -1.372 -13.828 1 97.44 145 GLN B O 1
ATOM 2773 N N . ARG B 1 146 ? -0.456 0.365 -15.219 1 97.56 146 ARG B N 1
ATOM 2774 C CA . ARG B 1 146 ? 0.879 0.044 -15.711 1 97.56 146 ARG B CA 1
ATOM 2775 C C . ARG B 1 146 ? 1.928 0.24 -14.625 1 97.56 146 ARG B C 1
ATOM 2777 O O . ARG B 1 146 ? 2.916 -0.495 -14.562 1 97.56 146 ARG B O 1
ATOM 2784 N N . VAL B 1 147 ? 1.734 1.261 -13.734 1 98.56 147 VAL B N 1
ATOM 2785 C CA . VAL B 1 147 ? 2.611 1.427 -12.586 1 98.56 147 VAL B CA 1
ATOM 2786 C C . VAL B 1 147 ? 2.521 0.195 -11.688 1 98.56 147 VAL B C 1
ATOM 2788 O O . VAL B 1 147 ? 3.541 -0.299 -11.195 1 98.56 147 VAL B O 1
ATOM 2791 N N . ALA B 1 148 ? 1.281 -0.316 -11.492 1 98.31 148 ALA B N 1
ATOM 2792 C CA . ALA B 1 148 ? 1.081 -1.516 -10.688 1 98.31 148 ALA B CA 1
ATOM 2793 C C . ALA B 1 148 ? 1.774 -2.723 -11.312 1 98.31 148 ALA B C 1
ATOM 2795 O O . ALA B 1 148 ? 2.324 -3.568 -10.602 1 98.31 148 ALA B O 1
ATOM 2796 N N . VAL B 1 149 ? 1.768 -2.812 -12.602 1 98.31 149 VAL B N 1
ATOM 2797 C CA . VAL B 1 149 ? 2.457 -3.887 -13.305 1 98.31 149 VAL B CA 1
ATOM 2798 C C . VAL B 1 149 ? 3.963 -3.766 -13.086 1 98.31 149 VAL B C 1
ATOM 2800 O O . VAL B 1 149 ? 4.641 -4.758 -12.805 1 98.31 149 VAL B O 1
ATOM 2803 N N . ALA B 1 150 ? 4.469 -2.533 -13.211 1 98.62 150 ALA B N 1
ATOM 2804 C CA . ALA B 1 150 ? 5.891 -2.303 -12.969 1 98.62 150 ALA B CA 1
ATOM 2805 C C . ALA B 1 150 ? 6.281 -2.715 -11.555 1 98.62 150 ALA B C 1
ATOM 2807 O O . ALA B 1 150 ? 7.336 -3.32 -11.352 1 98.62 150 ALA B O 1
ATOM 2808 N N . ARG B 1 151 ? 5.469 -2.381 -10.625 1 98.69 151 ARG B N 1
ATOM 2809 C CA . ARG B 1 151 ? 5.73 -2.736 -9.234 1 98.69 151 ARG B CA 1
ATOM 2810 C C . ARG B 1 151 ? 5.809 -4.25 -9.062 1 98.69 151 ARG B C 1
ATOM 2812 O O . ARG B 1 151 ? 6.66 -4.754 -8.328 1 98.69 151 ARG B O 1
ATOM 2819 N N . ALA B 1 152 ? 4.922 -4.941 -9.734 1 98.5 152 ALA B N 1
ATOM 2820 C CA . ALA B 1 152 ? 4.887 -6.398 -9.656 1 98.5 152 ALA B CA 1
ATOM 2821 C C . ALA B 1 152 ? 6.156 -7.012 -10.242 1 98.5 152 ALA B C 1
ATOM 2823 O O . ALA B 1 152 ? 6.551 -8.117 -9.867 1 98.5 152 ALA B O 1
ATOM 2824 N N . LEU B 1 153 ? 6.875 -6.289 -11.094 1 98.56 153 LEU B N 1
ATOM 2825 C CA . LEU B 1 153 ? 7.977 -6.836 -11.875 1 98.56 153 LEU B CA 1
ATOM 2826 C C . LEU B 1 153 ? 9.32 -6.453 -11.266 1 98.56 153 LEU B C 1
ATOM 2828 O O . LEU B 1 153 ? 10.352 -7.016 -11.633 1 98.56 153 LEU B O 1
ATOM 2832 N N . VAL B 1 154 ? 9.336 -5.559 -10.336 1 98.69 154 VAL B N 1
ATOM 2833 C CA . VAL B 1 154 ? 10.555 -4.848 -9.961 1 98.69 154 VAL B CA 1
ATOM 2834 C C . VAL B 1 154 ? 11.578 -5.832 -9.398 1 98.69 154 VAL B C 1
ATOM 2836 O O . VAL B 1 154 ? 12.781 -5.648 -9.562 1 98.69 154 VAL B O 1
ATOM 2839 N N . ASN B 1 155 ? 11.117 -6.898 -8.766 1 98.38 155 ASN B N 1
ATOM 2840 C CA . ASN B 1 155 ? 12.039 -7.871 -8.188 1 98.38 155 ASN B CA 1
ATOM 2841 C C . ASN B 1 155 ? 12.227 -9.078 -9.102 1 98.38 155 ASN B C 1
ATOM 2843 O O . ASN B 1 155 ? 12.664 -10.141 -8.656 1 98.38 155 ASN B O 1
ATOM 2847 N N . SER B 1 156 ? 11.805 -8.93 -10.391 1 97.69 156 SER B N 1
ATOM 2848 C CA . SER B 1 156 ? 11.961 -9.977 -11.398 1 97.69 156 SER B CA 1
ATOM 2849 C C . SER B 1 156 ? 11.352 -11.297 -10.93 1 97.69 156 SER B C 1
ATOM 2851 O O . SER B 1 156 ? 12.039 -12.32 -10.883 1 97.69 156 SER B O 1
ATOM 2853 N N . PRO B 1 157 ? 10.07 -11.312 -10.648 1 98.31 157 PRO B N 1
ATOM 2854 C CA . PRO B 1 157 ? 9.398 -12.5 -10.109 1 98.31 157 PRO B CA 1
ATOM 2855 C C . PRO B 1 157 ? 9.344 -13.648 -11.109 1 98.31 157 PRO B C 1
ATOM 2857 O O . PRO B 1 157 ? 9.398 -13.422 -12.32 1 98.31 157 PRO B O 1
ATOM 2860 N N . ALA B 1 158 ? 9.227 -14.836 -10.586 1 97.44 158 ALA B N 1
ATOM 2861 C CA . ALA B 1 158 ? 9.039 -16.016 -11.422 1 97.44 158 ALA B CA 1
ATOM 2862 C C . ALA B 1 158 ? 7.605 -16.094 -11.945 1 97.44 158 ALA B C 1
ATOM 2864 O O . ALA B 1 158 ? 7.367 -16.609 -13.047 1 97.44 158 ALA B O 1
ATOM 2865 N N . LEU B 1 159 ? 6.719 -15.625 -11.117 1 98.38 159 LEU B N 1
ATOM 2866 C CA . LEU B 1 159 ? 5.293 -15.773 -11.391 1 98.38 159 LEU B CA 1
ATOM 2867 C C . LEU B 1 159 ? 4.52 -14.547 -10.93 1 98.38 159 LEU B C 1
ATOM 2869 O O . LEU B 1 159 ? 4.785 -14.008 -9.852 1 98.38 159 LEU B O 1
ATOM 2873 N N . ILE B 1 160 ? 3.605 -14.07 -11.781 1 98.62 160 ILE B N 1
ATOM 2874 C CA . ILE B 1 160 ? 2.732 -12.961 -11.422 1 98.62 160 ILE B CA 1
ATOM 2875 C C . ILE B 1 160 ? 1.291 -13.453 -11.312 1 98.62 160 ILE B C 1
ATOM 2877 O O . ILE B 1 160 ? 0.787 -14.125 -12.219 1 98.62 160 ILE B O 1
ATOM 2881 N N . PHE B 1 161 ? 0.653 -13.148 -10.195 1 98.62 161 PHE B N 1
ATOM 2882 C CA . PHE B 1 161 ? -0.773 -13.375 -10 1 98.62 161 PHE B CA 1
ATOM 2883 C C . PHE B 1 161 ? -1.563 -12.094 -10.227 1 98.62 161 PHE B C 1
ATOM 2885 O O . PHE B 1 161 ? -1.202 -11.031 -9.711 1 98.62 161 PHE B O 1
ATOM 2892 N N . ALA B 1 162 ? -2.561 -12.195 -11.016 1 98.31 162 ALA B N 1
ATOM 2893 C CA . ALA B 1 162 ? -3.396 -11.023 -11.273 1 98.31 162 ALA B CA 1
ATOM 2894 C C . ALA B 1 162 ? -4.867 -11.328 -10.992 1 98.31 162 ALA B C 1
ATOM 2896 O O . ALA B 1 162 ? -5.387 -12.352 -11.438 1 98.31 162 ALA B O 1
ATOM 2897 N N . ASP B 1 163 ? -5.512 -10.547 -10.195 1 97.19 163 ASP B N 1
ATOM 2898 C CA . ASP B 1 163 ? -6.934 -10.656 -9.883 1 97.19 163 ASP B CA 1
ATOM 2899 C C . ASP B 1 163 ? -7.73 -9.531 -10.531 1 97.19 163 ASP B C 1
ATOM 2901 O O . ASP B 1 163 ? -7.75 -8.406 -10.031 1 97.19 163 ASP B O 1
ATOM 2905 N N . GLU B 1 164 ? -8.367 -9.828 -11.602 1 96.94 164 GLU B N 1
ATOM 2906 C CA . GLU B 1 164 ? -9.164 -8.891 -12.391 1 96.94 164 GLU B CA 1
ATOM 2907 C C . GLU B 1 164 ? -8.375 -7.633 -12.734 1 96.94 164 GLU B C 1
ATOM 2909 O O . GLU B 1 164 ? -8.828 -6.52 -12.461 1 96.94 164 GLU B O 1
ATOM 2914 N N . PRO B 1 165 ? -7.277 -7.789 -13.469 1 97.06 165 PRO B N 1
ATOM 2915 C CA . PRO B 1 165 ? -6.344 -6.676 -13.633 1 97.06 165 PRO B CA 1
ATOM 2916 C C . PRO B 1 165 ? -6.902 -5.562 -14.516 1 97.06 165 PRO B C 1
ATOM 2918 O O . PRO B 1 165 ? -6.438 -4.422 -14.445 1 97.06 165 PRO B O 1
ATOM 2921 N N . SER B 1 166 ? -7.859 -5.848 -15.367 1 96.19 166 SER B N 1
ATOM 2922 C CA . SER B 1 166 ? -8.391 -4.824 -16.266 1 96.19 166 SER B CA 1
ATOM 2923 C C . SER B 1 166 ? -9.82 -4.453 -15.883 1 96.19 166 SER B C 1
ATOM 2925 O O . SER B 1 166 ? -10.531 -3.82 -16.672 1 96.19 166 SER B O 1
ATOM 2927 N N . GLY B 1 167 ? -10.25 -4.863 -14.711 1 92.94 167 GLY B N 1
ATOM 2928 C CA . GLY B 1 167 ? -11.641 -4.707 -14.312 1 92.94 167 GLY B CA 1
ATOM 2929 C C . GLY B 1 167 ? -12.078 -3.254 -14.234 1 92.94 167 GLY B C 1
ATOM 2930 O O . GLY B 1 167 ? -13.25 -2.941 -14.438 1 92.94 167 GLY B O 1
ATOM 2931 N N . ASN B 1 168 ? -11.242 -2.361 -13.977 1 91.5 168 ASN B N 1
ATOM 2932 C CA . ASN B 1 168 ? -11.594 -0.958 -13.789 1 91.5 168 ASN B CA 1
ATOM 2933 C C . ASN B 1 168 ? -11.172 -0.114 -14.992 1 91.5 168 ASN B C 1
ATOM 2935 O O . ASN B 1 168 ? -11.203 1.116 -14.93 1 91.5 168 ASN B O 1
ATOM 2939 N N . LEU B 1 169 ? -10.797 -0.746 -16.047 1 95.12 169 LEU B N 1
ATOM 2940 C CA . LEU B 1 169 ? -10.281 -0.013 -17.203 1 95.12 169 LEU B CA 1
ATOM 2941 C C . LEU B 1 169 ? -11.32 0.048 -18.312 1 95.12 169 LEU B C 1
ATOM 2943 O O . LEU B 1 169 ? -12.133 -0.864 -18.453 1 95.12 169 LEU B O 1
ATOM 2947 N N . ASP B 1 170 ? -11.227 1.141 -19.062 1 94.56 170 ASP B N 1
ATOM 2948 C CA . ASP B 1 170 ? -12.016 1.165 -20.297 1 94.56 170 ASP B CA 1
ATOM 2949 C C . ASP B 1 170 ? -11.453 0.192 -21.328 1 94.56 170 ASP B C 1
ATOM 2951 O O . ASP B 1 170 ? -10.391 -0.394 -21.125 1 94.56 170 ASP B O 1
ATOM 2955 N N . SER B 1 171 ? -12.242 -0.011 -22.391 1 94.44 171 SER B N 1
ATOM 2956 C CA . SER B 1 171 ? -11.922 -1.047 -23.375 1 94.44 171 SER B CA 1
ATOM 2957 C C . SER B 1 171 ? -10.555 -0.814 -24 1 94.44 171 SER B C 1
ATOM 2959 O O . SER B 1 171 ? -9.781 -1.757 -24.172 1 94.44 171 SER B O 1
ATOM 2961 N N . ALA B 1 172 ? -10.281 0.386 -24.297 1 95.06 172 ALA B N 1
ATOM 2962 C CA . ALA B 1 172 ? -9.008 0.688 -24.953 1 95.06 172 ALA B CA 1
ATOM 2963 C C . ALA B 1 172 ? -7.832 0.399 -24.031 1 95.06 172 ALA B C 1
ATOM 2965 O O . ALA B 1 172 ? -6.863 -0.25 -24.438 1 95.06 172 ALA B O 1
ATOM 2966 N N . ASN B 1 173 ? -7.906 0.827 -22.859 1 94.88 173 ASN B N 1
ATOM 2967 C CA . ASN B 1 173 ? -6.855 0.607 -21.859 1 94.88 173 ASN B CA 1
ATOM 2968 C C . ASN B 1 173 ? -6.742 -0.867 -21.484 1 94.88 173 ASN B C 1
ATOM 2970 O O . ASN B 1 173 ? -5.645 -1.364 -21.234 1 94.88 173 ASN B O 1
ATOM 2974 N N . ALA B 1 174 ? -7.848 -1.453 -21.438 1 96.44 174 ALA B N 1
ATOM 2975 C CA . ALA B 1 174 ? -7.84 -2.885 -21.156 1 96.44 174 ALA B CA 1
ATOM 2976 C C . ALA B 1 174 ? -7.09 -3.656 -22.234 1 96.44 174 ALA B C 1
ATOM 2978 O O . ALA B 1 174 ? -6.273 -4.527 -21.938 1 96.44 174 ALA B O 1
ATOM 2979 N N . ARG B 1 175 ? -7.359 -3.373 -23.438 1 95.94 175 ARG B N 1
ATOM 2980 C CA . ARG B 1 175 ? -6.688 -4.031 -24.547 1 95.94 175 ARG B CA 1
ATOM 2981 C C . ARG B 1 175 ? -5.18 -3.797 -24.5 1 95.94 175 ARG B C 1
ATOM 2983 O O . ARG B 1 175 ? -4.398 -4.719 -24.734 1 95.94 175 ARG B O 1
ATOM 2990 N N . GLU B 1 176 ? -4.855 -2.568 -24.156 1 96.31 176 GLU B N 1
ATOM 2991 C CA . GLU B 1 176 ? -3.438 -2.242 -24.062 1 96.31 176 GLU B CA 1
ATOM 2992 C C . GLU B 1 176 ? -2.76 -3.053 -22.953 1 96.31 176 GLU B C 1
ATOM 2994 O O . GLU B 1 176 ? -1.633 -3.52 -23.125 1 96.31 176 GLU B O 1
ATOM 2999 N N . LEU B 1 177 ? -3.422 -3.141 -21.906 1 96.38 177 LEU B N 1
ATOM 3000 C CA . LEU B 1 177 ? -2.885 -3.924 -20.797 1 96.38 177 LEU B CA 1
ATOM 3001 C C . LEU B 1 177 ? -2.725 -5.387 -21.188 1 96.38 177 LEU B C 1
ATOM 3003 O O . LEU B 1 177 ? -1.72 -6.02 -20.859 1 96.38 177 LEU B O 1
ATOM 3007 N N . HIS B 1 178 ? -3.725 -5.938 -21.875 1 97.25 178 HIS B N 1
ATOM 3008 C CA . HIS B 1 178 ? -3.666 -7.328 -22.312 1 97.25 178 HIS B CA 1
ATOM 3009 C C . HIS B 1 178 ? -2.486 -7.559 -23.25 1 97.25 178 HIS B C 1
ATOM 3011 O O . HIS B 1 178 ? -1.76 -8.547 -23.109 1 97.25 178 HIS B O 1
ATOM 3017 N N . GLU B 1 179 ? -2.297 -6.656 -24.109 1 97.06 179 GLU B N 1
ATOM 3018 C CA . GLU B 1 179 ? -1.163 -6.738 -25.016 1 97.06 179 GLU B CA 1
ATOM 3019 C C . GLU B 1 179 ? 0.162 -6.672 -24.266 1 97.06 179 GLU B C 1
ATOM 3021 O O . GLU B 1 179 ? 1.136 -7.32 -24.656 1 97.06 179 GLU B O 1
ATOM 3026 N N . LEU B 1 180 ? 0.112 -5.836 -23.297 1 97.06 180 LEU B N 1
ATOM 3027 C CA . LEU B 1 180 ? 1.306 -5.719 -22.469 1 97.06 180 LEU B CA 1
ATOM 3028 C C . LEU B 1 180 ? 1.652 -7.055 -21.828 1 97.06 180 LEU B C 1
ATOM 3030 O O . LEU B 1 180 ? 2.826 -7.43 -21.75 1 97.06 180 LEU B O 1
ATOM 3034 N N . PHE B 1 181 ? 0.686 -7.781 -21.344 1 97.81 181 PHE B N 1
ATOM 3035 C CA . PHE B 1 181 ? 0.92 -9.086 -20.734 1 97.81 181 PHE B CA 1
ATOM 3036 C C . PHE B 1 181 ? 1.54 -10.047 -21.75 1 97.81 181 PHE B C 1
ATOM 3038 O O . PHE B 1 181 ? 2.48 -10.773 -21.422 1 97.81 181 PHE B O 1
ATOM 3045 N N . LEU B 1 182 ? 1.033 -10.023 -22.906 1 97.94 182 LEU B N 1
ATOM 3046 C CA . LEU B 1 182 ? 1.562 -10.883 -23.969 1 97.94 182 LEU B CA 1
ATOM 3047 C C . LEU B 1 182 ? 3.012 -10.523 -24.281 1 97.94 182 LEU B C 1
ATOM 3049 O O . LEU B 1 182 ? 3.846 -11.406 -24.484 1 97.94 182 LEU B O 1
ATOM 3053 N N . GLN B 1 183 ? 3.256 -9.242 -24.328 1 97.25 183 GLN B N 1
ATOM 3054 C CA . GLN B 1 183 ? 4.613 -8.781 -24.609 1 97.25 183 GLN B CA 1
ATOM 3055 C C . GLN B 1 183 ? 5.582 -9.242 -23.531 1 97.25 183 GLN B C 1
ATOM 3057 O O . GLN B 1 183 ? 6.688 -9.695 -23.828 1 97.25 183 GLN B O 1
ATOM 3062 N N . LEU B 1 184 ? 5.152 -9.102 -22.297 1 97.44 184 LEU B N 1
ATOM 3063 C CA . LEU B 1 184 ? 6.004 -9.516 -21.188 1 97.44 184 LEU B CA 1
ATOM 3064 C C . LEU B 1 184 ? 6.258 -11.016 -21.219 1 97.44 184 LEU B C 1
ATOM 3066 O O . LEU B 1 184 ? 7.363 -11.469 -20.922 1 97.44 184 LEU B O 1
ATOM 3070 N N . ARG B 1 185 ? 5.281 -11.766 -21.594 1 97.12 185 ARG B N 1
ATOM 3071 C CA . ARG B 1 185 ? 5.438 -13.211 -21.766 1 97.12 185 ARG B CA 1
ATOM 3072 C C . ARG B 1 185 ? 6.398 -13.531 -22.906 1 97.12 185 ARG B C 1
ATOM 3074 O O . ARG B 1 185 ? 7.359 -14.281 -22.719 1 97.12 185 ARG B O 1
ATOM 3081 N N . ASP B 1 186 ? 6.203 -12.906 -24 1 97.06 186 ASP B N 1
ATOM 3082 C CA . ASP B 1 186 ? 6.941 -13.242 -25.203 1 97.06 186 ASP B CA 1
ATOM 3083 C C . ASP B 1 186 ? 8.391 -12.758 -25.125 1 97.06 186 ASP B C 1
ATOM 3085 O O . ASP B 1 186 ? 9.305 -13.453 -25.562 1 97.06 186 ASP B O 1
ATOM 3089 N N . GLU B 1 187 ? 8.586 -11.617 -24.5 1 94.62 187 GLU B N 1
ATOM 3090 C CA . GLU B 1 187 ? 9.906 -11.008 -24.516 1 94.62 187 GLU B CA 1
ATOM 3091 C C . GLU B 1 187 ? 10.711 -11.383 -23.281 1 94.62 187 GLU B C 1
ATOM 3093 O O . GLU B 1 187 ? 11.93 -11.516 -23.344 1 94.62 187 GLU B O 1
ATOM 3098 N N . PHE B 1 188 ? 9.969 -11.609 -22.188 1 93.75 188 PHE B N 1
ATOM 3099 C CA . PHE B 1 188 ? 10.688 -11.828 -20.938 1 93.75 188 PHE B CA 1
ATOM 3100 C C . PHE B 1 188 ? 10.367 -13.195 -20.344 1 93.75 188 PHE B C 1
ATOM 3102 O O . PHE B 1 188 ? 10.883 -13.562 -19.297 1 93.75 188 PHE B O 1
ATOM 3109 N N . ASN B 1 189 ? 9.617 -13.938 -21.031 1 97.25 189 ASN B N 1
ATOM 3110 C CA . ASN B 1 189 ? 9.203 -15.258 -20.578 1 97.25 189 ASN B CA 1
ATOM 3111 C C . ASN B 1 189 ? 8.516 -15.203 -19.219 1 97.25 189 ASN B C 1
ATOM 3113 O O . ASN B 1 189 ? 8.695 -16.094 -18.391 1 97.25 189 ASN B O 1
ATOM 3117 N N . GLN B 1 190 ? 7.82 -14.148 -19 1 98.06 190 GLN B N 1
ATOM 3118 C CA . GLN B 1 190 ? 7.125 -13.961 -17.734 1 98.06 190 GLN B CA 1
ATOM 3119 C C . GLN B 1 190 ? 5.906 -14.867 -17.625 1 98.06 190 GLN B C 1
ATOM 3121 O O . GLN B 1 190 ? 5.145 -15 -18.594 1 98.06 190 GLN B O 1
ATOM 3126 N N . THR B 1 191 ? 5.754 -15.539 -16.531 1 98.69 191 THR B N 1
ATOM 3127 C CA . THR B 1 191 ? 4.621 -16.422 -16.281 1 98.69 191 THR B CA 1
ATOM 3128 C C . THR B 1 191 ? 3.5 -15.672 -15.562 1 98.69 191 THR B C 1
ATOM 3130 O O . THR B 1 191 ? 3.758 -14.891 -14.641 1 98.69 191 THR B O 1
ATOM 3133 N N . PHE B 1 192 ? 2.199 -15.914 -16.016 1 98.69 192 PHE B N 1
ATOM 3134 C CA . PHE B 1 192 ? 1.054 -15.25 -15.398 1 98.69 192 PHE B CA 1
ATOM 3135 C C . PHE B 1 192 ? -0.034 -16.25 -15.047 1 98.69 192 PHE B C 1
ATOM 3137 O O . PHE B 1 192 ? -0.281 -17.203 -15.805 1 98.69 192 PHE B O 1
ATOM 3144 N N . ILE B 1 193 ? -0.643 -16.094 -13.93 1 98.75 193 ILE B N 1
ATOM 3145 C CA . ILE B 1 193 ? -1.944 -16.656 -13.594 1 98.75 193 ILE B CA 1
ATOM 3146 C C . ILE B 1 193 ? -2.945 -15.539 -13.328 1 98.75 193 ILE B C 1
ATOM 3148 O O . ILE B 1 193 ? -2.758 -14.734 -12.414 1 98.75 193 ILE B O 1
ATOM 3152 N N . ILE B 1 194 ? -4.031 -15.547 -14.109 1 98.5 194 ILE B N 1
ATOM 3153 C CA . ILE B 1 194 ? -4.953 -14.414 -14.094 1 98.5 194 ILE B CA 1
ATOM 3154 C C . ILE B 1 194 ? -6.371 -14.906 -13.836 1 98.5 194 ILE B C 1
ATOM 3156 O O . ILE B 1 194 ? -6.855 -15.812 -14.516 1 98.5 194 ILE B O 1
ATOM 3160 N N . VAL B 1 195 ? -6.961 -14.383 -12.805 1 97.81 195 VAL B N 1
ATOM 3161 C CA . VAL B 1 195 ? -8.398 -14.555 -12.617 1 97.81 195 VAL B CA 1
ATOM 3162 C C . VAL B 1 195 ? -9.141 -13.398 -13.281 1 97.81 195 VAL B C 1
ATOM 3164 O O . VAL B 1 195 ? -8.844 -12.234 -13.039 1 97.81 195 VAL B O 1
ATOM 3167 N N . THR B 1 196 ? -10.133 -13.727 -14.188 1 97.31 196 THR B N 1
ATOM 3168 C CA . THR B 1 196 ? -10.797 -12.641 -14.898 1 97.31 196 THR B CA 1
ATOM 3169 C C . THR B 1 196 ? -12.164 -13.078 -15.398 1 97.31 196 THR B C 1
ATOM 3171 O O . THR B 1 196 ? -12.398 -14.258 -15.641 1 97.31 196 THR B O 1
ATOM 3174 N N . HIS B 1 197 ? -12.977 -12.148 -15.453 1 94.62 197 HIS B N 1
ATOM 3175 C CA . HIS B 1 197 ? -14.242 -12.336 -16.156 1 94.62 197 HIS B CA 1
ATOM 3176 C C . HIS B 1 197 ? -14.195 -11.742 -17.562 1 94.62 197 HIS B C 1
ATOM 3178 O O . HIS B 1 197 ? -15.164 -11.844 -18.312 1 94.62 197 HIS B O 1
ATOM 3184 N N . ASN B 1 198 ? -13.125 -11.164 -17.875 1 94.12 198 ASN B N 1
ATOM 3185 C CA . ASN B 1 198 ? -12.961 -10.562 -19.203 1 94.12 198 ASN B CA 1
ATOM 3186 C C . ASN B 1 198 ? -12.664 -11.609 -20.266 1 94.12 198 ASN B C 1
ATOM 3188 O O . ASN B 1 198 ? -11.57 -12.172 -20.312 1 94.12 198 ASN B O 1
ATOM 3192 N N . GLU B 1 199 ? -13.531 -11.703 -21.188 1 93.56 199 GLU B N 1
ATOM 3193 C CA . GLU B 1 199 ? -13.445 -12.766 -22.188 1 93.56 199 GLU B CA 1
ATOM 3194 C C . GLU B 1 199 ? -12.281 -12.523 -23.141 1 93.56 199 GLU B C 1
ATOM 3196 O O . GLU B 1 199 ? -11.648 -13.477 -23.609 1 93.56 199 GLU B O 1
ATOM 3201 N N . ASP B 1 200 ? -12.062 -11.312 -23.469 1 95 200 ASP B N 1
ATOM 3202 C CA . ASP B 1 200 ? -10.953 -11 -24.375 1 95 200 ASP B CA 1
ATOM 3203 C C . ASP B 1 200 ? -9.617 -11.445 -23.781 1 95 200 ASP B C 1
ATOM 3205 O O . ASP B 1 200 ? -8.812 -12.078 -24.453 1 95 200 ASP B O 1
ATOM 3209 N N . LEU B 1 201 ? -9.477 -11.047 -22.531 1 95.44 201 LEU B N 1
ATOM 3210 C CA . LEU B 1 201 ? -8.242 -11.438 -21.859 1 95.44 201 LEU B CA 1
ATOM 3211 C C . LEU B 1 201 ? -8.148 -12.953 -21.719 1 95.44 201 LEU B C 1
ATOM 3213 O O . LEU B 1 201 ? -7.082 -13.531 -21.938 1 95.44 201 LEU B O 1
ATOM 3217 N N . ALA B 1 202 ? -9.18 -13.602 -21.359 1 96.62 202 ALA B N 1
ATOM 3218 C CA . ALA B 1 202 ? -9.211 -15.055 -21.219 1 96.62 202 ALA B CA 1
ATOM 3219 C C . ALA B 1 202 ? -8.875 -15.742 -22.531 1 96.62 202 ALA B C 1
ATOM 3221 O O . ALA B 1 202 ? -8.117 -16.719 -22.562 1 96.62 202 ALA B O 1
ATOM 3222 N N . ASN B 1 203 ? -9.391 -15.211 -23.562 1 96.25 203 ASN B N 1
ATOM 3223 C CA . ASN B 1 203 ? -9.211 -15.812 -24.875 1 96.25 203 ASN B CA 1
ATOM 3224 C C . ASN B 1 203 ? -7.801 -15.578 -25.422 1 96.25 203 ASN B C 1
ATOM 3226 O O . ASN B 1 203 ? -7.309 -16.344 -26.25 1 96.25 203 ASN B O 1
ATOM 3230 N N . LEU B 1 204 ? -7.148 -14.516 -24.984 1 95.75 204 LEU B N 1
ATOM 3231 C CA . LEU B 1 204 ? -5.797 -14.195 -25.422 1 95.75 204 LEU B CA 1
ATOM 3232 C C . LEU B 1 204 ? -4.766 -15.023 -24.672 1 95.75 204 LEU B C 1
ATOM 3234 O O . LEU B 1 204 ? -3.605 -15.109 -25.078 1 95.75 204 LEU B O 1
ATOM 3238 N N . SER B 1 205 ? -5.18 -15.602 -23.578 1 97.31 205 SER B N 1
ATOM 3239 C CA . SER B 1 205 ? -4.262 -16.375 -22.734 1 97.31 205 SER B CA 1
ATOM 3240 C C . SER B 1 205 ? -3.861 -17.672 -23.406 1 97.31 205 SER B C 1
ATOM 3242 O O . SER B 1 205 ? -4.551 -18.156 -24.312 1 97.31 205 SER B O 1
ATOM 3244 N N . ASP B 1 206 ? -2.738 -18.234 -23 1 98 206 ASP B N 1
ATOM 3245 C CA . ASP B 1 206 ? -2.277 -19.5 -23.562 1 98 206 ASP B CA 1
ATOM 3246 C C . ASP B 1 206 ? -3.238 -20.641 -23.219 1 98 206 ASP B C 1
ATOM 3248 O O . ASP B 1 206 ? -3.402 -21.562 -24.016 1 98 206 ASP B O 1
ATOM 3252 N N . ARG B 1 207 ? -3.705 -20.594 -22.078 1 97.38 207 ARG B N 1
ATOM 3253 C CA . ARG B 1 207 ? -4.641 -21.609 -21.594 1 97.38 207 ARG B CA 1
ATOM 3254 C C . ARG B 1 207 ? -5.734 -20.984 -20.734 1 97.38 207 ARG B C 1
ATOM 3256 O O . ARG B 1 207 ? -5.457 -20.109 -19.906 1 97.38 207 ARG B O 1
ATOM 3263 N N . LYS B 1 208 ? -6.93 -21.406 -20.953 1 97.06 208 LYS B N 1
ATOM 3264 C CA . LYS B 1 208 ? -8.094 -21 -20.172 1 97.06 208 LYS B CA 1
ATOM 3265 C C . LYS B 1 208 ? -8.617 -22.156 -19.328 1 97.06 208 LYS B C 1
ATOM 3267 O O . LYS B 1 208 ? -8.852 -23.25 -19.828 1 97.06 208 LYS B O 1
ATOM 3272 N N . VAL B 1 209 ? -8.734 -21.859 -18.062 1 96.88 209 VAL B N 1
ATOM 3273 C CA . VAL B 1 209 ? -9.18 -22.859 -17.094 1 96.88 209 VAL B CA 1
ATOM 3274 C C . VAL B 1 209 ? -10.523 -22.422 -16.5 1 96.88 209 VAL B C 1
ATOM 3276 O O . VAL B 1 209 ? -10.664 -21.312 -16 1 96.88 209 VAL B O 1
ATOM 3279 N N . LEU B 1 210 ? -11.516 -23.328 -16.484 1 97.31 210 LEU B N 1
ATOM 3280 C CA . LEU B 1 210 ? -12.836 -23.047 -15.945 1 97.31 210 LEU B CA 1
ATOM 3281 C C . LEU B 1 210 ? -13 -23.625 -14.547 1 97.31 210 LEU B C 1
ATOM 3283 O O . LEU B 1 210 ? -12.789 -24.828 -14.352 1 97.31 210 LEU B O 1
ATOM 3287 N N . MET B 1 211 ? -13.367 -22.766 -13.695 1 96.81 211 MET B N 1
ATOM 3288 C CA . MET B 1 211 ? -13.656 -23.203 -12.336 1 96.81 211 MET B CA 1
ATOM 3289 C C . MET B 1 211 ? -15.156 -23.156 -12.062 1 96.81 211 MET B C 1
ATOM 3291 O O . MET B 1 211 ? -15.844 -22.234 -12.484 1 96.81 211 MET B O 1
ATOM 3295 N N . ARG B 1 212 ? -15.609 -24.266 -11.352 1 95.5 212 ARG B N 1
ATOM 3296 C CA . ARG B 1 212 ? -17 -24.375 -10.922 1 95.5 212 ARG B CA 1
ATOM 3297 C C . ARG B 1 212 ? -17.094 -25.078 -9.57 1 95.5 212 ARG B C 1
ATOM 3299 O O . ARG B 1 212 ? -16.547 -26.156 -9.383 1 95.5 212 ARG B O 1
ATOM 3306 N N . ASP B 1 213 ? -17.75 -24.406 -8.656 1 93.5 213 ASP B N 1
ATOM 3307 C CA . ASP B 1 213 ? -18.062 -24.969 -7.344 1 93.5 213 ASP B CA 1
ATOM 3308 C C . ASP B 1 213 ? -16.797 -25.5 -6.656 1 93.5 213 ASP B C 1
ATOM 3310 O O . ASP B 1 213 ? -16.797 -26.609 -6.129 1 93.5 213 ASP B O 1
ATOM 3314 N N . GLY B 1 214 ? -15.758 -24.75 -6.781 1 94.69 214 GLY B N 1
ATOM 3315 C CA . GLY B 1 214 ? -14.555 -25.031 -6.016 1 94.69 214 GLY B CA 1
ATOM 3316 C C . GLY B 1 214 ? -13.648 -26.047 -6.684 1 94.69 214 GLY B C 1
ATOM 3317 O O . GLY B 1 214 ? -12.711 -26.562 -6.062 1 94.69 214 GLY B O 1
ATOM 3318 N N . LEU B 1 215 ? -13.938 -26.297 -7.988 1 94.56 215 LEU B N 1
ATOM 3319 C CA . LEU B 1 215 ? -13.148 -27.266 -8.742 1 94.56 215 LEU B CA 1
ATOM 3320 C C . LEU B 1 215 ? -12.797 -26.703 -10.125 1 94.56 215 LEU B C 1
ATOM 3322 O O . LEU B 1 215 ? -13.492 -25.844 -10.641 1 94.56 215 LEU B O 1
ATOM 3326 N N . ILE B 1 216 ? -11.656 -27.172 -10.609 1 93 216 ILE B N 1
ATOM 3327 C CA . ILE B 1 216 ? -11.375 -26.953 -12.023 1 93 216 ILE B CA 1
ATOM 3328 C C . ILE B 1 216 ? -12.07 -28.031 -12.859 1 93 216 ILE B C 1
ATOM 3330 O O . ILE B 1 216 ? -11.836 -29.219 -12.672 1 93 216 ILE B O 1
ATOM 3334 N N . VAL B 1 217 ? -12.906 -27.578 -13.789 1 91.06 217 VAL B N 1
ATOM 3335 C CA . VAL B 1 217 ? -13.766 -28.547 -14.461 1 91.06 217 VAL B CA 1
ATOM 3336 C C . VAL B 1 217 ? -13.367 -28.656 -15.93 1 91.06 217 VAL B C 1
ATOM 3338 O O . VAL B 1 217 ? -13.734 -29.609 -16.609 1 91.06 217 VAL B O 1
ATOM 3341 N N . GLN B 1 218 ? -12.656 -27.688 -16.453 1 85.81 218 GLN B N 1
ATOM 3342 C CA . GLN B 1 218 ? -12.25 -27.719 -17.844 1 85.81 218 GLN B CA 1
ATOM 3343 C C . GLN B 1 218 ? -10.984 -26.891 -18.062 1 85.81 218 GLN B C 1
ATOM 3345 O O . GLN B 1 218 ? -10.781 -25.875 -17.406 1 85.81 218 GLN B O 1
ATOM 3350 N N . GLU B 1 219 ? -10.188 -27.484 -18.859 1 85.75 219 GLU B N 1
ATOM 3351 C CA . GLU B 1 219 ? -9 -26.75 -19.297 1 85.75 219 GLU B CA 1
ATOM 3352 C C . GLU B 1 219 ? -8.922 -26.688 -20.812 1 85.75 219 GLU B C 1
ATOM 3354 O O . GLU B 1 219 ? -9.359 -27.609 -21.516 1 85.75 219 GLU B O 1
#

Organism: NCBI:txid1302689

Foldseek 3Di:
DFKWWFQFWADDVPRTQAGTATDDFDFLFEEEEEEDPSLNQVVVLCCQLVVDDTPDTWMAGPNDTLVVDDPVRNVLLNLQAEFEAELPLPADQVFFLLVSLLVSVVVNVHDPVLSSVLLCVQCVVLVNNVRRGPGPVRDDPLSSLSSSVSSRCSSPHREYEYEASCVPPDPVSSVSVLVVSNCCSVPVSYHYYYYHPDPVSQVSGPYYWYGGNNYTDGD/DFKWWFQFWADDVPRTQAGTATDDFDFLFEEEEEEDPSLCQVVVLCCQLVVDDTPDTWMAGPRDTLVVDDPVRNVLLSLQAEFEAELPLPFDQVFFLLVSLLVSVVVNVHDPVLSSVLLCVQCVVLVNNVRRGPGPVRDDPLSSLSSSVSSRCSSPHREYEYEASCVPPDPVSSVSVLVVSNCCSVVVSHHYYYYHPDPVSQVSGPYYWYGGNNYTDGD

Nearest PDB structures (foldseek):
  2pcj-assembly1_B  TM=9.784E-01  e=3.750E-28  Aquifex aeolicus VF5
  5lj9-assembly3_C  TM=9.685E-01  e=2.408E-27  Escherichia coli K-12
  5xu1-assembly1_A  TM=9.799E-01  e=7.992E-27  Streptococcus pneumoniae R6
  7v8i-assembly1_F  TM=8.931E-01  e=1.642E-26  Escherichia coli K-12
  7ahd-assembly1_D  TM=8.831E-01  e=2.195E-23  Lactococcus lactis subsp. lactis

Radius of gyration: 22.76 Å; Cα contacts (8 Å, |Δi|>4): 909; chains: 2; bounding box: 41×64×50 Å

Sequence (438 aa):
MMLKALDIQKKFGNLHILKGVNLEVGKGEIVAIVGASGAGKSSLLNILGTLDKLDSGQVIIDGIDIGTLSSKQLSAFRNHKIGFIFQFHHLLVEFTALENVCIPAFIAGTSKPVAEKRATELLIKLGLGERLHHKPAQLSGGEQQRVAVARALVNSPALIFADEPSGNLDSANARELHELFLQLRDEFNQTFIIVTHNEDLANLSDRKVLMRDGLIVQEMMLKALDIQKKFGNLHILKGVNLEVGKGEIVAIVGASGAGKSSLLNILGTLDKLDSGQVIIDGIDIGTLSSKQLSAFRNHKIGFIFQFHHLLVEFTALENVCIPAFIAGTSKPVAEKRATELLIKLGLGERLHHKPAQLSGGEQQRVAVARALVNSPALIFADEPSGNLDSANARELHELFLQLRDEFNQTFIIVTHNEDLANLSDRKVLMRDGLIVQE